Protein AF-0000000082669468 (afdb_homodimer)

Sequence (606 aa):
MLKRHVLLHLHQTTHFDEFDCPPELQQKQKLFPKWRLPIKIAAIVSSLTFLYTLVREIIHPFVTSHQQYFYKIPILVINKVLPMVSITLLALVYLPGVIAAVVQLHNGTKYKKFPHWLDRWMVTRKQFGLLSFFFAVLHAIYSLSYPMRRSYRYRLLNWAYQQVQQNNENAWIEHDVWRMEIYVSLGIVALAILALLAVTSIPSVSDSLTWREFHYIQSKLGIVSLLLGTIHALIFAWNKWVDIKQFIWHTPPTFMIAVFLPIVVLICKVILLLPCLRKKILKIRHGWEDVTKINKTEMSSQLMLKRHVLLHLHQTTHFDEFDCPPELQQKQKLFPKWRLPIKIAAIVSSLTFLYTLVREIIHPFVTSHQQYFYKIPILVINKVLPMVSITLLALVYLPGVIAAVVQLHNGTKYKKFPHWLDRWMVTRKQFGLLSFFFAVLHAIYSLSYPMRRSYRYRLLNWAYQQVQQNNENAWIEHDVWRMEIYVSLGIVALAILALLAVTSIPSVSDSLTWREFHYIQSKLGIVSLLLGTIHALIFAWNKWVDIKQFIWHTPPTFMIAVFLPIVVLICKVILLLPCLRKKILKIRHGWEDVTKINKTEMSSQL

Solvent-accessible surface area (backbone atoms only — not comparable to full-atom values): 32756 Å² total; per-residue (Å²): 135,83,81,76,79,74,78,72,75,73,79,69,69,74,60,83,54,79,74,73,52,53,65,71,58,55,69,62,50,72,80,59,70,68,43,49,64,47,50,51,51,51,49,50,48,38,49,52,43,42,52,53,48,43,44,63,66,32,47,44,41,30,73,75,69,65,42,85,47,69,84,39,46,83,52,60,51,46,46,56,26,27,49,41,42,14,48,47,31,43,35,56,38,51,39,51,57,53,51,49,51,53,50,33,64,66,47,25,32,64,81,65,76,71,57,68,70,57,51,52,51,59,74,27,26,64,48,21,39,48,49,14,42,52,29,43,53,50,26,51,52,53,56,59,43,46,71,75,35,65,69,49,50,54,49,52,53,50,50,38,52,51,33,52,74,66,68,52,78,70,70,75,52,68,68,59,29,43,38,44,30,44,23,52,38,36,44,51,53,22,51,51,48,41,48,51,50,48,53,48,65,35,64,63,48,37,68,72,40,53,67,67,53,48,48,45,47,56,55,54,48,43,51,50,26,52,50,34,47,43,49,22,52,53,40,64,46,55,75,52,80,79,38,70,81,53,41,58,94,80,35,77,46,66,67,63,61,45,42,47,60,41,47,53,47,52,52,51,50,54,57,49,60,34,64,76,48,34,52,52,50,50,39,21,68,71,68,42,64,40,64,76,39,46,54,51,53,55,50,53,69,72,96,135,82,81,74,79,72,76,72,74,73,75,68,73,68,70,75,52,89,69,68,63,59,67,70,65,59,68,66,52,74,76,59,70,65,44,50,63,45,51,50,50,50,49,51,48,37,50,52,43,42,53,52,46,42,45,62,65,32,46,43,42,30,73,76,68,66,41,85,49,69,65,38,47,55,44,59,50,45,46,56,26,27,48,40,39,14,48,47,29,42,33,56,37,50,40,52,58,53,52,50,51,53,52,32,63,65,45,24,32,64,84,64,76,69,57,67,70,57,50,53,51,58,73,26,24,64,48,22,38,46,51,16,44,51,29,41,50,50,25,51,53,51,58,61,43,47,72,70,30,44,60,50,50,32,49,52,40,33,51,53,43,49,31,60,74,66,68,53,91,70,90,83,54,69,68,63,53,53,38,52,58,48,24,53,51,35,43,51,53,22,50,52,47,41,48,52,50,48,51,48,65,35,62,68,46,37,69,72,41,51,71,67,56,48,47,46,47,57,55,53,50,42,50,50,27,52,49,33,47,44,49,22,51,52,39,64,45,55,74,51,80,79,38,70,81,53,40,55,95,80,35,77,45,66,67,63,61,44,42,47,60,41,47,52,47,52,52,51,50,54,56,48,61,34,66,75,49,34,52,49,51,53,40,20,73,71,67,42,64,40,65,77,40,46,55,50,52,55,50,53,69,74,93

Secondary structure (DSSP, 8-state):
-----------------GGGS-HHHHHHS-SSGGGHHHHHHHHHHHHHHHHHHHIIIIIHHHHHH----GGGIIIIIHHHHHHHHHHHHHHHHHHHHHHHHHHHHHHT-SSSPPPHHHHHHHHTHHHHHHHHHHHHHHHHHHHHTGGG-HHHHHHHHHHHHHHHHTT-S----HHHHHHHHHHHHHHHHHHHHHHHHHHHTSHHHHTTS-HHHHHIIIIIIHHHHHHHHHHHHHHHHGGGGG-GGG-GGG---HHHHHHHHHHHHHHHHHHHHSHHHHHHHHHHHTT---HHHHHHHHHHHH-/-----------------TT-S-HHHHHHS-SSGGGHHHHHHHHHHHHHHHHHHHIIIIIHHHHHH----GGGIIIIIHHHHHHHHHHHHHHHHHHHHHHHHHHHHHHT-SSSPPPHHHHHHHHTHHHHHHHHHHHHHHHHHHHHTGGG-HHHHHHHHHHHHHHHHTT-S----HHHHHHHHHHHHHHHHHHHHHHHHHHHTSHHHHTTS-HHHHHHIIIIIHHHHHHHHHHHHHHHHGGGGG-GGG-GGG---HHHHHHHHHHHHHHHHHHHTSHHHHHHHHHHHTT---HHHHHHHHHHHH-

pLDDT: mean 89.03, std 17.03, range [26.55, 98.88]

Structure (mmCIF, N/CA/C/O backbone):
data_AF-0000000082669468-model_v1
#
loop_
_entity.id
_entity.type
_entity.pdbx_description
1 polymer 'Metalloreductase STEAP1 isoform X2'
#
loop_
_atom_site.group_PDB
_atom_site.id
_atom_site.type_symbol
_atom_site.label_atom_id
_atom_site.label_alt_id
_atom_site.label_comp_id
_atom_site.label_asym_id
_atom_site.label_entity_id
_atom_site.label_seq_id
_atom_site.pdbx_PDB_ins_code
_atom_site.Cartn_x
_atom_site.Cartn_y
_atom_site.Cartn_z
_atom_site.occupancy
_atom_site.B_iso_or_equiv
_atom_site.auth_seq_id
_atom_site.auth_comp_id
_atom_site.auth_asym_id
_atom_site.auth_atom_id
_atom_site.pdbx_PDB_model_num
ATOM 1 N N . MET A 1 1 ? -14.633 67.125 -4.605 1 27.62 1 MET A N 1
ATOM 2 C CA . MET A 1 1 ? -14.953 65.75 -4.977 1 27.62 1 MET A CA 1
ATOM 3 C C . MET A 1 1 ? -13.688 64.938 -5.34 1 27.62 1 MET A C 1
ATOM 5 O O . MET A 1 1 ? -13.234 65 -6.484 1 27.62 1 MET A O 1
ATOM 9 N N . LEU A 1 2 ? -12.656 64.875 -4.574 1 35.44 2 LEU A N 1
ATOM 10 C CA . LEU A 1 2 ? -11.273 64.438 -4.742 1 35.44 2 LEU A CA 1
ATOM 11 C C . LEU A 1 2 ? -11.188 62.938 -4.977 1 35.44 2 LEU A C 1
ATOM 13 O O . LEU A 1 2 ? -11.641 62.156 -4.137 1 35.44 2 LEU A O 1
ATOM 17 N N . LYS A 1 3 ? -11.258 62.438 -6.301 1 36.75 3 LYS A N 1
ATOM 18 C CA . LYS A 1 3 ? -11.18 61.125 -6.934 1 36.75 3 LYS A CA 1
ATOM 19 C C . LYS A 1 3 ? -9.945 60.344 -6.461 1 36.75 3 LYS A C 1
ATOM 21 O O . LYS A 1 3 ? -8.82 60.781 -6.691 1 36.75 3 LYS A O 1
ATOM 26 N N . ARG A 1 4 ? -10.008 59.719 -5.297 1 37.03 4 ARG A N 1
ATOM 27 C CA . ARG A 1 4 ? -9 58.844 -4.711 1 37.03 4 ARG A CA 1
ATOM 28 C C . ARG A 1 4 ? -8.641 57.719 -5.672 1 37.03 4 ARG A C 1
ATOM 30 O O . ARG A 1 4 ? -9.508 56.938 -6.078 1 37.03 4 ARG A O 1
ATOM 37 N N . HIS A 1 5 ? -7.68 57.875 -6.625 1 34.19 5 HIS A N 1
ATOM 38 C CA . HIS A 1 5 ? -7.141 56.875 -7.52 1 34.19 5 HIS A CA 1
ATOM 39 C C . HIS A 1 5 ? -6.711 55.625 -6.75 1 34.19 5 HIS A C 1
ATOM 41 O O . HIS A 1 5 ? -5.828 55.688 -5.887 1 34.19 5 HIS A O 1
ATOM 47 N N . VAL A 1 6 ? -7.668 54.781 -6.363 1 36 6 VAL A N 1
ATOM 48 C CA . VAL A 1 6 ? -7.457 53.438 -5.773 1 36 6 VAL A CA 1
ATOM 49 C C . VAL A 1 6 ? -6.383 52.688 -6.559 1 36 6 VAL A C 1
ATOM 51 O O . VAL A 1 6 ? -6.516 52.5 -7.766 1 36 6 VAL A O 1
ATOM 54 N N . LEU A 1 7 ? -5.066 52.812 -6.234 1 33.41 7 LEU A N 1
ATOM 55 C CA . LEU A 1 7 ? -3.938 52.031 -6.738 1 33.41 7 LEU A CA 1
ATOM 56 C C . LEU A 1 7 ? -4.254 50.562 -6.727 1 33.41 7 LEU A C 1
ATOM 58 O O . LEU A 1 7 ? -4.422 49.969 -5.656 1 33.41 7 LEU A O 1
ATOM 62 N N . LEU A 1 8 ? -5.152 50.062 -7.641 1 34.94 8 LEU A N 1
ATOM 63 C CA . LEU A 1 8 ? -5.324 48.656 -7.965 1 34.94 8 LEU A CA 1
ATOM 64 C C . LEU A 1 8 ? -3.979 47.938 -8.023 1 34.94 8 LEU A C 1
ATOM 66 O O . LEU A 1 8 ? -3.135 48.281 -8.859 1 34.94 8 LEU A O 1
ATOM 70 N N . HIS A 1 9 ? -3.377 47.719 -6.891 1 34.62 9 HIS A N 1
ATOM 71 C CA . HIS A 1 9 ? -2.252 46.781 -6.91 1 34.62 9 HIS A CA 1
ATOM 72 C C . HIS A 1 9 ? -2.545 45.562 -7.797 1 34.62 9 HIS A C 1
ATOM 74 O O . HIS A 1 9 ? -3.484 44.812 -7.539 1 34.62 9 HIS A O 1
ATOM 80 N N . LEU A 1 10 ? -2.439 45.688 -9.109 1 34.28 10 LEU A N 1
ATOM 81 C CA . LEU A 1 10 ? -2.359 44.594 -10.07 1 34.28 10 LEU A CA 1
ATOM 82 C C . LEU A 1 10 ? -1.544 43.438 -9.508 1 34.28 10 LEU A C 1
ATOM 84 O O . LEU A 1 10 ? -0.381 43.594 -9.133 1 34.28 10 LEU A O 1
ATOM 88 N N . HIS A 1 11 ? -2.127 42.562 -8.711 1 37.5 11 HIS A N 1
ATOM 89 C CA . HIS A 1 11 ? -1.577 41.219 -8.516 1 37.5 11 HIS A CA 1
ATOM 90 C C . HIS A 1 11 ? -0.891 40.719 -9.781 1 37.5 11 HIS A C 1
ATOM 92 O O . HIS A 1 11 ? -1.559 40.312 -10.742 1 37.5 11 HIS A O 1
ATOM 98 N N . GLN A 1 12 ? 0.133 41.406 -10.312 1 35.66 12 GLN A N 1
ATOM 99 C CA . GLN A 1 12 ? 0.951 40.781 -11.359 1 35.66 12 GLN A CA 1
ATOM 100 C C . GLN A 1 12 ? 1.304 39.344 -11.008 1 35.66 12 GLN A C 1
ATOM 102 O O . GLN A 1 12 ? 2.039 39.094 -10.055 1 35.66 12 GLN A O 1
ATOM 107 N N . THR A 1 13 ? 0.385 38.406 -11.039 1 40.09 13 THR A N 1
ATOM 108 C CA . THR A 1 13 ? 0.802 37.031 -11.273 1 40.09 13 THR A CA 1
ATOM 109 C C . THR A 1 13 ? 2.068 36.969 -12.125 1 40.09 13 THR A C 1
ATOM 111 O O . THR A 1 13 ? 2.059 37.406 -13.281 1 40.09 13 THR A O 1
ATOM 114 N N . THR A 1 14 ? 3.23 37.375 -11.633 1 39.25 14 THR A N 1
ATOM 115 C CA . THR A 1 14 ? 4.469 37.094 -12.352 1 39.25 14 THR A CA 1
ATOM 116 C C . THR A 1 14 ? 4.383 35.781 -13.094 1 39.25 14 THR A C 1
ATOM 118 O O . THR A 1 14 ? 4.391 34.719 -12.469 1 39.25 14 THR A O 1
ATOM 121 N N . HIS A 1 15 ? 3.469 35.594 -14.008 1 39.81 15 HIS A N 1
ATOM 122 C CA . HIS A 1 15 ? 3.799 34.594 -15.031 1 39.81 15 HIS A CA 1
ATOM 123 C C . HIS A 1 15 ? 5.297 34.594 -15.312 1 39.81 15 HIS A C 1
ATOM 125 O O . HIS A 1 15 ? 5.926 35.625 -15.422 1 39.81 15 HIS A O 1
ATOM 131 N N . PHE A 1 16 ? 6.133 33.688 -14.727 1 44.06 16 PHE A N 1
ATOM 132 C CA . PHE A 1 16 ? 7.477 33.531 -15.266 1 44.06 16 PHE A CA 1
ATOM 133 C C . PHE A 1 16 ? 7.52 33.938 -16.734 1 44.06 16 PHE A C 1
ATOM 135 O O . PHE A 1 16 ? 6.996 33.219 -17.594 1 44.06 16 PHE A O 1
ATOM 142 N N . ASP A 1 17 ? 7.172 35.062 -17.016 1 43.78 17 ASP A N 1
ATOM 143 C CA . ASP A 1 17 ? 7.484 35.531 -18.359 1 43.78 17 ASP A CA 1
ATOM 144 C C . ASP A 1 17 ? 8.883 35.125 -18.781 1 43.78 17 ASP A C 1
ATOM 146 O O . ASP A 1 17 ? 9.867 35.438 -18.125 1 43.78 17 ASP A O 1
ATOM 150 N N . GLU A 1 18 ? 9.086 33.906 -19.375 1 49.5 18 GLU A N 1
ATOM 151 C CA . GLU A 1 18 ? 10.289 33.375 -20.031 1 49.5 18 GLU A CA 1
ATOM 152 C C . GLU A 1 18 ? 11.219 34.5 -20.453 1 49.5 18 GLU A C 1
ATOM 154 O O . GLU A 1 18 ? 12.438 34.375 -20.422 1 49.5 18 GLU A O 1
ATOM 159 N N . PHE A 1 19 ? 10.602 35.625 -20.828 1 49.28 19 PHE A N 1
ATOM 160 C CA . PHE A 1 19 ? 11.344 36.625 -21.562 1 49.28 19 PHE A CA 1
ATOM 161 C C . PHE A 1 19 ? 12.07 37.562 -20.609 1 49.28 19 PHE A C 1
ATOM 163 O O . PHE A 1 19 ? 12.914 38.375 -21.047 1 49.28 19 PHE A O 1
ATOM 170 N N . ASP A 1 20 ? 11.609 37.688 -19.469 1 52.84 20 ASP A N 1
ATOM 171 C CA . ASP A 1 20 ? 12.242 38.781 -18.734 1 52.84 20 ASP A CA 1
ATOM 172 C C . ASP A 1 20 ? 13.609 38.375 -18.203 1 52.84 20 ASP A C 1
ATOM 174 O O . ASP A 1 20 ? 14.281 39.156 -17.531 1 52.84 20 ASP A O 1
ATOM 178 N N . CYS A 1 21 ? 13.852 37.031 -18.094 1 56.66 21 CYS A N 1
ATOM 179 C CA . CYS A 1 21 ? 15.195 36.75 -17.594 1 56.66 21 CYS A CA 1
ATOM 180 C C . CYS A 1 21 ? 16.234 36.938 -18.688 1 56.66 21 CYS A C 1
ATOM 182 O O . CYS A 1 21 ? 16.109 36.406 -19.781 1 56.66 21 CYS A O 1
ATOM 184 N N . PRO A 1 22 ? 17.078 37.906 -18.578 1 61.72 22 PRO A N 1
ATOM 185 C CA . PRO A 1 22 ? 18.109 38.094 -19.609 1 61.72 22 PRO A CA 1
ATOM 186 C C . PRO A 1 22 ? 18.781 36.781 -19.984 1 61.72 22 PRO A C 1
ATOM 188 O O . PRO A 1 22 ? 18.938 35.875 -19.141 1 61.72 22 PRO A O 1
ATOM 191 N N . PRO A 1 23 ? 18.719 36.469 -21.234 1 59.97 23 PRO A N 1
ATOM 192 C CA . PRO A 1 23 ? 19.297 35.25 -21.766 1 59.97 23 PRO A CA 1
ATOM 193 C C . PRO A 1 23 ? 20.594 34.844 -21.062 1 59.97 23 PRO A C 1
ATOM 195 O O . PRO A 1 23 ? 20.875 33.656 -20.891 1 59.97 23 PRO A O 1
ATOM 198 N N . GLU A 1 24 ? 21.359 35.812 -20.703 1 61.25 24 GLU A N 1
ATOM 199 C CA . GLU A 1 24 ? 22.641 35.5 -20.062 1 61.25 24 GLU A CA 1
ATOM 200 C C . GLU A 1 24 ? 22.438 34.812 -18.719 1 61.25 24 GLU A C 1
ATOM 202 O O . GLU A 1 24 ? 23.203 33.906 -18.344 1 61.25 24 GLU A O 1
ATOM 207 N N . LEU A 1 25 ? 21.516 35.219 -17.984 1 61.59 25 LEU A N 1
ATOM 208 C CA . LEU A 1 25 ? 21.25 34.625 -16.672 1 61.59 25 LEU A CA 1
ATOM 209 C C . LEU A 1 25 ? 20.562 33.281 -16.828 1 61.59 25 LEU A C 1
ATOM 211 O O . LEU A 1 25 ? 20.766 32.375 -15.992 1 61.59 25 LEU A O 1
ATOM 215 N N . GLN A 1 26 ? 19.766 33.25 -17.812 1 58.72 26 GLN A N 1
ATOM 216 C CA . GLN A 1 26 ? 19.109 32 -18.094 1 58.72 26 GLN A CA 1
ATOM 217 C C . GLN A 1 26 ? 20.125 30.906 -18.422 1 58.72 26 GLN A C 1
ATOM 219 O O . GLN A 1 26 ? 19.938 29.75 -18.031 1 58.72 26 GLN A O 1
ATOM 224 N N . GLN A 1 27 ? 21.062 31.312 -19.219 1 55.28 27 GLN A N 1
ATOM 225 C CA . GLN A 1 27 ? 22.062 30.312 -19.594 1 55.28 27 GLN A CA 1
ATOM 226 C C . GLN A 1 27 ? 22.906 29.906 -18.406 1 55.28 27 GLN A C 1
ATOM 228 O O . GLN A 1 27 ? 23.438 28.797 -18.359 1 55.28 27 GLN A O 1
ATOM 233 N N . LYS A 1 28 ? 22.953 30.781 -17.469 1 57.97 28 LYS A N 1
ATOM 234 C CA . LYS A 1 28 ? 23.812 30.5 -16.328 1 57.97 28 LYS A CA 1
ATOM 235 C C . LYS A 1 28 ? 23.078 29.641 -15.289 1 57.97 28 LYS A C 1
ATOM 237 O O . LYS A 1 28 ? 23.703 29.078 -14.383 1 57.97 28 LYS A O 1
ATOM 242 N N . GLN A 1 29 ? 21.844 29.562 -15.5 1 71.5 29 GLN A N 1
ATOM 243 C CA . GLN A 1 29 ? 21.156 28.766 -14.484 1 71.5 29 GLN A CA 1
ATOM 244 C C . GLN A 1 29 ? 21.297 27.281 -14.773 1 71.5 29 GLN A C 1
ATOM 246 O O . GLN A 1 29 ? 21.031 26.828 -15.891 1 71.5 29 GLN A O 1
ATOM 251 N N . LYS A 1 30 ? 22.125 26.609 -14.008 1 74.56 30 LYS A N 1
ATOM 252 C CA . LYS A 1 30 ? 22.297 25.156 -14.102 1 74.56 30 LYS A CA 1
ATOM 253 C C . LYS A 1 30 ? 20.969 24.438 -13.969 1 74.56 30 LYS A C 1
ATOM 255 O O . LYS A 1 30 ? 20.094 24.844 -13.195 1 74.56 30 LYS A O 1
ATOM 260 N N . LEU A 1 31 ? 20.766 23.484 -14.945 1 79.88 31 LEU A N 1
ATOM 261 C CA . LEU A 1 31 ? 19.562 22.688 -14.93 1 79.88 31 LEU A CA 1
ATOM 262 C C . LEU A 1 31 ? 19.625 21.625 -13.828 1 79.88 31 LEU A C 1
ATOM 264 O O . LEU A 1 31 ? 20.531 20.797 -13.82 1 79.88 31 LEU A O 1
ATOM 268 N N . PHE A 1 32 ? 18.734 21.625 -12.945 1 85.12 32 PHE A N 1
ATOM 269 C CA . PHE A 1 32 ? 18.469 20.656 -11.891 1 85.12 32 PHE A CA 1
ATOM 270 C C . PHE A 1 32 ? 19.75 20.297 -11.148 1 85.12 32 PHE A C 1
ATOM 272 O O . PHE A 1 32 ? 20.125 19.125 -11.078 1 85.12 32 PHE A O 1
ATOM 279 N N . PRO A 1 33 ? 20.391 21.156 -10.578 1 85.12 33 PRO A N 1
ATOM 280 C CA . PRO A 1 33 ? 21.703 20.906 -9.977 1 85.12 33 PRO A CA 1
ATOM 281 C C . PRO A 1 33 ? 21.672 19.797 -8.922 1 85.12 33 PRO A C 1
ATOM 283 O O . PRO A 1 33 ? 22.578 18.984 -8.844 1 85.12 33 PRO A O 1
ATOM 286 N N . LYS A 1 34 ? 20.656 19.688 -8.156 1 90.94 34 LYS A N 1
ATOM 287 C CA . LYS A 1 34 ? 20.609 18.703 -7.074 1 90.94 34 LYS A CA 1
ATOM 288 C C . LYS A 1 34 ? 20.234 17.328 -7.609 1 90.94 34 LYS A C 1
ATOM 290 O O . LYS A 1 34 ? 20.391 16.328 -6.91 1 90.94 34 LYS A O 1
ATOM 295 N N . TRP A 1 35 ? 19.875 17.234 -8.875 1 94.69 35 TRP A N 1
ATOM 296 C CA . TRP A 1 35 ? 19.391 15.977 -9.461 1 94.69 35 TRP A CA 1
ATOM 297 C C . TRP A 1 35 ? 20.5 15.312 -10.281 1 94.69 35 TRP A C 1
ATOM 299 O O . TRP A 1 35 ? 20.391 14.141 -10.648 1 94.69 35 TRP A O 1
ATOM 309 N N . ARG A 1 36 ? 21.484 16 -10.562 1 93.75 36 ARG A N 1
ATOM 310 C CA . ARG A 1 36 ? 22.5 15.516 -11.492 1 93.75 36 ARG A CA 1
ATOM 311 C C . ARG A 1 36 ? 23.156 14.234 -10.984 1 93.75 36 ARG A C 1
ATOM 313 O O . ARG A 1 36 ? 23.188 13.227 -11.695 1 93.75 36 ARG A O 1
ATOM 320 N N . LEU A 1 37 ? 23.609 14.281 -9.789 1 94.81 37 LEU A N 1
ATOM 321 C CA . LEU A 1 37 ? 24.297 13.125 -9.219 1 94.81 37 LEU A CA 1
ATOM 322 C C . LEU A 1 37 ? 23.344 11.945 -9.086 1 94.81 37 LEU A C 1
ATOM 324 O O . LEU A 1 37 ? 23.641 10.852 -9.578 1 94.81 37 LEU A O 1
ATOM 328 N N . PRO A 1 38 ? 22.203 12.07 -8.492 1 97.44 38 PRO A N 1
ATOM 329 C CA . PRO A 1 38 ? 21.281 10.945 -8.367 1 97.44 38 PRO A CA 1
ATOM 330 C C . PRO A 1 38 ? 20.875 10.367 -9.719 1 97.44 38 PRO A C 1
ATOM 332 O O . PRO A 1 38 ? 20.812 9.148 -9.883 1 97.44 38 PRO A O 1
ATOM 335 N N . ILE A 1 39 ? 20.625 11.188 -10.695 1 97.75 39 ILE A N 1
ATOM 336 C CA . ILE A 1 39 ? 20.203 10.727 -12.016 1 97.75 39 ILE A CA 1
ATOM 337 C C . ILE A 1 39 ? 21.359 9.969 -12.68 1 97.75 39 ILE A C 1
ATOM 339 O O . ILE A 1 39 ? 21.141 8.938 -13.32 1 97.75 39 ILE A O 1
ATOM 343 N N . LYS A 1 40 ? 22.516 10.523 -12.562 1 97.44 40 LYS A N 1
ATOM 344 C CA . LYS A 1 40 ? 23.672 9.859 -13.133 1 97.44 40 LYS A CA 1
ATOM 345 C C . LYS A 1 40 ? 23.875 8.484 -12.516 1 97.44 40 LYS A C 1
ATOM 347 O O . LYS A 1 40 ? 24.125 7.504 -13.227 1 97.44 40 LYS A O 1
ATOM 352 N N . ILE A 1 41 ? 23.781 8.391 -11.242 1 98 41 ILE A N 1
ATOM 353 C CA . ILE A 1 41 ? 23.953 7.121 -10.555 1 98 41 ILE A CA 1
ATOM 354 C C . ILE A 1 41 ? 22.844 6.152 -10.953 1 98 41 ILE A C 1
ATOM 356 O O . ILE A 1 41 ? 23.094 4.98 -11.227 1 98 41 ILE A O 1
ATOM 360 N N . ALA A 1 42 ? 21.641 6.609 -10.984 1 98.62 42 ALA A N 1
ATOM 361 C CA . ALA A 1 42 ? 20.516 5.777 -11.414 1 98.62 42 ALA A CA 1
ATOM 362 C C . ALA A 1 42 ? 20.734 5.234 -12.828 1 98.62 42 ALA A C 1
ATOM 364 O O . ALA A 1 42 ? 20.469 4.062 -13.094 1 98.62 42 ALA A O 1
ATOM 365 N N . ALA A 1 43 ? 21.25 6.102 -13.695 1 98.5 43 ALA A N 1
ATOM 366 C CA . ALA A 1 43 ? 21.5 5.703 -15.078 1 98.5 43 ALA A CA 1
ATOM 367 C C . ALA A 1 43 ? 22.594 4.648 -15.156 1 98.5 43 ALA A C 1
ATOM 369 O O . ALA A 1 43 ? 22.469 3.67 -15.898 1 98.5 43 ALA A O 1
ATOM 370 N N . ILE A 1 44 ? 23.594 4.871 -14.438 1 98.56 44 ILE A N 1
ATOM 371 C CA . ILE A 1 44 ? 24.719 3.945 -14.445 1 98.56 44 ILE A CA 1
ATOM 372 C C . ILE A 1 44 ? 24.281 2.594 -13.891 1 98.56 44 ILE A C 1
ATOM 374 O O . ILE A 1 44 ? 24.531 1.551 -14.5 1 98.56 44 ILE A O 1
ATOM 378 N N . VAL A 1 45 ? 23.609 2.586 -12.727 1 98.44 45 VAL A N 1
ATOM 379 C CA . VAL A 1 45 ? 23.141 1.348 -12.109 1 98.44 45 VAL A CA 1
ATOM 380 C C . VAL A 1 45 ? 22.156 0.648 -13.039 1 98.44 45 VAL A C 1
ATOM 382 O O . VAL A 1 45 ? 22.203 -0.574 -13.195 1 98.44 45 VAL A O 1
ATOM 385 N N . SER A 1 46 ? 21.297 1.405 -13.688 1 98.69 46 SER A N 1
ATOM 386 C CA . SER A 1 46 ? 20.328 0.839 -14.617 1 98.69 46 SER A CA 1
ATOM 387 C C . SER A 1 46 ? 21.016 0.184 -15.805 1 98.69 46 SER A C 1
ATOM 389 O O . SER A 1 46 ? 20.672 -0.939 -16.188 1 98.69 46 SER A O 1
ATOM 391 N N . SER A 1 47 ? 22 0.897 -16.359 1 98.69 47 SER A N 1
ATOM 392 C CA . SER A 1 47 ? 22.703 0.39 -17.531 1 98.69 47 SER A CA 1
ATOM 393 C C . SER A 1 47 ? 23.5 -0.864 -17.203 1 98.69 47 SER A C 1
ATOM 395 O O . SER A 1 47 ? 23.453 -1.852 -17.938 1 98.69 47 SER A O 1
ATOM 397 N N . LEU A 1 48 ? 24.172 -0.84 -16.109 1 98.44 48 LEU A N 1
ATOM 398 C CA . LEU A 1 48 ? 24.969 -1.987 -15.703 1 98.44 48 LEU A CA 1
ATOM 399 C C . LEU A 1 48 ? 24.078 -3.188 -15.383 1 98.44 48 LEU A C 1
ATOM 401 O O . LEU A 1 48 ? 24.391 -4.312 -15.789 1 98.44 48 LEU A O 1
ATOM 405 N N . THR A 1 49 ? 23.031 -2.955 -14.664 1 98.38 49 THR A N 1
ATOM 406 C CA . THR A 1 49 ? 22.109 -4.039 -14.32 1 98.38 49 THR A CA 1
ATOM 407 C C . THR A 1 49 ? 21.438 -4.594 -15.57 1 98.38 49 THR A C 1
ATOM 409 O O . THR A 1 49 ? 21.25 -5.805 -15.703 1 98.38 49 THR A O 1
ATOM 412 N N . PHE A 1 50 ? 21.047 -3.678 -16.453 1 98.5 50 PHE A N 1
ATOM 413 C CA . PHE A 1 50 ? 20.422 -4.105 -17.703 1 98.5 50 PHE A CA 1
ATOM 414 C C . PHE A 1 50 ? 21.359 -5.02 -18.5 1 98.5 50 PHE A C 1
ATOM 416 O O . PHE A 1 50 ? 20.953 -6.102 -18.922 1 98.5 50 PHE A O 1
ATOM 423 N N . LEU A 1 51 ? 22.594 -4.57 -18.656 1 98.31 51 LEU A N 1
ATOM 424 C CA . LEU A 1 51 ? 23.562 -5.363 -19.406 1 98.31 51 LEU A CA 1
ATOM 425 C C . LEU A 1 51 ? 23.812 -6.703 -18.734 1 98.31 51 LEU A C 1
ATOM 427 O O . LEU A 1 51 ? 23.859 -7.742 -19.391 1 98.31 51 LEU A O 1
ATOM 431 N N . TYR A 1 52 ? 23.922 -6.652 -17.422 1 98.12 52 TYR A N 1
ATOM 432 C CA . TYR A 1 52 ? 24.141 -7.867 -16.656 1 98.12 52 TYR A CA 1
ATOM 433 C C . TYR A 1 52 ? 22.969 -8.844 -16.828 1 98.12 52 TYR A C 1
ATOM 435 O O . TYR A 1 52 ? 23.188 -10.031 -17.094 1 98.12 52 TYR A O 1
ATOM 443 N N . THR A 1 53 ? 21.766 -8.367 -16.766 1 97.31 53 THR A N 1
ATOM 444 C CA . THR A 1 53 ? 20.578 -9.203 -16.906 1 97.31 53 THR A CA 1
ATOM 445 C C . THR A 1 53 ? 20.422 -9.703 -18.344 1 97.31 53 THR A C 1
ATOM 447 O O . THR A 1 53 ? 20.031 -10.852 -18.562 1 97.31 53 THR A O 1
ATOM 450 N N . LEU A 1 54 ? 20.766 -8.875 -19.281 1 97.38 54 LEU A N 1
ATOM 451 C CA . LEU A 1 54 ? 20.703 -9.258 -20.688 1 97.38 54 LEU A CA 1
ATOM 452 C C . LEU A 1 54 ? 21.625 -10.438 -20.969 1 97.38 54 LEU A C 1
ATOM 454 O O . LEU A 1 54 ? 21.234 -11.398 -21.625 1 97.38 54 LEU A O 1
ATOM 458 N N . VAL A 1 55 ? 22.812 -10.344 -20.453 1 97.25 55 VAL A N 1
ATOM 459 C CA . VAL A 1 55 ? 23.797 -11.398 -20.672 1 97.25 55 VAL A CA 1
ATOM 460 C C . VAL A 1 55 ? 23.312 -12.695 -20.016 1 97.25 55 VAL A C 1
ATOM 462 O O . VAL A 1 55 ? 23.359 -13.766 -20.625 1 97.25 55 VAL A O 1
ATOM 465 N N . ARG A 1 56 ? 22.781 -12.602 -18.891 1 95.88 56 ARG A N 1
ATOM 466 C CA . ARG A 1 56 ? 22.438 -13.789 -18.125 1 95.88 56 ARG A CA 1
ATOM 467 C C . ARG A 1 56 ? 21.141 -14.406 -18.625 1 95.88 56 ARG A C 1
ATOM 469 O O . ARG A 1 56 ? 21.016 -15.625 -18.734 1 95.88 56 ARG A O 1
ATOM 476 N N . GLU A 1 57 ? 20.156 -13.562 -19.016 1 94.94 57 GLU A N 1
ATOM 477 C CA . GLU A 1 57 ? 18.812 -14.086 -19.266 1 94.94 57 GLU A CA 1
ATOM 478 C C . GLU A 1 57 ? 18.547 -14.25 -20.75 1 94.94 57 GLU A C 1
ATOM 480 O O . GLU A 1 57 ? 17.625 -14.969 -21.156 1 94.94 57 GLU A O 1
ATOM 485 N N . ILE A 1 58 ? 19.312 -13.594 -21.578 1 96.56 58 ILE A N 1
ATOM 486 C CA . ILE A 1 58 ? 19.031 -13.617 -23.016 1 96.56 58 ILE A CA 1
ATOM 487 C C . ILE A 1 58 ? 20.203 -14.242 -23.766 1 96.56 58 ILE A C 1
ATOM 489 O O . ILE A 1 58 ? 20.047 -15.234 -24.469 1 96.56 58 ILE A O 1
ATOM 493 N N . ILE A 1 59 ? 21.375 -13.742 -23.5 1 96.81 59 ILE A N 1
ATOM 494 C CA . ILE A 1 59 ? 22.531 -14.164 -24.266 1 96.81 59 ILE A CA 1
ATOM 495 C C . ILE A 1 59 ? 22.953 -15.57 -23.859 1 96.81 59 ILE A C 1
ATOM 497 O O . ILE A 1 59 ? 23.234 -16.422 -24.703 1 96.81 59 ILE A O 1
ATOM 501 N N . HIS A 1 60 ? 23.031 -15.859 -22.609 1 95.81 60 HIS A N 1
ATOM 502 C CA . HIS A 1 60 ? 23.484 -17.156 -22.109 1 95.81 60 HIS A CA 1
ATOM 503 C C . HIS A 1 60 ? 22.609 -18.281 -22.672 1 95.81 60 HIS A C 1
ATOM 505 O O . HIS A 1 60 ? 23.125 -19.234 -23.266 1 95.81 60 HIS A O 1
ATOM 511 N N . PRO A 1 61 ? 21.312 -18.188 -22.531 1 95.06 61 PRO A N 1
ATOM 512 C CA . PRO A 1 61 ? 20.484 -19.25 -23.109 1 95.06 61 PRO A CA 1
ATOM 513 C C . PRO A 1 61 ? 20.594 -19.344 -24.625 1 95.06 61 PRO A C 1
ATOM 515 O O . PRO A 1 61 ? 20.5 -20.422 -25.203 1 95.06 61 PRO A O 1
ATOM 518 N N . PHE A 1 62 ? 20.812 -18.234 -25.25 1 96.19 62 PHE A N 1
ATOM 519 C CA . PHE A 1 62 ? 20.969 -18.219 -26.703 1 96.19 62 PHE A CA 1
ATOM 520 C C . PHE A 1 62 ? 22.234 -18.953 -27.125 1 96.19 62 PHE A C 1
ATOM 522 O O . PHE A 1 62 ? 22.203 -19.766 -28.047 1 96.19 62 PHE A O 1
ATOM 529 N N . VAL A 1 63 ? 23.281 -18.781 -26.391 1 95.75 63 VAL A N 1
ATOM 530 C CA . VAL A 1 63 ? 24.578 -19.344 -26.734 1 95.75 63 VAL A CA 1
ATOM 531 C C . VAL A 1 63 ? 24.641 -20.812 -26.297 1 95.75 63 VAL A C 1
ATOM 533 O O . VAL A 1 63 ? 25.188 -21.656 -27.016 1 95.75 63 VAL A O 1
ATOM 536 N N . THR A 1 64 ? 24.078 -21.125 -25.219 1 94.38 64 THR A N 1
ATOM 537 C CA . THR A 1 64 ? 24.234 -22.469 -24.641 1 94.38 64 THR A CA 1
ATOM 538 C C . THR A 1 64 ? 23.188 -23.422 -25.203 1 94.38 64 THR A C 1
ATOM 540 O O . THR A 1 64 ? 23.484 -24.578 -25.484 1 94.38 64 THR A O 1
ATOM 543 N N . SER A 1 65 ? 22.016 -22.969 -25.391 1 94.69 65 SER A N 1
ATOM 544 C CA . SER A 1 65 ? 20.953 -23.875 -25.781 1 94.69 65 SER A CA 1
ATOM 545 C C . SER A 1 65 ? 20.203 -23.375 -27 1 94.69 65 SER A C 1
ATOM 547 O O . SER A 1 65 ? 19.141 -23.891 -27.359 1 94.69 65 SER A O 1
ATOM 549 N N . HIS A 1 66 ? 20.609 -22.281 -27.609 1 95.25 66 HIS A N 1
ATOM 550 C CA . HIS A 1 66 ? 20.047 -21.703 -28.828 1 95.25 66 HIS A CA 1
ATOM 551 C C . HIS A 1 66 ? 18.594 -21.297 -28.625 1 95.25 66 HIS A C 1
ATOM 553 O O . HIS A 1 66 ? 17.766 -21.453 -29.531 1 95.25 66 HIS A O 1
ATOM 559 N N . GLN A 1 67 ? 18.266 -20.938 -27.438 1 92.88 67 GLN A N 1
ATOM 560 C CA . GLN A 1 67 ? 16.938 -20.438 -27.125 1 92.88 67 GLN A CA 1
ATOM 561 C C . GLN A 1 67 ? 16.828 -18.938 -27.453 1 92.88 67 GLN A C 1
ATOM 563 O O . GLN A 1 67 ? 17.719 -18.156 -27.109 1 92.88 67 GLN A O 1
ATOM 568 N N . GLN A 1 68 ? 15.75 -18.594 -28.172 1 93 68 GLN A N 1
ATOM 569 C CA . GLN A 1 68 ? 15.523 -17.203 -28.531 1 93 68 GLN A CA 1
ATOM 570 C C . GLN A 1 68 ? 14.523 -16.531 -27.594 1 93 68 GLN A C 1
ATOM 572 O O . GLN A 1 68 ? 13.32 -16.516 -27.875 1 93 68 GLN A O 1
ATOM 577 N N . TYR A 1 69 ? 14.992 -15.906 -26.578 1 94.38 69 TYR A N 1
ATOM 578 C CA . TYR A 1 69 ? 14.156 -15.328 -25.531 1 94.38 69 TYR A CA 1
ATOM 579 C C . TYR A 1 69 ? 14.148 -13.805 -25.625 1 94.38 69 TYR A C 1
ATOM 581 O O . TYR A 1 69 ? 13.938 -13.125 -24.609 1 94.38 69 TYR A O 1
ATOM 589 N N . PHE A 1 70 ? 14.281 -13.258 -26.797 1 95.31 70 PHE A N 1
ATOM 590 C CA . PHE A 1 70 ? 14.398 -11.812 -26.969 1 95.31 70 PHE A CA 1
ATOM 591 C C . PHE A 1 70 ? 13.094 -11.117 -26.609 1 95.31 70 PHE A C 1
ATOM 593 O O . PHE A 1 70 ? 13.102 -9.945 -26.203 1 95.31 70 PHE A O 1
ATOM 600 N N . TYR A 1 71 ? 11.945 -11.789 -26.719 1 95.25 71 TYR A N 1
ATOM 601 C CA . TYR A 1 71 ? 10.648 -11.203 -26.406 1 95.25 71 TYR A CA 1
ATOM 602 C C . TYR A 1 71 ? 10.547 -10.852 -24.938 1 95.25 71 TYR A C 1
ATOM 604 O O . TYR A 1 71 ? 9.648 -10.109 -24.531 1 95.25 71 TYR A O 1
ATOM 612 N N . LYS A 1 72 ? 11.453 -11.312 -24.047 1 96.56 72 LYS A N 1
ATOM 613 C CA . LYS A 1 72 ? 11.43 -11.094 -22.594 1 96.56 72 LYS A CA 1
ATOM 614 C C . LYS A 1 72 ? 12.016 -9.734 -22.234 1 96.56 72 LYS A C 1
ATOM 616 O O . LYS A 1 72 ? 11.852 -9.266 -21.109 1 96.56 72 LYS A O 1
ATOM 621 N N . ILE A 1 73 ? 12.68 -9.094 -23.078 1 97 73 ILE A N 1
ATOM 622 C CA . ILE A 1 73 ? 13.469 -7.906 -22.797 1 97 73 ILE A CA 1
ATOM 623 C C . ILE A 1 73 ? 12.555 -6.766 -22.359 1 97 73 ILE A C 1
ATOM 625 O O . ILE A 1 73 ? 12.773 -6.141 -21.328 1 97 73 ILE A O 1
ATOM 629 N N . PRO A 1 74 ? 11.367 -6.539 -23.078 1 96.75 74 PRO A N 1
ATOM 630 C CA . PRO A 1 74 ? 10.602 -5.328 -22.781 1 96.75 74 PRO A CA 1
ATOM 631 C C . PRO A 1 74 ? 9.977 -5.355 -21.391 1 96.75 74 PRO A C 1
ATOM 633 O O . PRO A 1 74 ? 9.82 -4.309 -20.75 1 96.75 74 PRO A O 1
ATOM 636 N N . ILE A 1 75 ? 9.609 -6.543 -20.906 1 97.06 75 ILE A N 1
ATOM 637 C CA . ILE A 1 75 ? 8.906 -6.562 -19.625 1 97.06 75 ILE A CA 1
ATOM 638 C C . ILE A 1 75 ? 9.742 -7.312 -18.594 1 97.06 75 ILE A C 1
ATOM 640 O O . ILE A 1 75 ? 10.125 -6.742 -17.562 1 97.06 75 ILE A O 1
ATOM 644 N N . LEU A 1 76 ? 10.109 -8.547 -18.859 1 96.5 76 LEU A N 1
ATOM 645 C CA . LEU A 1 76 ? 10.734 -9.391 -17.844 1 96.5 76 LEU A CA 1
ATOM 646 C C . LEU A 1 76 ? 12.117 -8.859 -17.469 1 96.5 76 LEU A C 1
ATOM 648 O O . LEU A 1 76 ? 12.445 -8.758 -16.281 1 96.5 76 LEU A O 1
ATOM 652 N N . VAL A 1 77 ? 12.977 -8.523 -18.438 1 97.56 77 VAL A N 1
ATOM 653 C CA . VAL A 1 77 ? 14.32 -8.047 -18.172 1 97.56 77 VAL A CA 1
ATOM 654 C C . VAL A 1 77 ? 14.258 -6.684 -17.469 1 97.56 77 VAL A C 1
ATOM 656 O O . VAL A 1 77 ? 14.938 -6.457 -16.469 1 97.56 77 VAL A O 1
ATOM 659 N N . ILE A 1 78 ? 13.375 -5.832 -18 1 98.25 78 ILE A N 1
ATOM 660 C CA . ILE A 1 78 ? 13.234 -4.504 -17.406 1 98.25 78 ILE A CA 1
ATOM 661 C C . ILE A 1 78 ? 12.734 -4.625 -15.969 1 98.25 78 ILE A C 1
ATOM 663 O O . ILE A 1 78 ? 13.195 -3.896 -15.086 1 98.25 78 ILE A O 1
ATOM 667 N N . ASN A 1 79 ? 11.836 -5.516 -15.711 1 97.81 79 ASN A N 1
ATOM 668 C CA . ASN A 1 79 ? 11.258 -5.691 -14.383 1 97.81 79 ASN A CA 1
ATOM 669 C C . ASN A 1 79 ? 12.281 -6.262 -13.398 1 97.81 79 ASN A C 1
ATOM 671 O O . ASN A 1 79 ? 12.062 -6.23 -12.188 1 97.81 79 ASN A O 1
ATOM 675 N N . LYS A 1 80 ? 13.375 -6.781 -13.82 1 97.5 80 LYS A N 1
ATOM 676 C CA . LYS A 1 80 ? 14.469 -7.199 -12.953 1 97.5 80 LYS A CA 1
ATOM 677 C C . LYS A 1 80 ? 15.422 -6.035 -12.672 1 97.5 80 LYS A C 1
ATOM 679 O O . LYS A 1 80 ? 16.031 -5.969 -11.602 1 97.5 80 LYS A O 1
ATOM 684 N N . VAL A 1 81 ? 15.492 -5.133 -13.586 1 98.56 81 VAL A N 1
ATOM 685 C CA . VAL A 1 81 ? 16.375 -3.982 -13.469 1 98.56 81 VAL A CA 1
ATOM 686 C C . VAL A 1 81 ? 15.781 -2.965 -12.5 1 98.56 81 VAL A C 1
ATOM 688 O O . VAL A 1 81 ? 16.484 -2.42 -11.648 1 98.56 81 VAL A O 1
ATOM 691 N N . LEU A 1 82 ? 14.508 -2.803 -12.594 1 98.75 82 LEU A N 1
ATOM 692 C CA . LEU A 1 82 ? 13.82 -1.736 -11.875 1 98.75 82 LEU A CA 1
ATOM 693 C C . LEU A 1 82 ? 13.969 -1.912 -10.367 1 98.75 82 LEU A C 1
ATOM 695 O O . LEU A 1 82 ? 14.375 -0.981 -9.664 1 98.75 82 LEU A O 1
ATOM 699 N N . PRO A 1 83 ? 13.719 -3.07 -9.82 1 98.44 83 PRO A N 1
ATOM 700 C CA . PRO A 1 83 ? 13.867 -3.209 -8.375 1 98.44 83 PRO A CA 1
ATOM 701 C C . PRO A 1 83 ? 15.328 -3.141 -7.926 1 98.44 83 PRO A C 1
ATOM 703 O O . PRO A 1 83 ? 15.617 -2.678 -6.82 1 98.44 83 PRO A O 1
ATOM 706 N N . MET A 1 84 ? 16.25 -3.529 -8.734 1 98.44 84 MET A N 1
ATOM 707 C CA . MET A 1 84 ? 17.672 -3.402 -8.438 1 98.44 84 MET A CA 1
ATOM 708 C C . MET A 1 84 ? 18.062 -1.939 -8.25 1 98.44 84 MET A C 1
ATOM 710 O O . MET A 1 84 ? 18.734 -1.591 -7.27 1 98.44 84 MET A O 1
ATOM 714 N N . VAL A 1 85 ? 17.609 -1.195 -9.148 1 98.75 85 VAL A N 1
ATOM 715 C CA . VAL A 1 85 ? 17.922 0.228 -9.102 1 98.75 85 VAL A CA 1
ATOM 716 C C . VAL A 1 85 ? 17.219 0.872 -7.906 1 98.75 85 VAL A C 1
ATOM 718 O O . VAL A 1 85 ? 17.828 1.643 -7.16 1 98.75 85 VAL A O 1
ATOM 721 N N . SER A 1 86 ? 16 0.53 -7.723 1 98.81 86 SER A N 1
ATOM 722 C CA . SER A 1 86 ? 15.211 1.122 -6.648 1 98.81 86 SER A CA 1
ATOM 723 C C . SER A 1 86 ? 15.852 0.867 -5.285 1 98.81 86 SER A C 1
ATOM 725 O O . SER A 1 86 ? 16.109 1.805 -4.527 1 98.81 86 SER A O 1
ATOM 727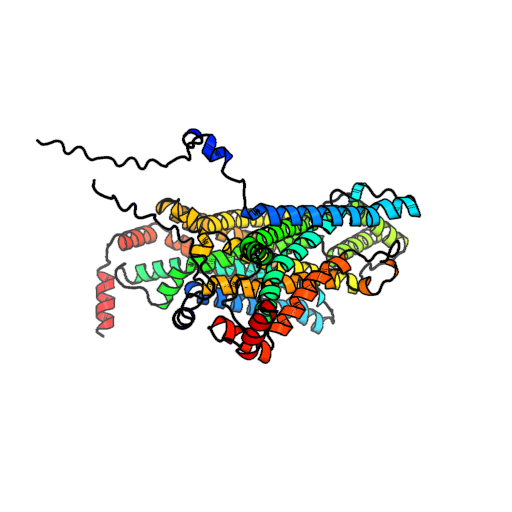 N N . ILE A 1 87 ? 16.156 -0.357 -4.977 1 98.75 87 ILE A N 1
ATOM 728 C CA . ILE A 1 87 ? 16.641 -0.707 -3.646 1 98.75 87 ILE A CA 1
ATOM 729 C C . ILE A 1 87 ? 18.047 -0.165 -3.455 1 98.75 87 ILE A C 1
ATOM 731 O O . ILE A 1 87 ? 18.438 0.229 -2.35 1 98.75 87 ILE A O 1
ATOM 735 N N . THR A 1 88 ? 18.828 -0.113 -4.512 1 98.75 88 THR A N 1
ATOM 736 C CA . THR A 1 88 ? 20.156 0.471 -4.441 1 98.75 88 THR A CA 1
ATOM 737 C C . THR A 1 88 ? 20.078 1.96 -4.113 1 98.75 88 THR A C 1
ATOM 739 O O . THR A 1 88 ? 20.781 2.441 -3.225 1 98.75 88 THR A O 1
ATOM 742 N N . LEU A 1 89 ? 19.234 2.598 -4.852 1 98.81 89 LEU A N 1
ATOM 743 C CA . LEU A 1 89 ? 19.078 4.027 -4.609 1 98.81 89 LEU A CA 1
ATOM 744 C C . LEU A 1 89 ? 18.578 4.281 -3.193 1 98.81 89 LEU A C 1
ATOM 746 O O . LEU A 1 89 ? 19 5.234 -2.537 1 98.81 89 LEU A O 1
ATOM 750 N N . LEU A 1 90 ? 17.672 3.484 -2.74 1 98.75 90 LEU A N 1
ATOM 751 C CA . LEU A 1 90 ? 17.172 3.646 -1.377 1 98.75 90 LEU A CA 1
ATOM 752 C C . LEU A 1 90 ? 18.297 3.447 -0.363 1 98.75 90 LEU A C 1
ATOM 754 O O . LEU A 1 90 ? 18.391 4.191 0.618 1 98.75 90 LEU A O 1
ATOM 758 N N . ALA A 1 91 ? 19.094 2.473 -0.566 1 98.75 91 ALA A N 1
ATOM 759 C CA . ALA A 1 91 ? 20.25 2.248 0.304 1 98.75 91 ALA A CA 1
ATOM 760 C C . ALA A 1 91 ? 21.188 3.451 0.294 1 98.75 91 ALA A C 1
ATOM 762 O O . ALA A 1 91 ? 21.75 3.814 1.328 1 98.75 91 ALA A O 1
ATOM 763 N N . LEU A 1 92 ? 21.266 4.066 -0.834 1 98.62 92 LEU A N 1
ATOM 764 C CA . LEU A 1 92 ? 22.172 5.211 -0.983 1 98.62 92 LEU A CA 1
ATOM 765 C C . LEU A 1 92 ? 21.594 6.445 -0.3 1 98.62 92 LEU A C 1
ATOM 767 O O . LEU A 1 92 ? 22.297 7.422 -0.064 1 98.62 92 LEU A O 1
ATOM 771 N N . VAL A 1 93 ? 20.344 6.438 -0.016 1 98.31 93 VAL A N 1
ATOM 772 C CA . VAL A 1 93 ? 19.75 7.508 0.773 1 98.31 93 VAL A CA 1
ATOM 773 C C . VAL A 1 93 ? 20.297 7.473 2.197 1 98.31 93 VAL A C 1
ATOM 775 O O . VAL A 1 93 ? 20.547 8.516 2.797 1 98.31 93 VAL A O 1
ATOM 778 N N . TYR A 1 94 ? 20.578 6.316 2.711 1 97.94 94 TYR A N 1
ATOM 779 C CA . TYR A 1 94 ? 20.859 6.188 4.137 1 97.94 94 TYR A CA 1
ATOM 780 C C . TYR A 1 94 ? 22.344 5.93 4.371 1 97.94 94 TYR A C 1
ATOM 782 O O . TYR A 1 94 ? 22.859 6.176 5.465 1 97.94 94 TYR A O 1
ATOM 790 N N . LEU A 1 95 ? 23.031 5.535 3.352 1 98.25 95 LEU A N 1
ATOM 791 C CA . LEU A 1 95 ? 24.453 5.211 3.477 1 98.25 95 LEU A CA 1
ATOM 792 C C . LEU A 1 95 ? 25.25 6.438 3.891 1 98.25 95 LEU A C 1
ATOM 794 O O . LEU A 1 95 ? 26.125 6.348 4.762 1 98.25 95 LEU A O 1
ATOM 798 N N . PRO A 1 96 ? 25 7.602 3.301 1 97.25 96 PRO A N 1
ATOM 799 C CA . PRO A 1 96 ? 25.812 8.75 3.725 1 97.25 96 PRO A CA 1
ATOM 800 C C . PRO A 1 96 ? 25.625 9.094 5.199 1 97.25 96 PRO A C 1
ATOM 802 O O . PRO A 1 96 ? 26.547 9.57 5.855 1 97.25 96 PRO A O 1
ATOM 805 N N . GLY A 1 97 ? 24.453 8.875 5.715 1 95.44 97 GLY A N 1
ATOM 806 C CA . GLY A 1 97 ? 24.25 9.062 7.145 1 95.44 97 GLY A CA 1
ATOM 807 C C . GLY A 1 97 ? 25.094 8.141 7.992 1 95.44 97 GLY A C 1
ATOM 808 O O . GLY A 1 97 ? 25.609 8.547 9.039 1 95.44 97 GLY A O 1
ATOM 809 N N . VAL A 1 98 ? 25.203 7 7.57 1 96.75 98 VAL A N 1
ATOM 810 C CA . VAL A 1 98 ? 26.047 6.02 8.25 1 96.75 98 VAL A CA 1
ATOM 811 C C . VAL A 1 98 ? 27.516 6.461 8.18 1 96.75 98 VAL A C 1
ATOM 813 O O . VAL A 1 98 ? 28.203 6.477 9.203 1 96.75 98 VAL A O 1
ATOM 816 N N . ILE A 1 99 ? 27.938 6.836 7.008 1 97.5 99 ILE A N 1
ATOM 817 C CA . ILE A 1 99 ? 29.312 7.289 6.82 1 97.5 99 ILE A CA 1
ATOM 818 C C . ILE A 1 99 ? 29.562 8.523 7.684 1 97.5 99 ILE A C 1
ATOM 820 O O . ILE A 1 99 ? 30.609 8.625 8.328 1 97.5 99 ILE A O 1
ATOM 824 N N . ALA A 1 100 ? 28.672 9.422 7.707 1 95.75 100 ALA A N 1
ATOM 825 C CA . ALA A 1 100 ? 28.797 10.641 8.508 1 95.75 100 ALA A CA 1
ATOM 826 C C . ALA A 1 100 ? 28.969 10.297 9.992 1 95.75 100 ALA A C 1
ATOM 828 O O . ALA A 1 100 ? 29.797 10.898 10.68 1 95.75 100 ALA A O 1
ATOM 829 N N . ALA A 1 101 ? 28.219 9.352 10.453 1 95.56 101 ALA A N 1
ATOM 830 C CA . ALA A 1 101 ? 28.312 8.945 11.852 1 95.56 101 ALA A CA 1
ATOM 831 C C . ALA A 1 101 ? 29.688 8.352 12.148 1 95.56 101 ALA A C 1
ATOM 833 O O . ALA A 1 101 ? 30.297 8.648 13.18 1 95.56 101 ALA A O 1
ATOM 834 N N . VAL A 1 102 ? 30.188 7.57 11.266 1 95.56 102 VAL A N 1
ATOM 835 C CA . VAL A 1 102 ? 31.484 6.941 11.43 1 95.56 102 VAL A CA 1
ATOM 836 C C . VAL A 1 102 ? 32.562 8.016 11.422 1 95.56 102 VAL A C 1
ATOM 838 O O . VAL A 1 102 ? 33.5 7.969 12.234 1 95.56 102 VAL A O 1
ATOM 841 N N . VAL A 1 103 ? 32.438 8.953 10.562 1 94.12 103 VAL A N 1
ATOM 842 C CA . VAL A 1 103 ? 33.375 10.039 10.461 1 94.12 103 VAL A CA 1
ATOM 843 C C . VAL A 1 103 ? 33.344 10.875 11.742 1 94.12 103 VAL A C 1
ATOM 845 O O . VAL A 1 103 ? 34.406 11.258 12.266 1 94.12 103 VAL A O 1
ATOM 848 N N . GLN A 1 104 ? 32.219 11.133 12.211 1 93.88 104 GLN A N 1
ATOM 849 C CA . GLN A 1 104 ? 32.062 11.891 13.445 1 93.88 104 GLN A CA 1
ATOM 850 C C . GLN A 1 104 ? 32.688 11.133 14.625 1 93.88 104 GLN A C 1
ATOM 852 O O . GLN A 1 104 ? 33.312 11.734 15.484 1 93.88 104 GLN A O 1
ATOM 857 N N . LEU A 1 105 ? 32.438 9.875 14.68 1 93.75 105 LEU A N 1
ATOM 858 C CA . LEU A 1 105 ? 33.031 9.047 15.734 1 93.75 105 LEU A CA 1
ATOM 859 C C . LEU A 1 105 ? 34.531 9.039 15.648 1 93.75 105 LEU A C 1
ATOM 861 O O . LEU A 1 105 ? 35.219 9.102 16.672 1 93.75 105 LEU A O 1
ATOM 865 N N . HIS A 1 106 ? 35 8.961 14.469 1 92.75 106 HIS A N 1
ATOM 866 C CA . HIS A 1 106 ? 36.438 8.953 14.25 1 92.75 106 HIS A CA 1
ATOM 867 C C . HIS A 1 106 ? 37.062 10.297 14.602 1 92.75 106 HIS A C 1
ATOM 869 O O . HIS A 1 106 ? 38.125 10.352 15.234 1 92.75 106 HIS A O 1
ATOM 875 N N . ASN A 1 107 ? 36.438 11.375 14.258 1 91.56 107 ASN A N 1
ATOM 876 C CA . ASN A 1 107 ? 36.938 12.719 14.516 1 91.56 107 ASN A CA 1
ATOM 877 C C . ASN A 1 107 ? 36.719 13.125 15.969 1 91.56 107 ASN A C 1
ATOM 879 O O . ASN A 1 107 ? 37.469 13.922 16.516 1 91.56 107 ASN A O 1
ATOM 883 N N . GLY A 1 108 ? 35.594 12.703 16.578 1 91.88 108 GLY A N 1
ATOM 884 C CA . GLY A 1 108 ? 35.281 13.023 17.969 1 91.88 108 GLY A CA 1
ATOM 885 C C . GLY A 1 108 ? 34.688 14.406 18.141 1 91.88 108 GLY A C 1
ATOM 886 O O . GLY A 1 108 ? 34.719 14.977 19.234 1 91.88 108 GLY A O 1
ATOM 887 N N . THR A 1 109 ? 34.312 15 17.031 1 89.81 109 THR A N 1
ATOM 888 C CA . THR A 1 109 ? 33.75 16.328 17.078 1 89.81 109 THR A CA 1
ATOM 889 C C . THR A 1 109 ? 32.75 16.531 15.938 1 89.81 109 THR A C 1
ATOM 891 O O . THR A 1 109 ? 32.906 15.922 14.875 1 89.81 109 THR A O 1
ATOM 894 N N . LYS A 1 110 ? 31.781 17.328 16.156 1 89.38 110 LYS A N 1
ATOM 895 C CA . LYS A 1 110 ? 30.828 17.672 15.102 1 89.38 110 LYS A CA 1
ATOM 896 C C . LYS A 1 110 ? 31.312 18.891 14.297 1 89.38 110 LYS A C 1
ATOM 898 O O . LYS A 1 110 ? 30.766 19.203 13.242 1 89.38 110 LYS A O 1
ATOM 903 N N . TYR A 1 111 ? 32.375 19.609 14.742 1 88.31 111 TYR A N 1
ATOM 904 C CA . TYR A 1 111 ? 32.781 20.906 14.195 1 88.31 111 TYR A CA 1
ATOM 905 C C . TYR A 1 111 ? 33.688 20.719 13 1 88.31 111 TYR A C 1
ATOM 907 O O . TYR A 1 111 ? 33.938 21.656 12.242 1 88.31 111 TYR A O 1
ATOM 915 N N . LYS A 1 112 ? 34.312 19.562 12.906 1 89.44 112 LYS A N 1
ATOM 916 C CA . LYS A 1 112 ? 35.062 19.281 11.68 1 89.44 112 LYS A CA 1
ATOM 917 C C . LYS A 1 112 ? 34.125 19.062 10.5 1 89.44 112 LYS A C 1
ATOM 919 O O . LYS A 1 112 ? 33.219 18.234 10.562 1 89.44 112 LYS A O 1
ATOM 924 N N . LYS A 1 113 ? 34.375 19.797 9.5 1 90.25 113 LYS A N 1
ATOM 925 C CA . LYS A 1 113 ? 33.5 19.734 8.336 1 90.25 113 LYS A CA 1
ATOM 926 C C . LYS A 1 113 ? 33.656 18.406 7.605 1 90.25 113 LYS A C 1
ATOM 928 O O . LYS A 1 113 ? 34.75 17.859 7.512 1 90.25 113 LYS A O 1
ATOM 933 N N . PHE A 1 114 ? 32.594 17.938 7.043 1 92.38 114 PHE A N 1
ATOM 934 C CA . PHE A 1 114 ? 32.594 16.75 6.211 1 92.38 114 PHE A CA 1
ATOM 935 C C . PHE A 1 114 ? 33.312 17.016 4.891 1 92.38 114 PHE A C 1
ATOM 937 O O . PHE A 1 114 ? 33.312 18.141 4.395 1 92.38 114 PHE A O 1
ATOM 944 N N . PRO A 1 115 ? 34 16.016 4.402 1 92.94 115 PRO A N 1
ATOM 945 C CA . PRO A 1 115 ? 34.5 16.188 3.043 1 92.94 115 PRO A CA 1
ATOM 946 C C . PRO A 1 115 ? 33.406 16.594 2.047 1 92.94 115 PRO A C 1
ATOM 948 O O . PRO A 1 115 ? 32.25 16.234 2.221 1 92.94 115 PRO A O 1
ATOM 951 N N . HIS A 1 116 ? 33.781 17.281 0.974 1 93.88 116 HIS A N 1
ATOM 952 C CA . HIS A 1 116 ? 32.844 17.875 0.006 1 93.88 116 HIS A CA 1
ATOM 953 C C . HIS A 1 116 ? 31.969 16.797 -0.625 1 93.88 116 HIS A C 1
ATOM 955 O O . HIS A 1 116 ? 30.766 17.031 -0.824 1 93.88 116 HIS A O 1
ATOM 961 N N . TRP A 1 117 ? 32.562 15.664 -0.949 1 93.19 117 TRP A N 1
ATOM 962 C CA . TRP A 1 117 ? 31.781 14.617 -1.6 1 93.19 117 TRP A CA 1
ATOM 963 C C . TRP A 1 117 ? 30.703 14.094 -0.672 1 93.19 117 TRP A C 1
ATOM 965 O O . TRP A 1 117 ? 29.594 13.781 -1.119 1 93.19 117 TRP A O 1
ATOM 975 N N . LEU A 1 118 ? 30.922 13.969 0.599 1 95.62 118 LEU A N 1
ATOM 976 C CA . LEU A 1 118 ? 29.938 13.5 1.565 1 95.62 118 LEU A CA 1
ATOM 977 C C . LEU A 1 118 ? 28.859 14.547 1.789 1 95.62 118 LEU A C 1
ATOM 979 O O . LEU A 1 118 ? 27.672 14.211 1.877 1 95.62 118 LEU A O 1
ATOM 983 N N . ASP A 1 119 ? 29.281 15.797 1.852 1 94.06 119 ASP A N 1
ATOM 984 C CA . ASP A 1 119 ? 28.312 16.891 2.008 1 94.06 119 ASP A CA 1
ATOM 985 C C . ASP A 1 119 ? 27.359 16.953 0.822 1 94.06 119 ASP A C 1
ATOM 987 O O . ASP A 1 119 ? 26.141 17.094 1.004 1 94.06 119 ASP A O 1
ATOM 991 N N . ARG A 1 120 ? 27.922 16.781 -0.306 1 93.94 120 ARG A N 1
ATOM 992 C CA . ARG A 1 120 ? 27.109 16.781 -1.515 1 93.94 120 ARG A CA 1
ATOM 993 C C . ARG A 1 120 ? 26.125 15.617 -1.518 1 93.94 120 ARG A C 1
ATOM 995 O O . ARG A 1 120 ? 24.969 15.773 -1.881 1 93.94 120 ARG A O 1
ATOM 1002 N N . TRP A 1 121 ? 26.594 14.469 -1.157 1 96.19 121 TRP A N 1
ATOM 1003 C CA . TRP A 1 121 ? 25.766 13.273 -1.057 1 96.19 121 TRP A CA 1
ATOM 1004 C C . TRP A 1 121 ? 24.641 13.461 -0.035 1 96.19 121 TRP A C 1
ATOM 1006 O O . TRP A 1 121 ? 23.484 13.141 -0.305 1 96.19 121 TRP A O 1
ATOM 1016 N N . MET A 1 122 ? 24.906 14.094 1.025 1 95.38 122 MET A N 1
ATOM 1017 C CA . MET A 1 122 ? 23.938 14.297 2.107 1 95.38 122 MET A CA 1
ATOM 1018 C C . MET A 1 122 ? 22.828 15.242 1.677 1 95.38 122 MET A C 1
ATOM 1020 O O . MET A 1 122 ? 21.672 15.055 2.041 1 95.38 122 MET A O 1
ATOM 1024 N N . VAL A 1 123 ? 23.156 16.172 0.849 1 94 123 VAL A N 1
ATOM 1025 C CA . VAL A 1 123 ? 22.172 17.203 0.487 1 94 123 VAL A CA 1
ATOM 1026 C C . VAL A 1 123 ? 21.312 16.703 -0.666 1 94 123 VAL A C 1
ATOM 1028 O O . VAL A 1 123 ? 20.25 17.266 -0.943 1 94 123 VAL A O 1
ATOM 1031 N N . THR A 1 124 ? 21.688 15.57 -1.274 1 95.88 124 THR A N 1
ATOM 1032 C CA . THR A 1 124 ? 20.938 15.062 -2.41 1 95.88 124 THR A CA 1
ATOM 1033 C C . THR A 1 124 ? 20.156 13.805 -2.025 1 95.88 124 THR A C 1
ATOM 1035 O O . THR A 1 124 ? 19.656 13.086 -2.895 1 95.88 124 THR A O 1
ATOM 1038 N N . ARG A 1 125 ? 20.031 13.484 -0.773 1 96.62 125 ARG A N 1
ATOM 1039 C CA . ARG A 1 125 ? 19.359 12.281 -0.295 1 96.62 125 ARG A CA 1
ATOM 1040 C C . ARG A 1 125 ? 17.891 12.266 -0.698 1 96.62 125 ARG A C 1
ATOM 1042 O O . ARG A 1 125 ? 17.344 11.219 -1.028 1 96.62 125 ARG A O 1
ATOM 1049 N N . LYS A 1 126 ? 17.328 13.414 -0.688 1 96.06 126 LYS A N 1
ATOM 1050 C CA . LYS A 1 126 ? 15.922 13.516 -1.084 1 96.06 126 LYS A CA 1
ATOM 1051 C C . LYS A 1 126 ? 15.727 13.062 -2.525 1 96.06 126 LYS A C 1
ATOM 1053 O O . LYS A 1 126 ? 14.789 12.312 -2.822 1 96.06 126 LYS A O 1
ATOM 1058 N N . GLN A 1 127 ? 16.594 13.539 -3.424 1 97.31 127 GLN A N 1
ATOM 1059 C CA . GLN A 1 127 ? 16.5 13.188 -4.836 1 97.31 127 GLN A CA 1
ATOM 1060 C C . GLN A 1 127 ? 16.734 11.695 -5.043 1 97.31 127 GLN A C 1
ATOM 1062 O O . GLN A 1 127 ? 16.047 11.055 -5.844 1 97.31 127 GLN A O 1
ATOM 1067 N N . PHE A 1 128 ? 17.609 11.117 -4.285 1 98.38 128 PHE A N 1
ATOM 1068 C CA . PHE A 1 128 ? 17.828 9.672 -4.324 1 98.38 128 PHE A CA 1
ATOM 1069 C C . PHE A 1 128 ? 16.562 8.922 -3.918 1 98.38 128 PHE A C 1
ATOM 1071 O O . PHE A 1 128 ? 16.172 7.953 -4.574 1 98.38 128 PHE A O 1
ATOM 1078 N N . GLY A 1 129 ? 16 9.422 -2.877 1 98.31 129 GLY A N 1
ATOM 1079 C CA . GLY A 1 129 ? 14.789 8.781 -2.383 1 98.31 129 GLY A CA 1
ATOM 1080 C C . GLY A 1 129 ? 13.625 8.867 -3.359 1 98.31 129 GLY A C 1
ATOM 1081 O O . GLY A 1 129 ? 12.906 7.887 -3.555 1 98.31 129 GLY A O 1
ATOM 1082 N N . LEU A 1 130 ? 13.453 9.984 -3.961 1 98.12 130 LEU A N 1
ATOM 1083 C CA . LEU A 1 130 ? 12.367 10.172 -4.922 1 98.12 130 LEU A CA 1
ATOM 1084 C C . LEU A 1 130 ? 12.578 9.312 -6.16 1 98.12 130 LEU A C 1
ATOM 1086 O O . LEU A 1 130 ? 11.625 8.766 -6.711 1 98.12 130 LEU A O 1
ATOM 1090 N N . LEU A 1 131 ? 13.797 9.211 -6.594 1 98.5 131 LEU A N 1
ATOM 1091 C CA . LEU A 1 131 ? 14.102 8.32 -7.715 1 98.5 131 LEU A CA 1
ATOM 1092 C C . LEU A 1 131 ? 13.852 6.867 -7.336 1 98.5 131 LEU A C 1
ATOM 1094 O O . LEU A 1 131 ? 13.359 6.086 -8.148 1 98.5 131 LEU A O 1
ATOM 1098 N N . SER A 1 132 ? 14.25 6.516 -6.137 1 98.81 132 SER A N 1
ATOM 1099 C CA . SER A 1 132 ? 13.961 5.172 -5.648 1 98.81 132 SER A CA 1
ATOM 1100 C C . SER A 1 132 ? 12.469 4.867 -5.711 1 98.81 132 SER A C 1
ATOM 1102 O O . SER A 1 132 ? 12.062 3.811 -6.199 1 98.81 132 SER A O 1
ATOM 1104 N N . PHE A 1 133 ? 11.719 5.805 -5.254 1 98.81 133 PHE A N 1
ATOM 1105 C CA . PHE A 1 133 ? 10.273 5.66 -5.301 1 98.81 133 PHE A CA 1
ATOM 1106 C C . PHE A 1 133 ? 9.789 5.508 -6.742 1 98.81 133 PHE A C 1
ATOM 1108 O O . PHE A 1 133 ? 8.938 4.66 -7.031 1 98.81 133 PHE A O 1
ATOM 1115 N N . PHE A 1 134 ? 10.281 6.324 -7.633 1 98.69 134 PHE A N 1
ATOM 1116 C CA . PHE A 1 134 ? 9.914 6.281 -9.039 1 98.69 134 PHE A CA 1
ATOM 1117 C C . PHE A 1 134 ? 10.156 4.895 -9.625 1 98.69 134 PHE A C 1
ATOM 1119 O O . PHE A 1 134 ? 9.273 4.316 -10.258 1 98.69 134 PHE A O 1
ATOM 1126 N N . PHE A 1 135 ? 11.242 4.328 -9.398 1 98.88 135 PHE A N 1
ATOM 1127 C CA . PHE A 1 135 ? 11.586 3.012 -9.93 1 98.88 135 PHE A CA 1
ATOM 1128 C C . PHE A 1 135 ? 10.766 1.923 -9.25 1 98.88 135 PHE A C 1
ATOM 1130 O O . PHE A 1 135 ? 10.414 0.919 -9.875 1 98.88 135 PHE A O 1
ATOM 1137 N N . ALA A 1 136 ? 10.484 2.115 -7.98 1 98.81 136 ALA A N 1
ATOM 1138 C CA . ALA A 1 136 ? 9.648 1.147 -7.273 1 98.81 136 ALA A CA 1
ATOM 1139 C C . ALA A 1 136 ? 8.242 1.1 -7.867 1 98.81 136 ALA A C 1
ATOM 1141 O O . ALA A 1 136 ? 7.668 0.021 -8.031 1 98.81 136 ALA A O 1
ATOM 1142 N N . VAL A 1 137 ? 7.699 2.248 -8.18 1 98.69 137 VAL A N 1
ATOM 1143 C CA . VAL A 1 137 ? 6.371 2.318 -8.781 1 98.69 137 VAL A CA 1
ATOM 1144 C C . VAL A 1 137 ? 6.391 1.626 -10.141 1 98.69 137 VAL A C 1
ATOM 1146 O O . VAL A 1 137 ? 5.492 0.842 -10.461 1 98.69 137 VAL A O 1
ATOM 1149 N N . LEU A 1 138 ? 7.391 1.883 -10.914 1 98.62 138 LEU A N 1
ATOM 1150 C CA . LEU A 1 138 ? 7.512 1.229 -12.211 1 98.62 138 LEU A CA 1
ATOM 1151 C C . LEU A 1 138 ? 7.609 -0.285 -12.055 1 98.62 138 LEU A C 1
ATOM 1153 O O . LEU A 1 138 ? 6.953 -1.034 -12.781 1 98.62 138 LEU A O 1
ATOM 1157 N N . HIS A 1 139 ? 8.398 -0.727 -11.125 1 98.69 139 HIS A N 1
ATOM 1158 C CA . HIS A 1 139 ? 8.516 -2.15 -10.828 1 98.69 139 HIS A CA 1
ATOM 1159 C C . HIS A 1 139 ? 7.156 -2.764 -10.508 1 98.69 139 HIS A C 1
ATOM 1161 O O . HIS A 1 139 ? 6.809 -3.824 -11.039 1 98.69 139 HIS A O 1
ATOM 1167 N N . ALA A 1 140 ? 6.457 -2.076 -9.672 1 98.38 140 ALA A N 1
ATOM 1168 C CA . ALA A 1 140 ? 5.137 -2.57 -9.281 1 98.38 140 ALA A CA 1
ATOM 1169 C C . ALA A 1 140 ? 4.211 -2.66 -10.484 1 98.38 140 ALA A C 1
ATOM 1171 O O . ALA A 1 140 ? 3.51 -3.66 -10.664 1 98.38 140 ALA A O 1
ATOM 1172 N N . ILE A 1 141 ? 4.18 -1.669 -11.352 1 97.94 141 ILE A N 1
ATOM 1173 C CA . ILE A 1 141 ? 3.311 -1.632 -12.523 1 97.94 141 ILE A CA 1
ATOM 1174 C C . ILE A 1 141 ? 3.721 -2.727 -13.5 1 97.94 141 ILE A C 1
ATOM 1176 O O . ILE A 1 141 ? 2.869 -3.449 -14.023 1 97.94 141 ILE A O 1
ATOM 1180 N N . TYR A 1 142 ? 4.992 -2.836 -13.734 1 97.88 142 TYR A N 1
ATOM 1181 C CA . TYR A 1 142 ? 5.484 -3.902 -14.602 1 97.88 142 TYR A CA 1
ATOM 1182 C C . TYR A 1 142 ? 5.094 -5.27 -14.055 1 97.88 142 TYR A C 1
ATOM 1184 O O . TYR A 1 142 ? 4.695 -6.16 -14.812 1 97.88 142 TYR A O 1
ATOM 1192 N N . SER A 1 143 ? 5.188 -5.438 -12.75 1 97.38 143 SER A N 1
ATOM 1193 C CA . SER A 1 143 ? 4.852 -6.711 -12.125 1 97.38 143 SER A CA 1
ATOM 1194 C C . SER A 1 143 ? 3.359 -7.004 -12.234 1 97.38 143 SER A C 1
ATOM 1196 O O . SER A 1 143 ? 2.965 -8.133 -12.539 1 97.38 143 SER A O 1
ATOM 1198 N N . LEU A 1 144 ? 2.57 -5.992 -12.016 1 96.69 144 LEU A N 1
ATOM 1199 C CA . LEU A 1 144 ? 1.121 -6.156 -12.062 1 96.69 144 LEU A CA 1
ATOM 1200 C C . LEU A 1 144 ? 0.649 -6.465 -13.477 1 96.69 144 LEU A C 1
ATOM 1202 O O . LEU A 1 144 ? -0.451 -6.988 -13.672 1 96.69 144 LEU A O 1
ATOM 1206 N N . SER A 1 145 ? 1.451 -6.223 -14.477 1 95.88 145 SER A N 1
ATOM 1207 C CA . SER A 1 145 ? 1.062 -6.457 -15.859 1 95.88 145 SER A CA 1
ATOM 1208 C C . SER A 1 145 ? 1.366 -7.887 -16.281 1 95.88 145 SER A C 1
ATOM 1210 O O . SER A 1 145 ? 1.008 -8.305 -17.391 1 95.88 145 SER A O 1
ATOM 1212 N N . TYR A 1 146 ? 1.935 -8.656 -15.438 1 93.94 146 TYR A N 1
ATOM 1213 C CA . TYR A 1 146 ? 2.42 -9.977 -15.805 1 93.94 146 TYR A CA 1
ATOM 1214 C C . TYR A 1 146 ? 1.284 -10.852 -16.328 1 93.94 146 TYR A C 1
ATOM 1216 O O . TYR A 1 146 ? 1.411 -11.492 -17.359 1 93.94 146 TYR A O 1
ATOM 1224 N N . PRO A 1 147 ? 0.169 -10.844 -15.617 1 93.62 147 PRO A N 1
ATOM 1225 C CA . PRO A 1 147 ? -0.9 -11.734 -16.062 1 93.62 147 PRO A CA 1
ATOM 1226 C C . PRO A 1 147 ? -1.525 -11.297 -17.391 1 93.62 147 PRO A C 1
ATOM 1228 O O . PRO A 1 147 ? -2.215 -12.086 -18.031 1 93.62 147 PRO A O 1
ATOM 1231 N N . MET A 1 148 ? -1.242 -10.141 -17.875 1 93.69 148 MET A N 1
ATOM 1232 C CA . MET A 1 148 ? -1.832 -9.617 -19.109 1 93.69 148 MET A CA 1
ATOM 1233 C C . MET A 1 148 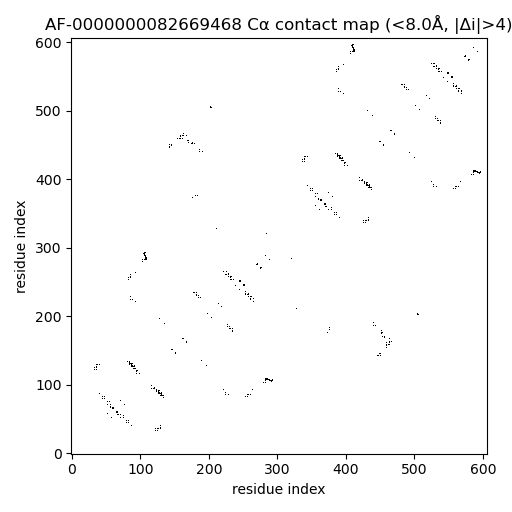? -1.039 -10.078 -20.328 1 93.69 148 MET A C 1
ATOM 1235 O O . MET A 1 148 ? -1.508 -9.953 -21.469 1 93.69 148 MET A O 1
ATOM 1239 N N . ARG A 1 149 ? 0.136 -10.562 -20.062 1 93.75 149 ARG A N 1
ATOM 1240 C CA . ARG A 1 149 ? 1.035 -10.93 -21.156 1 93.75 149 ARG A CA 1
ATOM 1241 C C . ARG A 1 149 ? 0.526 -12.172 -21.891 1 93.75 149 ARG A C 1
ATOM 1243 O O . ARG A 1 149 ? 0.033 -13.109 -21.266 1 93.75 149 ARG A O 1
ATOM 1250 N N . ARG A 1 150 ? 0.739 -12.141 -23.203 1 95.25 150 ARG A N 1
ATOM 1251 C CA . ARG A 1 150 ? 0.355 -13.297 -24 1 95.25 150 ARG A CA 1
ATOM 1252 C C . ARG A 1 150 ? 1.289 -14.477 -23.75 1 95.25 150 ARG A C 1
ATOM 1254 O O . ARG A 1 150 ? 0.859 -15.633 -23.766 1 95.25 150 ARG A O 1
ATOM 1261 N N . SER A 1 151 ? 2.529 -14.172 -23.516 1 93.81 151 SER A N 1
ATOM 1262 C CA . SER A 1 151 ? 3.469 -15.234 -23.188 1 93.81 151 SER A CA 1
ATOM 1263 C C . SER A 1 151 ? 3.027 -16 -21.953 1 93.81 151 SER A C 1
ATOM 1265 O O . SER A 1 151 ? 3.139 -17.234 -21.891 1 93.81 151 SER A O 1
ATOM 1267 N N . TYR A 1 152 ? 2.484 -15.305 -20.984 1 93.75 152 TYR A N 1
ATOM 1268 C CA . TYR A 1 152 ? 1.989 -15.938 -19.766 1 93.75 152 TYR A CA 1
ATOM 1269 C C . TYR A 1 152 ? 0.766 -16.797 -20.062 1 93.75 152 TYR A C 1
ATOM 1271 O O . TYR A 1 152 ? 0.673 -17.938 -19.594 1 93.75 152 TYR A O 1
ATOM 1279 N N . ARG A 1 153 ? -0.108 -16.312 -20.797 1 93.88 153 ARG A N 1
ATOM 1280 C CA . ARG A 1 153 ? -1.331 -17.031 -21.141 1 93.88 153 ARG A CA 1
ATOM 1281 C C . ARG A 1 153 ? -1.016 -18.328 -21.875 1 93.88 153 ARG A C 1
ATOM 1283 O O . ARG A 1 153 ? -1.571 -19.375 -21.547 1 93.88 153 ARG A O 1
ATOM 1290 N N . TYR A 1 154 ? -0.112 -18.25 -22.844 1 95.88 154 TYR A N 1
ATOM 1291 C CA . TYR A 1 154 ? 0.228 -19.438 -23.609 1 95.88 154 TYR A CA 1
ATOM 1292 C C . TYR A 1 154 ? 0.94 -20.469 -22.75 1 95.88 154 TYR A C 1
ATOM 1294 O O . TYR A 1 154 ? 0.725 -21.672 -22.891 1 95.88 154 TYR A O 1
ATOM 1302 N N . ARG A 1 155 ? 1.688 -20 -21.875 1 94.75 155 ARG A N 1
ATOM 1303 C CA . ARG A 1 155 ? 2.348 -20.922 -20.953 1 94.75 155 ARG A CA 1
ATOM 1304 C C . ARG A 1 155 ? 1.332 -21.641 -20.062 1 94.75 155 ARG A C 1
ATOM 1306 O O . ARG A 1 155 ? 1.445 -22.844 -19.828 1 94.75 155 ARG A O 1
ATOM 1313 N N . LEU A 1 156 ? 0.356 -20.891 -19.562 1 95.31 156 LEU A N 1
ATOM 1314 C CA . LEU A 1 156 ? -0.692 -21.453 -18.719 1 95.31 156 LEU A CA 1
ATOM 1315 C C . LEU A 1 156 ? -1.468 -22.531 -19.453 1 95.31 156 LEU A C 1
ATOM 1317 O O . LEU A 1 156 ? -1.754 -23.594 -18.891 1 95.31 156 LEU A O 1
ATOM 1321 N N . LEU A 1 157 ? -1.732 -22.25 -20.688 1 95.56 157 LEU A N 1
ATOM 1322 C CA . LEU A 1 157 ? -2.441 -23.219 -21.516 1 95.56 157 LEU A CA 1
ATOM 1323 C C . LEU A 1 157 ? -1.609 -24.484 -21.688 1 95.56 157 LEU A C 1
ATOM 1325 O O . LEU A 1 157 ? -2.135 -25.594 -21.609 1 95.56 157 LEU A O 1
ATOM 1329 N N . ASN A 1 158 ? -0.349 -24.266 -21.891 1 96.38 158 ASN A N 1
ATOM 1330 C CA . ASN A 1 158 ? 0.54 -25.406 -22.047 1 96.38 158 ASN A CA 1
ATOM 1331 C C . ASN A 1 158 ? 0.645 -26.219 -20.766 1 96.38 158 ASN A C 1
ATOM 1333 O O . ASN A 1 158 ? 0.67 -27.453 -20.812 1 96.38 158 ASN A O 1
ATOM 1337 N N . TRP A 1 159 ? 0.697 -25.609 -19.703 1 95.81 159 TRP A N 1
ATOM 1338 C CA . TRP A 1 159 ? 0.746 -26.297 -18.406 1 95.81 159 TRP A CA 1
ATOM 1339 C C . TRP A 1 159 ? -0.537 -27.078 -18.172 1 95.81 159 TRP A C 1
ATOM 1341 O O . TRP A 1 159 ? -0.495 -28.203 -17.656 1 95.81 159 TRP A O 1
ATOM 1351 N N . ALA A 1 160 ? -1.678 -26.516 -18.469 1 95.94 160 ALA A N 1
ATOM 1352 C CA . ALA A 1 160 ? -2.951 -27.219 -18.328 1 95.94 160 ALA A CA 1
ATOM 1353 C C . ALA A 1 160 ? -2.984 -28.469 -19.172 1 95.94 160 ALA A C 1
ATOM 1355 O O . ALA A 1 160 ? -3.434 -29.531 -18.719 1 95.94 160 ALA A O 1
ATOM 1356 N N . TYR A 1 161 ? -2.5 -28.281 -20.406 1 95.75 161 TYR A N 1
ATOM 1357 C CA . TYR A 1 161 ? -2.447 -29.422 -21.312 1 95.75 161 TYR A CA 1
ATOM 1358 C C . TYR A 1 161 ? -1.585 -30.531 -20.734 1 95.75 161 TYR A C 1
ATOM 1360 O O . TYR A 1 161 ? -1.991 -31.703 -20.719 1 95.75 161 TYR A O 1
ATOM 1368 N N . GLN A 1 162 ? -0.432 -30.172 -20.25 1 96.38 162 GLN A N 1
ATOM 1369 C CA . GLN A 1 162 ? 0.484 -31.141 -19.672 1 96.38 162 GLN A CA 1
ATOM 1370 C C . GLN A 1 162 ? -0.13 -31.812 -18.438 1 96.38 162 GLN A C 1
ATOM 1372 O O . GLN A 1 162 ? 0.041 -33 -18.219 1 96.38 162 GLN A O 1
ATOM 1377 N N . GLN A 1 163 ? -0.844 -31.062 -17.641 1 95.88 163 GLN A N 1
ATOM 1378 C CA . GLN A 1 163 ? -1.479 -31.578 -16.438 1 95.88 163 GLN A CA 1
ATOM 1379 C C . GLN A 1 163 ? -2.523 -32.625 -16.781 1 95.88 163 GLN A C 1
ATOM 1381 O O . GLN A 1 163 ? -2.625 -33.656 -16.109 1 95.88 163 GLN A O 1
ATOM 1386 N N . VAL A 1 164 ? -3.252 -32.438 -17.812 1 95.38 164 VAL A N 1
ATOM 1387 C CA . VAL A 1 164 ? -4.273 -33.375 -18.25 1 95.38 164 VAL A CA 1
ATOM 1388 C C . VAL A 1 164 ? -3.609 -34.625 -18.828 1 95.38 164 VAL A C 1
ATOM 1390 O O . VAL A 1 164 ? -4.012 -35.75 -18.516 1 95.38 164 VAL A O 1
ATOM 1393 N N . GLN A 1 165 ? -2.623 -34.406 -19.609 1 95.81 165 GLN A N 1
ATOM 1394 C CA . GLN A 1 165 ? -1.919 -35.531 -20.234 1 95.81 165 GLN A CA 1
ATOM 1395 C C . GLN A 1 165 ? -1.282 -36.438 -19.188 1 95.81 165 GLN A C 1
ATOM 1397 O O . GLN A 1 165 ? -1.259 -37.656 -19.344 1 95.81 165 GLN A O 1
ATOM 1402 N N . GLN A 1 166 ? -0.808 -35.844 -18.156 1 96.31 166 GLN A N 1
ATOM 1403 C CA . GLN A 1 166 ? -0.137 -36.594 -17.109 1 96.31 166 GLN A CA 1
ATOM 1404 C C . GLN A 1 166 ? -1.141 -37.125 -16.078 1 96.31 166 GLN A C 1
ATOM 1406 O O . GLN A 1 166 ? -0.771 -37.844 -15.164 1 96.31 166 GLN A O 1
ATOM 1411 N N . ASN A 1 167 ? -2.371 -36.75 -16.141 1 95 167 ASN A N 1
ATOM 1412 C CA . ASN A 1 167 ? -3.443 -37.156 -15.234 1 95 167 ASN A CA 1
ATOM 1413 C C . ASN A 1 167 ? -3.125 -36.75 -13.797 1 95 167 ASN A C 1
ATOM 1415 O O . ASN A 1 167 ? -3.285 -37.562 -12.875 1 95 167 ASN A O 1
ATOM 1419 N N . ASN A 1 168 ? -2.52 -35.688 -13.703 1 94.94 168 ASN A N 1
ATOM 1420 C CA . ASN A 1 168 ? -2.266 -35.094 -12.398 1 94.94 168 ASN A CA 1
ATOM 1421 C C . ASN A 1 168 ? -3.422 -34.188 -11.953 1 94.94 168 ASN A C 1
ATOM 1423 O O . ASN A 1 168 ? -3.611 -33.094 -12.5 1 94.94 168 ASN A O 1
ATOM 1427 N N . GLU A 1 169 ? -4.152 -34.469 -10.945 1 92.12 169 GLU A N 1
ATOM 1428 C CA . GLU A 1 169 ? -5.379 -33.781 -10.555 1 92.12 169 GLU A CA 1
ATOM 1429 C C . GLU A 1 169 ? -5.07 -32.5 -9.805 1 92.12 169 GLU A C 1
ATOM 1431 O O . GLU A 1 169 ? -5.926 -31.609 -9.703 1 92.12 169 GLU A O 1
ATOM 1436 N N . ASN A 1 170 ? -3.902 -32.438 -9.219 1 93.81 170 ASN A N 1
ATOM 1437 C CA . ASN A 1 170 ? -3.602 -31.312 -8.336 1 93.81 170 ASN A CA 1
ATOM 1438 C C . ASN A 1 170 ? -2.25 -30.688 -8.672 1 93.81 170 ASN A C 1
ATOM 1440 O O . ASN A 1 170 ? -1.205 -31.297 -8.43 1 93.81 170 ASN A O 1
ATOM 1444 N N . ALA A 1 171 ? -2.264 -29.5 -9.133 1 93.44 171 ALA A N 1
ATOM 1445 C CA . ALA A 1 171 ? -1.054 -28.781 -9.531 1 93.44 171 ALA A CA 1
ATOM 1446 C C . ALA A 1 171 ? -0.462 -28 -8.359 1 93.44 171 ALA A C 1
ATOM 1448 O O . ALA A 1 171 ? 0.573 -27.344 -8.508 1 93.44 171 ALA A O 1
ATOM 1449 N N . TRP A 1 172 ? -0.97 -28.109 -7.176 1 94.31 172 TRP A N 1
ATOM 1450 C CA . TRP A 1 172 ? -0.665 -27.25 -6.035 1 94.31 172 TRP A CA 1
ATOM 1451 C C . TRP A 1 172 ? 0.748 -27.5 -5.52 1 94.31 172 TRP A C 1
ATOM 1453 O O . TRP A 1 172 ? 1.101 -28.641 -5.207 1 94.31 172 TRP A O 1
ATOM 1463 N N . ILE A 1 173 ? 1.532 -26.484 -5.453 1 93.94 173 ILE A N 1
ATOM 1464 C CA . ILE A 1 173 ? 2.854 -26.531 -4.836 1 93.94 173 ILE A CA 1
ATOM 1465 C C . ILE A 1 173 ? 2.898 -25.562 -3.656 1 93.94 173 ILE A C 1
ATOM 1467 O O . ILE A 1 173 ? 2.959 -24.344 -3.848 1 93.94 173 ILE A O 1
ATOM 1471 N N . GLU A 1 174 ? 3.025 -26.047 -2.492 1 92.94 174 GLU A N 1
ATOM 1472 C CA . GLU A 1 174 ? 2.803 -25.297 -1.255 1 92.94 174 GLU A CA 1
ATOM 1473 C C . GLU A 1 174 ? 3.844 -24.203 -1.077 1 92.94 174 GLU A C 1
ATOM 1475 O O . GLU A 1 174 ? 3.498 -23.047 -0.803 1 92.94 174 GLU A O 1
ATOM 1480 N N . HIS A 1 175 ? 5.074 -24.516 -1.201 1 91.81 175 HIS A N 1
ATOM 1481 C CA . HIS A 1 175 ? 6.117 -23.531 -0.933 1 91.81 175 HIS A CA 1
ATOM 1482 C C . HIS A 1 175 ? 6.082 -22.406 -1.956 1 91.81 175 HIS A C 1
ATOM 1484 O O . HIS A 1 175 ? 6.398 -21.266 -1.631 1 91.81 175 HIS A O 1
ATOM 1490 N N . ASP A 1 176 ? 5.68 -22.703 -3.209 1 93.69 176 ASP A N 1
ATOM 1491 C CA . ASP A 1 176 ? 5.539 -21.672 -4.242 1 93.69 176 ASP A CA 1
ATOM 1492 C C . ASP A 1 176 ? 4.422 -20.703 -3.9 1 93.69 176 ASP A C 1
ATOM 1494 O O . ASP A 1 176 ? 4.555 -19.5 -4.129 1 93.69 176 ASP A O 1
ATOM 1498 N N . VAL A 1 177 ? 3.354 -21.203 -3.396 1 95.88 177 VAL A N 1
ATOM 1499 C CA . VAL A 1 177 ? 2.217 -20.391 -3 1 95.88 177 VAL A CA 1
ATOM 1500 C C . VAL A 1 177 ? 2.621 -19.469 -1.848 1 95.88 177 VAL A C 1
ATOM 1502 O O . VAL A 1 177 ? 2.42 -18.25 -1.913 1 95.88 177 VAL A O 1
ATOM 1505 N N . TRP A 1 178 ? 3.258 -20.016 -0.808 1 94.88 178 TRP A N 1
ATOM 1506 C CA . TRP A 1 178 ? 3.691 -19.234 0.352 1 94.88 178 TRP A CA 1
ATOM 1507 C C . TRP A 1 178 ? 4.656 -18.125 -0.061 1 94.88 178 TRP A C 1
ATOM 1509 O O . TRP A 1 178 ? 4.516 -16.984 0.372 1 94.88 178 TRP A O 1
ATOM 1519 N N . ARG A 1 179 ? 5.535 -18.484 -0.824 1 95.31 179 ARG A N 1
ATOM 1520 C CA . ARG A 1 179 ? 6.527 -17.516 -1.286 1 95.31 179 ARG A CA 1
ATOM 1521 C C . ARG A 1 179 ? 5.859 -16.328 -1.946 1 95.31 179 ARG A C 1
ATOM 1523 O O . ARG A 1 179 ? 6.121 -15.172 -1.573 1 95.31 179 ARG A O 1
ATOM 1530 N N . MET A 1 180 ? 4.977 -16.594 -2.914 1 95.81 180 MET A N 1
ATOM 1531 C CA . MET A 1 180 ? 4.348 -15.516 -3.68 1 95.81 180 MET A CA 1
ATOM 1532 C C . MET A 1 180 ? 3.459 -14.656 -2.787 1 95.81 180 MET A C 1
ATOM 1534 O O . MET A 1 180 ? 3.488 -13.43 -2.871 1 95.81 180 MET A O 1
ATOM 1538 N N . GLU A 1 181 ? 2.713 -15.266 -1.906 1 97.31 181 GLU A N 1
ATOM 1539 C CA . GLU A 1 181 ? 1.819 -14.516 -1.026 1 97.31 181 GLU A CA 1
ATOM 1540 C C . GLU A 1 181 ? 2.602 -13.57 -0.124 1 97.31 181 GLU A C 1
ATOM 1542 O O . GLU A 1 181 ? 2.213 -12.414 0.056 1 97.31 181 GLU A O 1
ATOM 1547 N N . ILE A 1 182 ? 3.67 -14.039 0.344 1 97.25 182 ILE A N 1
ATOM 1548 C CA . ILE A 1 182 ? 4.422 -13.273 1.33 1 97.25 182 ILE A CA 1
ATOM 1549 C C . ILE A 1 182 ? 5.191 -12.148 0.634 1 97.25 182 ILE A C 1
ATOM 1551 O O . ILE A 1 182 ? 5.086 -10.984 1.022 1 97.25 182 ILE A O 1
ATOM 1555 N N . TYR A 1 183 ? 5.91 -12.484 -0.368 1 96.12 183 TYR A N 1
ATOM 1556 C CA . TYR A 1 183 ? 6.777 -11.445 -0.9 1 96.12 183 TYR A CA 1
ATOM 1557 C C . TYR A 1 183 ? 5.961 -10.375 -1.628 1 96.12 183 TYR A C 1
ATOM 1559 O O . TYR A 1 183 ? 6.348 -9.203 -1.656 1 96.12 183 TYR A O 1
ATOM 1567 N N . VAL A 1 184 ? 4.793 -10.75 -2.26 1 97.5 184 VAL A N 1
ATOM 1568 C CA . VAL A 1 184 ? 3.943 -9.75 -2.895 1 97.5 184 VAL A CA 1
ATOM 1569 C C . VAL A 1 184 ? 3.381 -8.805 -1.833 1 97.5 184 VAL A C 1
ATOM 1571 O O . VAL A 1 184 ? 3.408 -7.586 -2.002 1 97.5 184 VAL A O 1
ATOM 1574 N N . SER A 1 185 ? 2.928 -9.344 -0.744 1 97.94 185 SER A N 1
ATOM 1575 C CA . SER A 1 185 ? 2.391 -8.531 0.342 1 97.94 185 SER A CA 1
ATOM 1576 C C . SER A 1 185 ? 3.455 -7.594 0.911 1 97.94 185 SER A C 1
ATOM 1578 O O . SER A 1 185 ? 3.197 -6.41 1.128 1 97.94 185 SER A O 1
ATOM 1580 N N . LEU A 1 186 ? 4.621 -8.125 1.114 1 98.12 186 LEU A N 1
ATOM 1581 C CA . LEU A 1 186 ? 5.727 -7.32 1.626 1 98.12 186 LEU A CA 1
ATOM 1582 C C . LEU A 1 186 ? 6.066 -6.191 0.66 1 98.12 186 LEU A C 1
ATOM 1584 O O . LEU A 1 186 ? 6.344 -5.07 1.085 1 98.12 186 LEU A O 1
ATOM 1588 N N . GLY A 1 187 ? 6.062 -6.512 -0.605 1 98.31 187 GLY A N 1
ATOM 1589 C CA . GLY A 1 187 ? 6.32 -5.492 -1.608 1 98.31 187 GLY A CA 1
ATOM 1590 C C . GLY A 1 187 ? 5.297 -4.371 -1.598 1 98.31 187 GLY A C 1
ATOM 1591 O O . GLY A 1 187 ? 5.652 -3.199 -1.725 1 98.31 187 GLY A O 1
ATOM 1592 N N . ILE A 1 188 ? 4.07 -4.707 -1.44 1 98.44 188 ILE A N 1
ATOM 1593 C CA . ILE A 1 188 ? 2.996 -3.721 -1.416 1 98.44 188 ILE A CA 1
ATOM 1594 C C . ILE A 1 188 ? 3.168 -2.803 -0.208 1 98.44 188 ILE A C 1
ATOM 1596 O O . ILE A 1 188 ? 3.092 -1.578 -0.336 1 98.44 188 ILE A O 1
ATOM 1600 N N . VAL A 1 189 ? 3.422 -3.389 0.921 1 98.31 189 VAL A N 1
ATOM 1601 C CA . VAL A 1 189 ? 3.566 -2.604 2.143 1 98.31 189 VAL A CA 1
ATOM 1602 C C . VAL A 1 189 ? 4.797 -1.704 2.037 1 98.31 189 VAL A C 1
ATOM 1604 O O . VAL A 1 189 ? 4.75 -0.531 2.416 1 98.31 189 VAL A O 1
ATOM 1607 N N . ALA A 1 190 ? 5.859 -2.26 1.503 1 98.44 190 ALA A N 1
ATOM 1608 C CA . ALA A 1 190 ? 7.066 -1.462 1.312 1 98.44 190 ALA A CA 1
ATOM 1609 C C . ALA A 1 190 ? 6.805 -0.282 0.381 1 98.44 190 ALA A C 1
ATOM 1611 O O . ALA A 1 190 ? 7.246 0.838 0.649 1 98.44 190 ALA A O 1
ATOM 1612 N N . LEU A 1 191 ? 6.105 -0.523 -0.713 1 98.44 191 LEU A N 1
ATOM 1613 C CA . LEU A 1 191 ? 5.773 0.533 -1.664 1 98.44 191 LEU A CA 1
ATOM 1614 C C . LEU A 1 191 ? 4.887 1.589 -1.018 1 98.44 191 LEU A C 1
ATOM 1616 O O . LEU A 1 191 ? 5.047 2.785 -1.272 1 98.44 191 LEU A O 1
ATOM 1620 N N . ALA A 1 192 ? 4.016 1.14 -0.159 1 98.31 192 ALA A N 1
ATOM 1621 C CA . ALA A 1 192 ? 3.123 2.064 0.534 1 98.31 192 ALA A CA 1
ATOM 1622 C C . ALA A 1 192 ? 3.908 3.014 1.436 1 98.31 192 ALA A C 1
ATOM 1624 O O . ALA A 1 192 ? 3.643 4.219 1.461 1 98.31 192 ALA A O 1
ATOM 1625 N N . ILE A 1 193 ? 4.812 2.486 2.135 1 98 193 ILE A N 1
ATOM 1626 C CA . ILE A 1 193 ? 5.633 3.311 3.018 1 98 193 ILE A CA 1
ATOM 1627 C C . ILE A 1 193 ? 6.496 4.258 2.188 1 98 193 ILE A C 1
ATOM 1629 O O . ILE A 1 193 ? 6.629 5.438 2.518 1 98 193 ILE A O 1
ATOM 1633 N N . LEU A 1 194 ? 7.027 3.748 1.134 1 98.12 194 LEU A N 1
ATOM 1634 C CA . LEU A 1 194 ? 7.832 4.586 0.251 1 98.12 194 LEU A CA 1
ATOM 1635 C C . LEU A 1 194 ? 7 5.727 -0.325 1 98.12 194 LEU A C 1
ATOM 1637 O O . LEU A 1 194 ? 7.496 6.844 -0.488 1 98.12 194 LEU A O 1
ATOM 1641 N N . ALA A 1 195 ? 5.785 5.461 -0.621 1 97.75 195 ALA A N 1
ATOM 1642 C CA . ALA A 1 195 ? 4.883 6.496 -1.124 1 97.75 195 ALA A CA 1
ATOM 1643 C C . ALA A 1 195 ? 4.656 7.582 -0.076 1 97.75 195 ALA A C 1
ATOM 1645 O O . ALA A 1 195 ? 4.598 8.766 -0.405 1 97.75 195 ALA A O 1
ATOM 1646 N N . LEU A 1 196 ? 4.531 7.133 1.147 1 96.75 196 LEU A N 1
ATOM 1647 C CA . LEU A 1 196 ? 4.383 8.102 2.232 1 96.75 196 LEU A CA 1
ATOM 1648 C C . LEU A 1 196 ? 5.621 8.984 2.348 1 96.75 196 LEU A C 1
ATOM 1650 O O . LEU A 1 196 ? 5.504 10.195 2.535 1 96.75 196 LEU A O 1
ATOM 1654 N N . LEU A 1 197 ? 6.758 8.359 2.174 1 97.56 197 LEU A N 1
ATOM 1655 C CA . LEU A 1 197 ? 8 9.125 2.203 1 97.56 197 LEU A CA 1
ATOM 1656 C C . LEU A 1 197 ? 8.055 10.125 1.052 1 97.56 197 LEU A C 1
ATOM 1658 O O . LEU A 1 197 ? 8.461 11.273 1.239 1 97.56 197 LEU A O 1
ATOM 1662 N N . ALA A 1 198 ? 7.59 9.758 -0.055 1 97.06 198 ALA A N 1
ATOM 1663 C CA . ALA A 1 198 ? 7.598 10.625 -1.229 1 97.06 198 ALA A CA 1
ATOM 1664 C C . ALA A 1 198 ? 6.633 11.797 -1.053 1 97.06 198 ALA A C 1
ATOM 1666 O O . ALA A 1 198 ? 6.984 12.945 -1.331 1 97.06 198 ALA A O 1
ATOM 1667 N N . VAL A 1 199 ? 5.477 11.523 -0.53 1 94.62 199 VAL A N 1
ATOM 1668 C CA . VAL A 1 199 ? 4.461 12.555 -0.359 1 94.62 199 VAL A CA 1
ATOM 1669 C C . VAL A 1 199 ? 4.926 13.57 0.681 1 94.62 199 VAL A C 1
ATOM 1671 O O . VAL A 1 199 ? 4.73 14.773 0.507 1 94.62 199 VAL A O 1
ATOM 1674 N N . THR A 1 200 ? 5.531 13.078 1.719 1 94.75 200 THR A N 1
ATOM 1675 C CA . THR A 1 200 ? 5.973 13.977 2.779 1 94.75 200 THR A CA 1
ATOM 1676 C C . THR A 1 200 ? 7.207 14.758 2.346 1 94.75 200 THR A C 1
ATOM 1678 O O . THR A 1 200 ? 7.617 15.703 3.023 1 94.75 200 THR A O 1
ATOM 1681 N N . SER A 1 201 ? 7.805 14.414 1.221 1 93.81 201 SER A N 1
ATOM 1682 C CA . SER A 1 201 ? 8.938 15.156 0.686 1 93.81 201 SER A CA 1
ATOM 1683 C C . SER A 1 201 ? 8.484 16.312 -0.191 1 93.81 201 SER A C 1
ATOM 1685 O O . SER A 1 201 ? 9.289 17.156 -0.599 1 93.81 201 SER A O 1
ATOM 1687 N N . ILE A 1 202 ? 7.184 16.391 -0.471 1 89.62 202 ILE A N 1
ATOM 1688 C CA . ILE A 1 202 ? 6.621 17.531 -1.206 1 89.62 202 ILE A CA 1
ATOM 1689 C C . ILE A 1 202 ? 6.629 18.766 -0.322 1 89.62 202 ILE A C 1
ATOM 1691 O O . ILE A 1 202 ? 6.172 18.734 0.823 1 89.62 202 ILE A O 1
ATOM 1695 N N . PRO A 1 203 ? 7.098 19.844 -0.842 1 90.62 203 PRO A N 1
ATOM 1696 C CA . PRO A 1 203 ? 7.277 21.047 -0.014 1 90.62 203 PRO A CA 1
ATOM 1697 C C . PRO A 1 203 ? 6 21.453 0.712 1 90.62 203 PRO A C 1
ATOM 1699 O O . PRO A 1 203 ? 6.035 21.766 1.908 1 90.62 203 PRO A O 1
ATOM 1702 N N . SER A 1 204 ? 4.898 21.391 0.048 1 89.75 204 SER A N 1
ATOM 1703 C CA . SER A 1 204 ? 3.66 21.812 0.689 1 89.75 204 SER A CA 1
ATOM 1704 C C . SER A 1 204 ? 3.291 20.891 1.848 1 89.75 204 SER A C 1
ATOM 1706 O O . SER A 1 204 ? 2.717 21.344 2.842 1 89.75 204 SER A O 1
ATOM 1708 N N . VAL A 1 205 ? 3.633 19.703 1.725 1 90.94 205 VAL A N 1
ATOM 1709 C CA . VAL A 1 205 ? 3.338 18.75 2.785 1 90.94 205 VAL A CA 1
ATOM 1710 C C . VAL A 1 205 ? 4.41 18.828 3.867 1 90.94 205 VAL A C 1
ATOM 1712 O O . VAL A 1 205 ? 4.098 18.891 5.059 1 90.94 205 VAL A O 1
ATOM 1715 N N . SER A 1 206 ? 5.617 18.828 3.406 1 90.5 206 SER A N 1
ATOM 1716 C CA . SER A 1 206 ? 6.727 18.906 4.355 1 90.5 206 SER A CA 1
ATOM 1717 C C . SER A 1 206 ? 6.641 20.172 5.211 1 90.5 206 SER A C 1
ATOM 1719 O O . SER A 1 206 ? 6.953 20.141 6.402 1 90.5 206 SER A O 1
ATOM 1721 N N . ASP A 1 207 ? 6.129 21.172 4.641 1 89.88 207 ASP A N 1
ATOM 1722 C CA . ASP A 1 207 ? 6.023 22.453 5.336 1 89.88 207 ASP A CA 1
ATOM 1723 C C . ASP A 1 207 ? 4.91 22.406 6.383 1 89.88 207 ASP A C 1
ATOM 1725 O O . ASP A 1 207 ? 4.895 23.234 7.309 1 89.88 207 ASP A O 1
ATOM 1729 N N . SER A 1 208 ? 4.039 21.531 6.18 1 86.44 208 SER A N 1
ATOM 1730 C CA . SER A 1 208 ? 2.938 21.406 7.133 1 86.44 208 SER A CA 1
ATOM 1731 C C . SER A 1 208 ? 3.33 20.531 8.32 1 86.44 208 SER A C 1
ATOM 1733 O O . SER A 1 208 ? 2.586 20.438 9.305 1 86.44 208 SER A O 1
ATOM 1735 N N . LEU A 1 209 ? 4.512 19.938 8.266 1 90 209 LEU A N 1
ATOM 1736 C CA . LEU A 1 209 ? 5.02 19.078 9.336 1 90 209 LEU A CA 1
ATOM 1737 C C . LEU A 1 209 ? 6.074 19.812 10.164 1 90 209 LEU A C 1
ATOM 1739 O O . LEU A 1 209 ? 6.797 20.656 9.641 1 90 209 LEU A O 1
ATOM 1743 N N . THR A 1 210 ? 6.074 19.484 11.43 1 89.62 210 THR A N 1
ATOM 1744 C CA . THR A 1 210 ? 7.203 19.953 12.227 1 89.62 210 THR A CA 1
ATOM 1745 C C . THR A 1 210 ? 8.477 19.203 11.852 1 89.62 210 THR A C 1
ATOM 1747 O O . THR A 1 210 ? 8.414 18.125 11.234 1 89.62 210 THR A O 1
ATOM 1750 N N . TRP A 1 211 ? 9.508 19.719 12.133 1 87.56 211 TRP A N 1
ATOM 1751 C CA . TRP A 1 211 ? 10.789 19.094 11.836 1 87.56 211 TRP A CA 1
ATOM 1752 C C . TRP A 1 211 ? 10.883 17.719 12.492 1 87.56 211 TRP A C 1
ATOM 1754 O O . TRP A 1 211 ? 11.383 16.766 11.883 1 87.56 211 TRP A O 1
ATOM 1764 N N . ARG A 1 212 ? 10.422 17.625 13.672 1 89.56 212 ARG A N 1
ATOM 1765 C CA . ARG A 1 212 ? 10.461 16.359 14.398 1 89.56 212 ARG A CA 1
ATOM 1766 C C . ARG A 1 212 ? 9.617 15.312 13.688 1 89.56 212 ARG A C 1
ATOM 1768 O O . ARG A 1 212 ? 10.031 14.156 13.562 1 89.56 212 ARG A O 1
ATOM 1775 N N . GLU A 1 213 ? 8.461 15.781 13.234 1 90.75 213 GLU A N 1
ATOM 1776 C CA . GLU A 1 213 ? 7.574 14.875 12.508 1 90.75 213 GLU A CA 1
ATOM 1777 C C . GLU A 1 213 ? 8.203 14.43 11.188 1 90.75 213 GLU A C 1
ATOM 1779 O O . GLU A 1 213 ? 8.195 13.242 10.859 1 90.75 213 GLU A O 1
ATOM 1784 N N . PHE A 1 214 ? 8.742 15.391 10.547 1 91.75 214 PHE A N 1
ATOM 1785 C CA . PHE A 1 214 ? 9.383 15.102 9.273 1 91.75 214 PHE A CA 1
ATOM 1786 C C . PHE A 1 214 ? 10.555 14.148 9.453 1 91.75 214 PHE A C 1
ATOM 1788 O O . PHE A 1 214 ? 10.672 13.156 8.727 1 91.75 214 PHE A O 1
ATOM 1795 N N . HIS A 1 215 ? 11.352 14.398 10.406 1 89.56 215 HIS A N 1
ATOM 1796 C CA . HIS A 1 215 ? 12.516 13.555 10.672 1 89.56 215 HIS A CA 1
ATOM 1797 C C . HIS A 1 215 ? 12.102 12.148 11.086 1 89.56 215 HIS A C 1
ATOM 1799 O O . HIS A 1 215 ? 12.727 11.172 10.672 1 89.56 215 HIS A O 1
ATOM 1805 N N . TYR A 1 216 ? 11.117 12.109 11.859 1 90.81 216 TYR A N 1
ATOM 1806 C CA . TYR A 1 216 ? 10.602 10.805 12.273 1 90.81 216 TYR A CA 1
ATOM 1807 C C . TYR A 1 216 ? 10.18 9.984 11.062 1 90.81 216 TYR A C 1
ATOM 1809 O O . TYR A 1 216 ? 10.555 8.812 10.938 1 90.81 216 TYR A O 1
ATOM 1817 N N . ILE A 1 217 ? 9.445 10.547 10.211 1 93.56 217 ILE A N 1
ATOM 1818 C CA . ILE A 1 217 ? 8.93 9.859 9.031 1 93.56 217 ILE A CA 1
ATOM 1819 C C . ILE A 1 217 ? 10.086 9.445 8.125 1 93.56 217 ILE A C 1
ATOM 1821 O O . ILE A 1 217 ? 10.203 8.281 7.746 1 93.56 217 ILE A O 1
ATOM 1825 N N . GLN A 1 218 ? 10.961 10.328 7.848 1 93.44 218 GLN A N 1
ATOM 1826 C CA . GLN A 1 218 ? 12.016 10.086 6.867 1 93.44 218 GLN A CA 1
ATOM 1827 C C . GLN A 1 218 ? 13.086 9.148 7.426 1 93.44 218 GLN A C 1
ATOM 1829 O O . GLN A 1 218 ? 13.672 8.359 6.688 1 93.44 218 GLN A O 1
ATOM 1834 N N . SER A 1 219 ? 13.352 9.203 8.688 1 92 219 SER A N 1
ATOM 1835 C CA . SER A 1 219 ? 14.414 8.391 9.258 1 92 219 SER A CA 1
ATOM 1836 C C . SER A 1 219 ? 13.891 7.035 9.719 1 92 219 SER A C 1
ATOM 1838 O O . SER A 1 219 ? 14.422 5.992 9.328 1 92 219 SER A O 1
ATOM 1840 N N . LYS A 1 220 ? 12.789 7.043 10.406 1 92.81 220 LYS A N 1
ATOM 1841 C CA . LYS A 1 220 ? 12.297 5.789 10.969 1 92.81 220 LYS A CA 1
ATOM 1842 C C . LYS A 1 220 ? 11.547 4.977 9.914 1 92.81 220 LYS A C 1
ATOM 1844 O O . LYS A 1 220 ? 11.867 3.812 9.672 1 92.81 220 LYS A O 1
ATOM 1849 N N . LEU A 1 221 ? 10.625 5.613 9.266 1 95.06 221 LEU A N 1
ATOM 1850 C CA . LEU A 1 221 ? 9.852 4.887 8.258 1 95.06 221 LEU A CA 1
ATOM 1851 C C . LEU A 1 221 ? 10.719 4.543 7.051 1 95.06 221 LEU A C 1
ATOM 1853 O O . LEU A 1 221 ? 10.508 3.518 6.402 1 95.06 221 LEU A O 1
ATOM 1857 N N . GLY A 1 222 ? 11.664 5.391 6.812 1 96.38 222 GLY A N 1
ATOM 1858 C CA . GLY A 1 222 ? 12.578 5.105 5.719 1 96.38 222 GLY A CA 1
ATOM 1859 C C . GLY A 1 222 ? 13.375 3.834 5.926 1 96.38 222 GLY A C 1
ATOM 1860 O O . GLY A 1 222 ? 13.492 3.01 5.016 1 96.38 222 GLY A O 1
ATOM 1861 N N . ILE A 1 223 ? 13.875 3.633 7.059 1 96.62 223 ILE A N 1
ATOM 1862 C CA . ILE A 1 223 ? 14.664 2.441 7.371 1 96.62 223 ILE A CA 1
ATOM 1863 C C . ILE A 1 223 ? 13.758 1.211 7.355 1 96.62 223 ILE A C 1
ATOM 1865 O O . ILE A 1 223 ? 14.172 0.132 6.926 1 96.62 223 ILE A O 1
ATOM 1869 N N . VAL A 1 224 ? 12.562 1.405 7.82 1 97.75 224 VAL A N 1
ATOM 1870 C CA . VAL A 1 224 ? 11.594 0.315 7.777 1 97.75 224 VAL A CA 1
ATOM 1871 C C . VAL A 1 224 ? 11.336 -0.085 6.324 1 97.75 224 VAL A C 1
ATOM 1873 O O . VAL A 1 224 ? 11.258 -1.274 6.008 1 97.75 224 VAL A O 1
ATOM 1876 N N . SER A 1 225 ? 11.18 0.924 5.508 1 98.06 225 SER A N 1
ATOM 1877 C CA . SER A 1 225 ? 10.977 0.638 4.094 1 98.06 225 SER A CA 1
ATOM 1878 C C . SER A 1 225 ? 12.164 -0.111 3.498 1 98.06 225 SER A C 1
ATOM 1880 O O . SER A 1 225 ? 11.984 -1.059 2.73 1 98.06 225 SER A O 1
ATOM 1882 N N . LEU A 1 226 ? 13.375 0.248 3.822 1 98.5 226 LEU A N 1
ATOM 1883 C CA . LEU A 1 226 ? 14.57 -0.444 3.354 1 98.5 226 LEU A CA 1
ATOM 1884 C C . LEU A 1 226 ? 14.602 -1.885 3.854 1 98.5 226 LEU A C 1
ATOM 1886 O O . LEU A 1 226 ? 14.914 -2.805 3.094 1 98.5 226 LEU A O 1
ATOM 1890 N N . LEU A 1 227 ? 14.234 -2.043 5.098 1 98.62 227 LEU A N 1
ATOM 1891 C CA . LEU A 1 227 ? 14.188 -3.377 5.684 1 98.62 227 LEU A CA 1
ATOM 1892 C C . LEU A 1 227 ? 13.156 -4.25 4.969 1 98.62 227 LEU A C 1
ATOM 1894 O O . LEU A 1 227 ? 13.461 -5.379 4.582 1 98.62 227 LEU A O 1
ATOM 1898 N N . LEU A 1 228 ? 12 -3.703 4.785 1 98.56 228 LEU A N 1
ATOM 1899 C CA . LEU A 1 228 ? 10.938 -4.461 4.133 1 98.56 228 LEU A CA 1
ATOM 1900 C C . LEU A 1 228 ? 11.305 -4.797 2.693 1 98.56 228 LEU A C 1
ATOM 1902 O O . LEU A 1 228 ? 11.039 -5.902 2.221 1 98.56 228 LEU A O 1
ATOM 1906 N N . GLY A 1 229 ? 11.883 -3.803 2.004 1 98.19 229 GLY A N 1
ATOM 1907 C CA . GLY A 1 229 ? 12.359 -4.074 0.657 1 98.19 229 GLY A CA 1
ATOM 1908 C C . GLY A 1 229 ? 13.398 -5.176 0.603 1 98.19 229 GLY A C 1
ATOM 1909 O O . GLY A 1 229 ? 13.391 -6.008 -0.307 1 98.19 229 GLY A O 1
ATOM 1910 N N . THR A 1 230 ? 14.273 -5.219 1.517 1 98.38 230 THR A N 1
ATOM 1911 C CA . THR A 1 230 ? 15.312 -6.242 1.586 1 98.38 230 THR A CA 1
ATOM 1912 C C . THR A 1 230 ? 14.703 -7.613 1.864 1 98.38 230 THR A C 1
ATOM 1914 O O . THR A 1 230 ? 15.039 -8.594 1.197 1 98.38 230 THR A O 1
ATOM 1917 N N . ILE A 1 231 ? 13.789 -7.656 2.816 1 98.38 231 ILE A N 1
ATOM 1918 C CA . ILE A 1 231 ? 13.117 -8.914 3.143 1 98.38 231 ILE A CA 1
ATOM 1919 C C . ILE A 1 231 ? 12.297 -9.383 1.943 1 98.38 231 ILE A C 1
ATOM 1921 O O . ILE A 1 231 ? 12.273 -10.578 1.637 1 98.38 231 ILE A O 1
ATOM 1925 N N . HIS A 1 232 ? 11.617 -8.477 1.294 1 98.38 232 HIS A N 1
ATOM 1926 C CA . HIS A 1 232 ? 10.883 -8.766 0.067 1 98.38 232 HIS A CA 1
ATOM 1927 C C . HIS A 1 232 ? 11.781 -9.461 -0.956 1 98.38 232 HIS A C 1
ATOM 1929 O O . HIS A 1 232 ? 11.391 -10.484 -1.531 1 98.38 232 HIS A O 1
ATOM 1935 N N . ALA A 1 233 ? 12.984 -8.969 -1.15 1 97 233 ALA A N 1
ATOM 1936 C CA . ALA A 1 233 ? 13.922 -9.555 -2.104 1 97 233 ALA A CA 1
ATOM 1937 C C . ALA A 1 233 ? 14.43 -10.906 -1.615 1 97 233 ALA A C 1
ATOM 1939 O O . ALA A 1 233 ? 14.594 -11.844 -2.408 1 97 233 ALA A O 1
ATOM 1940 N N . LEU A 1 234 ? 14.633 -11.023 -0.336 1 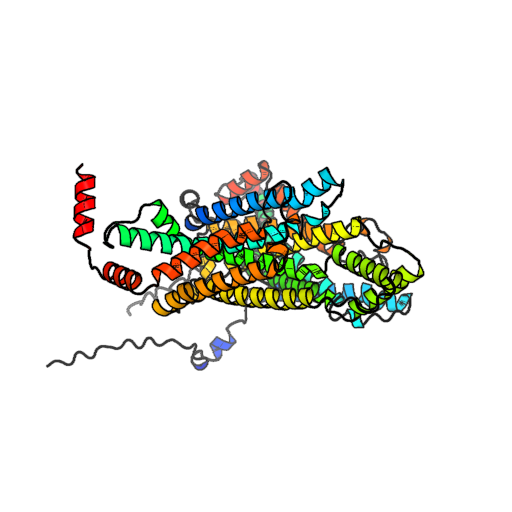97.12 234 LEU A N 1
ATOM 1941 C CA . LEU A 1 234 ? 15.102 -12.281 0.234 1 97.12 234 LEU A CA 1
ATOM 1942 C C . LEU A 1 234 ? 14.062 -13.383 0.054 1 97.12 234 LEU A C 1
ATOM 1944 O O . LEU A 1 234 ? 14.398 -14.5 -0.339 1 97.12 234 LEU A O 1
ATOM 1948 N N . ILE A 1 235 ? 12.836 -13.023 0.289 1 96.94 235 ILE A N 1
ATOM 1949 C CA . ILE A 1 235 ? 11.766 -14.008 0.185 1 96.94 235 ILE A CA 1
ATOM 1950 C C . ILE A 1 235 ? 11.5 -14.328 -1.284 1 96.94 235 ILE A C 1
ATOM 1952 O O . ILE A 1 235 ? 11.18 -15.469 -1.632 1 96.94 235 ILE A O 1
ATOM 1956 N N . PHE A 1 236 ? 11.656 -13.406 -2.139 1 95.38 236 PHE A N 1
ATOM 1957 C CA . PHE A 1 236 ? 11.5 -13.625 -3.572 1 95.38 236 PHE A CA 1
ATOM 1958 C C . PHE A 1 236 ? 12.375 -14.773 -4.043 1 95.38 236 PHE A C 1
ATOM 1960 O O . PHE A 1 236 ? 11.938 -15.625 -4.82 1 95.38 236 PHE A O 1
ATOM 1967 N N . ALA A 1 237 ? 13.609 -14.828 -3.564 1 93.19 237 ALA A N 1
ATOM 1968 C CA . ALA A 1 237 ? 14.555 -15.852 -4.02 1 93.19 237 ALA A CA 1
ATOM 1969 C C . ALA A 1 237 ? 14.266 -17.188 -3.354 1 93.19 237 ALA A C 1
ATOM 1971 O O . ALA A 1 237 ? 14.516 -18.25 -3.939 1 93.19 237 ALA A O 1
ATOM 1972 N N . TRP A 1 238 ? 13.734 -17.125 -2.137 1 91.81 238 TRP A N 1
ATOM 1973 C CA . TRP A 1 238 ? 13.297 -18.328 -1.425 1 91.81 238 TRP A CA 1
ATOM 1974 C C . TRP A 1 238 ? 14.375 -19.406 -1.447 1 91.81 238 TRP A C 1
ATOM 1976 O O . TRP A 1 238 ? 15.453 -19.219 -0.877 1 91.81 238 TRP A O 1
ATOM 1986 N N . ASN A 1 239 ? 14.164 -20.516 -2.211 1 90.62 239 ASN A N 1
ATOM 1987 C CA . ASN A 1 239 ? 15.086 -21.641 -2.232 1 90.62 239 ASN A CA 1
ATOM 1988 C C . ASN A 1 239 ? 16.203 -21.422 -3.248 1 90.62 239 ASN A C 1
ATOM 1990 O O . ASN A 1 239 ? 17.172 -22.188 -3.281 1 90.62 239 ASN A O 1
ATOM 1994 N N . LYS A 1 240 ? 16.172 -20.359 -3.898 1 91.56 240 LYS A N 1
ATOM 1995 C CA . LYS A 1 240 ? 17.188 -20.109 -4.926 1 91.56 240 LYS A CA 1
ATOM 1996 C C . LYS A 1 240 ? 18.5 -19.672 -4.305 1 91.56 240 LYS A C 1
ATOM 1998 O O . LYS A 1 240 ? 19.547 -19.672 -4.973 1 91.56 240 LYS A O 1
ATOM 2003 N N . TRP A 1 241 ? 18.516 -19.375 -3.07 1 90.75 241 TRP A N 1
ATOM 2004 C CA . TRP A 1 241 ? 19.719 -18.922 -2.385 1 90.75 241 TRP A CA 1
ATOM 2005 C C . TRP A 1 241 ? 20.766 -20.031 -2.33 1 90.75 241 TRP A C 1
ATOM 2007 O O . TRP A 1 241 ? 21.969 -19.766 -2.363 1 90.75 241 TRP A O 1
ATOM 2017 N N . VAL A 1 242 ? 20.297 -21.297 -2.297 1 90.19 242 VAL A N 1
ATOM 2018 C CA . VAL A 1 242 ? 21.219 -22.406 -2.115 1 90.19 242 VAL A CA 1
ATOM 2019 C C . VAL A 1 242 ? 21.297 -23.234 -3.402 1 90.19 242 VAL A C 1
ATOM 2021 O O . VAL A 1 242 ? 21.922 -24.297 -3.432 1 90.19 242 VAL A O 1
ATOM 2024 N N . ASP A 1 243 ? 20.672 -22.734 -4.441 1 92.06 243 ASP A N 1
ATOM 2025 C CA . ASP A 1 243 ? 20.672 -23.422 -5.727 1 92.06 243 ASP A CA 1
ATOM 2026 C C . ASP A 1 243 ? 21.906 -23.047 -6.555 1 92.06 243 ASP A C 1
ATOM 2028 O O . ASP A 1 243 ? 21.953 -21.953 -7.129 1 92.06 243 ASP A O 1
ATOM 2032 N N . ILE A 1 244 ? 22.75 -23.922 -6.699 1 91.19 244 ILE A N 1
ATOM 2033 C CA . ILE A 1 244 ? 24.016 -23.672 -7.391 1 91.19 244 ILE A CA 1
ATOM 2034 C C . ILE A 1 244 ? 23.75 -23.406 -8.867 1 91.19 244 ILE A C 1
ATOM 2036 O O . ILE A 1 244 ? 24.516 -22.703 -9.531 1 91.19 244 ILE A O 1
ATOM 2040 N N . LYS A 1 245 ? 22.641 -23.859 -9.414 1 91.25 245 LYS A N 1
ATOM 2041 C CA . LYS A 1 245 ? 22.297 -23.688 -10.82 1 91.25 245 LYS A CA 1
ATOM 2042 C C . LYS A 1 245 ? 22.016 -22.234 -11.148 1 91.25 245 LYS A C 1
ATOM 2044 O O . LYS A 1 245 ? 22 -21.844 -12.32 1 91.25 245 LYS A O 1
ATOM 2049 N N . GLN A 1 246 ? 21.828 -21.484 -10.117 1 91.56 246 GLN A N 1
ATOM 2050 C CA . GLN A 1 246 ? 21.547 -20.078 -10.328 1 91.56 246 GLN A CA 1
ATOM 2051 C C . GLN A 1 246 ? 22.812 -19.328 -10.734 1 91.56 246 GLN A C 1
ATOM 2053 O O . GLN A 1 246 ? 22.75 -18.188 -11.219 1 91.56 246 GLN A O 1
ATOM 2058 N N . PHE A 1 247 ? 23.938 -19.969 -10.531 1 93.94 247 PHE A N 1
ATOM 2059 C CA . PHE A 1 247 ? 25.219 -19.344 -10.883 1 93.94 247 PHE A CA 1
ATOM 2060 C C . PHE A 1 247 ? 25.609 -19.688 -12.312 1 93.94 247 PHE A C 1
ATOM 2062 O O . PHE A 1 247 ? 26.5 -20.531 -12.531 1 93.94 247 PHE A O 1
ATOM 2069 N N . ILE A 1 248 ? 25.125 -18.953 -13.242 1 92.94 248 ILE A N 1
ATOM 2070 C CA . ILE A 1 248 ? 25.391 -19.156 -14.664 1 92.94 248 ILE A CA 1
ATOM 2071 C C . ILE A 1 248 ? 26.672 -18.438 -15.062 1 92.94 248 ILE A C 1
ATOM 2073 O O . ILE A 1 248 ? 26.844 -17.25 -14.75 1 92.94 248 ILE A O 1
ATOM 2077 N N . TRP A 1 249 ? 27.594 -19.078 -15.766 1 94 249 TRP A N 1
ATOM 2078 C CA . TRP A 1 249 ? 28.891 -18.547 -16.141 1 94 249 TRP A CA 1
ATOM 2079 C C . TRP A 1 249 ? 29.625 -18 -14.914 1 94 249 TRP A C 1
ATOM 2081 O O . TRP A 1 249 ? 30.188 -16.906 -14.969 1 94 249 TRP A O 1
ATOM 2091 N N . HIS A 1 250 ? 29.406 -18.578 -13.805 1 91.44 250 HIS A N 1
ATOM 2092 C CA . HIS A 1 250 ? 30.062 -18.266 -12.539 1 91.44 250 HIS A CA 1
ATOM 2093 C C . HIS A 1 250 ? 29.672 -16.891 -12.039 1 91.44 250 HIS A C 1
ATOM 2095 O O . HIS A 1 250 ? 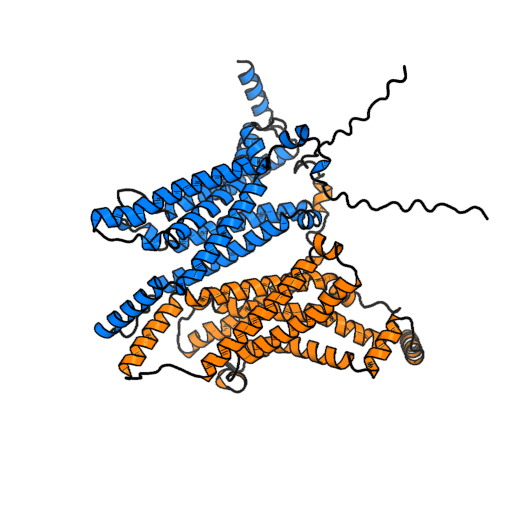30.422 -16.281 -11.258 1 91.44 250 HIS A O 1
ATOM 2101 N N . THR A 1 251 ? 28.594 -16.406 -12.477 1 94.56 251 THR A N 1
ATOM 2102 C CA . THR A 1 251 ? 28.094 -15.117 -11.992 1 94.56 251 THR A CA 1
ATOM 2103 C C . THR A 1 251 ? 26.906 -15.312 -11.055 1 94.56 251 THR A C 1
ATOM 2105 O O . THR A 1 251 ? 26.062 -16.188 -11.281 1 94.56 251 THR A O 1
ATOM 2108 N N . PRO A 1 252 ? 26.906 -14.508 -10.008 1 95.06 252 PRO A N 1
ATOM 2109 C CA . PRO A 1 252 ? 25.781 -14.641 -9.07 1 95.06 252 PRO A CA 1
ATOM 2110 C C . PRO A 1 252 ? 24.469 -14.109 -9.648 1 95.06 252 PRO A C 1
ATOM 2112 O O . PRO A 1 252 ? 24.484 -13.227 -10.508 1 95.06 252 PRO A O 1
ATOM 2115 N N . PRO A 1 253 ? 23.344 -14.688 -9.18 1 94.62 253 PRO A N 1
ATOM 2116 C CA . PRO A 1 253 ? 22.047 -14.148 -9.617 1 94.62 253 PRO A CA 1
ATOM 2117 C C . PRO A 1 253 ? 21.828 -12.719 -9.141 1 94.62 253 PRO A C 1
ATOM 2119 O O . PRO A 1 253 ? 22.438 -12.281 -8.164 1 94.62 253 PRO A O 1
ATOM 2122 N N . THR A 1 254 ? 20.938 -12.008 -9.836 1 94.12 254 THR A N 1
ATOM 2123 C CA . THR A 1 254 ? 20.734 -10.578 -9.625 1 94.12 254 THR A CA 1
ATOM 2124 C C . THR A 1 254 ? 20.234 -10.305 -8.219 1 94.12 254 THR A C 1
ATOM 2126 O O . THR A 1 254 ? 20.578 -9.281 -7.613 1 94.12 254 THR A O 1
ATOM 2129 N N . PHE A 1 255 ? 19.422 -11.188 -7.645 1 93.88 255 PHE A N 1
ATOM 2130 C CA . PHE A 1 255 ? 18.859 -10.945 -6.324 1 93.88 255 PHE A CA 1
ATOM 2131 C C . PHE A 1 255 ? 19.953 -10.922 -5.262 1 93.88 255 PHE A C 1
ATOM 2133 O O . PHE A 1 255 ? 19.828 -10.211 -4.258 1 93.88 255 PHE A O 1
ATOM 2140 N N . MET A 1 256 ? 21.016 -11.656 -5.449 1 95.38 256 MET A N 1
ATOM 2141 C CA . MET A 1 256 ? 22.125 -11.656 -4.496 1 95.38 256 MET A CA 1
ATOM 2142 C C . MET A 1 256 ? 22.859 -10.32 -4.512 1 95.38 256 MET A C 1
ATOM 2144 O O . MET A 1 256 ? 23.266 -9.82 -3.463 1 95.38 256 MET A O 1
ATOM 2148 N N . ILE A 1 257 ? 22.953 -9.797 -5.668 1 96.69 257 ILE A N 1
ATOM 2149 C CA . ILE A 1 257 ? 23.609 -8.508 -5.812 1 96.69 257 ILE A CA 1
ATOM 2150 C C . ILE A 1 257 ? 22.734 -7.41 -5.23 1 96.69 257 ILE A C 1
ATOM 2152 O O . ILE A 1 257 ? 23.219 -6.5 -4.555 1 96.69 257 ILE A O 1
ATOM 2156 N N . ALA A 1 258 ? 21.5 -7.539 -5.418 1 96.81 258 ALA A N 1
ATOM 2157 C CA . ALA A 1 258 ? 20.531 -6.512 -5.051 1 96.81 258 ALA A CA 1
ATOM 2158 C C . ALA A 1 258 ? 20.484 -6.309 -3.539 1 96.81 258 ALA A C 1
ATOM 2160 O O . ALA A 1 258 ? 20.312 -5.188 -3.061 1 96.81 258 ALA A O 1
ATOM 2161 N N . VAL A 1 259 ? 20.688 -7.352 -2.76 1 97.44 259 VAL A N 1
ATOM 2162 C CA . VAL A 1 259 ? 20.422 -7.234 -1.329 1 97.44 259 VAL A CA 1
ATOM 2163 C C . VAL A 1 259 ? 21.719 -6.902 -0.595 1 97.44 259 VAL A C 1
ATOM 2165 O O . VAL A 1 259 ? 21.703 -6.574 0.594 1 97.44 259 VAL A O 1
ATOM 2168 N N . PHE A 1 260 ? 22.844 -6.902 -1.275 1 97.75 260 PHE A N 1
ATOM 2169 C CA . PHE A 1 260 ? 24.125 -6.738 -0.622 1 97.75 260 PHE A CA 1
ATOM 2170 C C . PHE A 1 260 ? 24.234 -5.371 0.043 1 97.75 260 PHE A C 1
ATOM 2172 O O . PHE A 1 260 ? 24.438 -5.277 1.256 1 97.75 260 PHE A O 1
ATOM 2179 N N . LEU A 1 261 ? 24.047 -4.367 -0.729 1 98.38 261 LEU A N 1
ATOM 2180 C CA . LEU A 1 261 ? 24.234 -3.014 -0.215 1 98.38 261 LEU A CA 1
ATOM 2181 C C . LEU A 1 261 ? 23.188 -2.697 0.861 1 98.38 261 LEU A C 1
ATOM 2183 O O . LEU A 1 261 ? 23.547 -2.201 1.936 1 98.38 261 LEU A O 1
ATOM 2187 N N . PRO A 1 262 ? 21.953 -2.967 0.655 1 98.5 262 PRO A N 1
ATOM 2188 C CA . PRO A 1 262 ? 20.969 -2.711 1.704 1 98.5 262 PRO A CA 1
ATOM 2189 C C . PRO A 1 262 ? 21.281 -3.441 3.006 1 98.5 262 PRO A C 1
ATOM 2191 O O . PRO A 1 262 ? 21.109 -2.879 4.09 1 98.5 262 PRO A O 1
ATOM 2194 N N . ILE A 1 263 ? 21.719 -4.605 2.912 1 98.62 263 ILE A N 1
ATOM 2195 C CA . ILE A 1 263 ? 22.047 -5.371 4.109 1 98.62 263 ILE A CA 1
ATOM 2196 C C . ILE A 1 263 ? 23.203 -4.707 4.848 1 98.62 263 ILE A C 1
ATOM 2198 O O . ILE A 1 263 ? 23.188 -4.59 6.074 1 98.62 263 ILE A O 1
ATOM 2202 N N . VAL A 1 264 ? 24.188 -4.297 4.121 1 98.44 264 VAL A N 1
ATOM 2203 C CA . VAL A 1 264 ? 25.328 -3.615 4.719 1 98.44 264 VAL A CA 1
ATOM 2204 C C . VAL A 1 264 ? 24.859 -2.361 5.449 1 98.44 264 VAL A C 1
ATOM 2206 O O . VAL A 1 264 ? 25.25 -2.121 6.598 1 98.44 264 VAL A O 1
ATOM 2209 N N . VAL A 1 265 ? 24.016 -1.605 4.797 1 98.5 265 VAL A N 1
ATOM 2210 C CA . VAL A 1 265 ? 23.516 -0.367 5.387 1 98.5 265 VAL A CA 1
ATOM 2211 C C . VAL A 1 265 ? 22.719 -0.68 6.648 1 98.5 265 VAL A C 1
ATOM 2213 O O . VAL A 1 265 ? 22.891 -0.029 7.68 1 98.5 265 VAL A O 1
ATOM 2216 N N . LEU A 1 266 ? 21.906 -1.666 6.605 1 98.44 266 LEU A N 1
ATOM 2217 C CA . LEU A 1 266 ? 21.078 -2.039 7.738 1 98.44 266 LEU A CA 1
ATOM 2218 C C . LEU A 1 266 ? 21.922 -2.537 8.898 1 98.44 266 LEU A C 1
ATOM 2220 O O . LEU A 1 266 ? 21.688 -2.176 10.055 1 98.44 266 LEU A O 1
ATOM 2224 N N . ILE A 1 267 ? 22.906 -3.328 8.617 1 98.44 267 ILE A N 1
ATOM 2225 C CA . ILE A 1 267 ? 23.797 -3.844 9.656 1 98.44 267 ILE A CA 1
ATOM 2226 C C . ILE A 1 267 ? 24.547 -2.688 10.32 1 98.44 267 ILE A C 1
ATOM 2228 O O . ILE A 1 267 ? 24.641 -2.627 11.547 1 98.44 267 ILE A O 1
ATOM 2232 N N . CYS A 1 268 ? 25.047 -1.778 9.523 1 97.75 268 CYS A N 1
ATOM 2233 C CA . CYS A 1 268 ? 25.75 -0.621 10.047 1 97.75 268 CYS A CA 1
ATOM 2234 C C . CYS A 1 268 ? 24.844 0.231 10.922 1 97.75 268 CYS A C 1
ATOM 2236 O O . CYS A 1 268 ? 25.266 0.717 11.977 1 97.75 268 CYS A O 1
ATOM 2238 N N . LYS A 1 269 ? 23.672 0.377 10.5 1 96.62 269 LYS A N 1
ATOM 2239 C CA . LYS A 1 269 ? 22.719 1.15 11.289 1 96.62 269 LYS A CA 1
ATOM 2240 C C . LYS A 1 269 ? 22.469 0.49 12.641 1 96.62 269 LYS A C 1
ATOM 2242 O O . LYS A 1 269 ? 22.391 1.17 13.672 1 96.62 269 LYS A O 1
ATOM 2247 N N . VAL A 1 270 ? 22.344 -0.784 12.656 1 96.88 270 VAL A N 1
ATOM 2248 C CA . VAL A 1 270 ? 22.109 -1.519 13.898 1 96.88 270 VAL A CA 1
ATOM 2249 C C . VAL A 1 270 ? 23.312 -1.355 14.82 1 96.88 270 VAL A C 1
ATOM 2251 O O . VAL A 1 270 ? 23.156 -1.143 16.031 1 96.88 270 VAL A O 1
ATOM 2254 N N . ILE A 1 271 ? 24.438 -1.398 14.273 1 97.19 271 ILE A N 1
ATOM 2255 C CA . ILE A 1 271 ? 25.672 -1.239 15.039 1 97.19 271 ILE A CA 1
ATOM 2256 C C . ILE A 1 271 ? 25.719 0.156 15.656 1 97.19 271 ILE A C 1
ATOM 2258 O O . ILE A 1 271 ? 26.062 0.311 16.828 1 97.19 271 ILE A O 1
ATOM 2262 N N . LEU A 1 272 ? 25.344 1.139 14.922 1 96.06 272 LEU A N 1
ATOM 2263 C CA . LEU A 1 272 ? 25.391 2.521 15.383 1 96.06 272 LEU A CA 1
ATOM 2264 C C . LEU A 1 272 ? 24.312 2.785 16.422 1 96.06 272 LEU A C 1
ATOM 2266 O O . LEU A 1 272 ? 24.391 3.773 17.156 1 96.06 272 LEU A O 1
ATOM 2270 N N . LEU A 1 273 ? 23.312 1.905 16.438 1 94.31 273 LEU A N 1
ATOM 2271 C CA . LEU A 1 273 ? 22.234 2.064 17.406 1 94.31 273 LEU A CA 1
ATOM 2272 C C . LEU A 1 273 ? 22.594 1.426 18.75 1 94.31 273 LEU A C 1
ATOM 2274 O O . LEU A 1 273 ? 21.891 1.602 19.734 1 94.31 273 LEU A O 1
ATOM 2278 N N . LEU A 1 274 ? 23.656 0.743 18.766 1 95.94 274 LEU A N 1
ATOM 2279 C CA . LEU A 1 274 ? 24.109 0.205 20.031 1 95.94 274 LEU A CA 1
ATOM 2280 C C . LEU A 1 274 ? 24.328 1.323 21.047 1 95.94 274 LEU A C 1
ATOM 2282 O O . LEU A 1 274 ? 24.828 2.393 20.703 1 95.94 274 LEU A O 1
ATOM 2286 N N . PRO A 1 275 ? 23.984 1.149 22.328 1 94.31 275 PRO A N 1
ATOM 2287 C CA . PRO A 1 275 ? 24 2.219 23.328 1 94.31 275 PRO A CA 1
ATOM 2288 C C . PRO A 1 275 ? 25.359 2.889 23.453 1 94.31 275 PRO A C 1
ATOM 2290 O O . PRO A 1 275 ? 25.438 4.113 23.562 1 94.31 275 PRO A O 1
ATOM 2293 N N . CYS A 1 276 ? 26.422 2.15 23.453 1 93.62 276 CYS A N 1
ATOM 2294 C CA . CYS A 1 276 ? 27.75 2.719 23.594 1 93.62 276 CYS A CA 1
ATOM 2295 C C . CYS A 1 276 ? 28.062 3.68 22.453 1 93.62 276 CYS A C 1
ATOM 2297 O O . CYS A 1 276 ? 28.547 4.785 22.688 1 93.62 276 CYS A O 1
ATOM 2299 N N . LEU A 1 277 ? 27.75 3.354 21.281 1 94.94 277 LEU A N 1
ATOM 2300 C CA . LEU A 1 277 ? 28.031 4.199 20.125 1 94.94 277 LEU A CA 1
ATOM 2301 C C . LEU A 1 277 ? 27 5.312 20 1 94.94 277 LEU A C 1
ATOM 2303 O O . LEU A 1 277 ? 27.344 6.457 19.703 1 94.94 277 LEU A O 1
ATOM 2307 N N . ARG A 1 278 ? 25.781 4.988 20.219 1 94.56 278 ARG A N 1
ATOM 2308 C CA . ARG A 1 278 ? 24.688 5.957 20.094 1 94.56 278 ARG A CA 1
ATOM 2309 C C . ARG A 1 278 ? 24.875 7.113 21.078 1 94.56 278 ARG A C 1
ATOM 2311 O O . ARG A 1 278 ? 24.719 8.281 20.703 1 94.56 278 ARG A O 1
ATOM 2318 N N . LYS A 1 279 ? 25.188 6.762 22.297 1 94.75 279 LYS A N 1
ATOM 2319 C CA . LYS A 1 279 ? 25.406 7.797 23.312 1 94.75 279 LYS A CA 1
ATOM 2320 C C . LYS A 1 279 ? 26.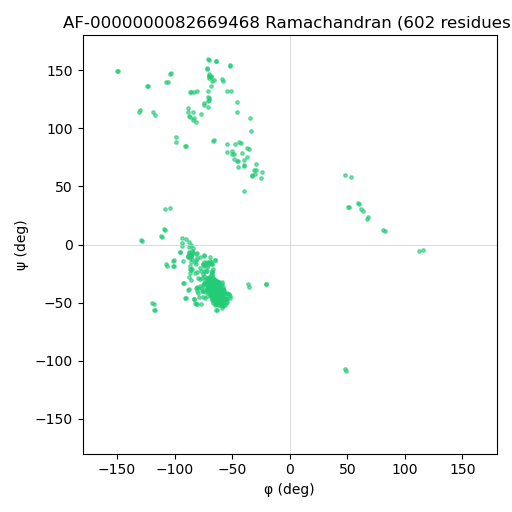562 8.711 22.906 1 94.75 279 LYS A C 1
ATOM 2322 O O . LYS A 1 279 ? 26.469 9.938 23.047 1 94.75 279 LYS A O 1
ATOM 2327 N N . LYS A 1 280 ? 27.594 8.102 22.453 1 94.69 280 LYS A N 1
ATOM 2328 C CA . LYS A 1 280 ? 28.766 8.883 22.047 1 94.69 280 LYS A CA 1
ATOM 2329 C C . LYS A 1 280 ? 28.406 9.805 20.875 1 94.69 280 LYS A C 1
ATOM 2331 O O . LYS A 1 280 ? 28.812 10.969 20.859 1 94.69 280 LYS A O 1
ATOM 2336 N N . ILE A 1 281 ? 27.672 9.312 19.938 1 94.44 281 ILE A N 1
ATOM 2337 C CA . ILE A 1 281 ? 27.281 10.086 18.766 1 94.44 281 ILE A CA 1
ATOM 2338 C C . ILE A 1 281 ? 26.406 11.25 19.188 1 94.44 281 ILE A C 1
ATOM 2340 O O . ILE A 1 281 ? 26.578 12.375 18.719 1 94.44 281 ILE A O 1
ATOM 2344 N N . LEU A 1 282 ? 25.5 10.984 20.047 1 92.88 282 LEU A N 1
ATOM 2345 C CA . LEU A 1 282 ? 24.594 12.031 20.531 1 92.88 282 LEU A CA 1
ATOM 2346 C C . LEU A 1 282 ? 25.359 13.109 21.281 1 92.88 282 LEU A C 1
ATOM 2348 O O . LEU A 1 282 ? 25.078 14.297 21.125 1 92.88 282 LEU A O 1
ATOM 2352 N N . LYS A 1 283 ? 26.312 12.656 22.047 1 93.38 283 LYS A N 1
ATOM 2353 C CA . LYS A 1 283 ? 27.172 13.609 22.766 1 93.38 283 LYS A CA 1
ATOM 2354 C C . LYS A 1 283 ? 27.922 14.516 21.781 1 93.38 283 LYS A C 1
ATOM 2356 O O . LYS A 1 283 ? 27.969 15.734 21.969 1 93.38 283 LYS A O 1
ATOM 2361 N N . ILE A 1 284 ? 28.438 13.922 20.812 1 92.94 284 ILE A N 1
ATOM 2362 C CA . ILE A 1 284 ? 29.188 14.664 19.812 1 92.94 284 ILE A CA 1
ATOM 2363 C C . ILE A 1 284 ? 28.266 15.656 19.109 1 92.94 284 ILE A C 1
ATOM 2365 O O . ILE A 1 284 ? 28.625 16.828 18.922 1 92.94 284 ILE A O 1
ATOM 2369 N N . ARG A 1 285 ? 27.078 15.258 18.828 1 90.12 285 ARG A N 1
ATOM 2370 C CA . ARG A 1 285 ? 26.141 16.094 18.078 1 90.12 285 ARG A CA 1
ATOM 2371 C C . ARG A 1 285 ? 25.578 17.203 18.969 1 90.12 285 ARG A C 1
ATOM 2373 O O . ARG A 1 285 ? 25.062 18.203 18.469 1 90.12 285 ARG A O 1
ATOM 2380 N N . HIS A 1 286 ? 25.766 16.969 20.297 1 90.62 286 HIS A N 1
ATOM 2381 C CA . HIS A 1 286 ? 25.344 18 21.234 1 90.62 286 HIS A CA 1
ATOM 2382 C C . HIS A 1 286 ? 26.484 18.938 21.578 1 90.62 286 HIS A C 1
ATOM 2384 O O . HIS A 1 286 ? 26.344 19.828 22.422 1 90.62 286 HIS A O 1
ATOM 2390 N N . GLY A 1 287 ? 27.609 18.703 20.984 1 90.12 287 GLY A N 1
ATOM 2391 C CA . GLY A 1 287 ? 28.688 19.672 21.141 1 90.12 287 GLY A CA 1
ATOM 2392 C C . GLY A 1 287 ? 29.859 19.141 21.938 1 90.12 287 GLY A C 1
ATOM 2393 O O . GLY A 1 287 ? 30.875 19.828 22.109 1 90.12 287 GLY A O 1
ATOM 2394 N N . TRP A 1 288 ? 29.703 17.938 22.469 1 90.38 288 TRP A N 1
ATOM 2395 C CA . TRP A 1 288 ? 30.812 17.312 23.188 1 90.38 288 TRP A CA 1
ATOM 2396 C C . TRP A 1 288 ? 31.969 17 22.25 1 90.38 288 TRP A C 1
ATOM 2398 O O . TRP A 1 288 ? 31.75 16.594 21.109 1 90.38 288 TRP A O 1
ATOM 2408 N N . GLU A 1 289 ? 33.156 17.172 22.672 1 91.69 289 GLU A N 1
ATOM 2409 C CA . GLU A 1 289 ? 34.344 16.875 21.891 1 91.69 289 GLU A CA 1
ATOM 2410 C C . GLU A 1 289 ? 35.25 15.891 22.625 1 91.69 289 GLU A C 1
ATOM 2412 O O . GLU A 1 289 ? 35.469 16.016 23.828 1 91.69 289 GLU A O 1
ATOM 2417 N N . ASP A 1 290 ? 35.719 14.961 21.891 1 90.19 290 ASP A N 1
ATOM 2418 C CA . ASP A 1 290 ? 36.688 14.008 22.422 1 90.19 290 ASP A CA 1
ATOM 2419 C C . ASP A 1 290 ? 38.125 14.562 22.344 1 90.19 290 ASP A C 1
ATOM 2421 O O . ASP A 1 290 ? 38.75 14.539 21.281 1 90.19 290 ASP A O 1
ATOM 2425 N N . VAL A 1 291 ? 38.656 14.914 23.406 1 86.38 291 VAL A N 1
ATOM 2426 C CA . VAL A 1 291 ? 39.938 15.609 23.484 1 86.38 291 VAL A CA 1
ATOM 2427 C C . VAL A 1 291 ? 41.062 14.688 23.016 1 86.38 291 VAL A C 1
ATOM 2429 O O . VAL A 1 291 ? 42.031 15.133 22.391 1 86.38 291 VAL A O 1
ATOM 2432 N N . THR A 1 292 ? 40.969 13.445 23.234 1 84.62 292 THR A N 1
ATOM 2433 C CA . THR A 1 292 ? 42 12.492 22.875 1 84.62 292 THR A CA 1
ATOM 2434 C C . THR A 1 292 ? 42.094 12.375 21.359 1 84.62 292 THR A C 1
ATOM 2436 O O . THR A 1 292 ? 43.188 12.164 20.812 1 84.62 292 THR A O 1
ATOM 2439 N N . LYS A 1 293 ? 41.094 12.633 20.656 1 81.88 293 LYS A N 1
ATOM 2440 C CA . LYS A 1 293 ? 41.062 12.469 19.203 1 81.88 293 LYS A CA 1
ATOM 2441 C C . LYS A 1 293 ? 41.438 13.773 18.5 1 81.88 293 LYS A C 1
ATOM 2443 O O . LYS A 1 293 ? 42.031 13.758 17.438 1 81.88 293 LYS A O 1
ATOM 2448 N N . ILE A 1 294 ? 41.094 14.852 19.062 1 76 294 ILE A N 1
ATOM 2449 C CA . ILE A 1 294 ? 41.375 16.156 18.453 1 76 294 ILE A CA 1
ATOM 2450 C C . ILE A 1 294 ? 42.906 16.391 18.484 1 76 294 ILE A C 1
ATOM 2452 O O . ILE A 1 294 ? 43.469 16.891 17.516 1 76 294 ILE A O 1
ATOM 2456 N N . ASN A 1 295 ? 43.438 16.047 19.594 1 71.88 295 ASN A N 1
ATOM 2457 C CA . ASN A 1 295 ? 44.875 16.234 19.734 1 71.88 295 ASN A CA 1
ATOM 2458 C C . ASN A 1 295 ? 45.656 15.344 18.766 1 71.88 295 ASN A C 1
ATOM 2460 O O . ASN A 1 295 ? 46.688 15.75 18.25 1 71.88 295 ASN A O 1
ATOM 2464 N N . LYS A 1 296 ? 45.188 14.289 18.438 1 68.19 296 LYS A N 1
ATOM 2465 C CA . LYS A 1 296 ? 45.844 13.375 17.516 1 68.19 296 LYS A CA 1
ATOM 2466 C C . LYS A 1 296 ? 45.781 13.891 16.078 1 68.19 296 LYS A C 1
ATOM 2468 O O . LYS A 1 296 ? 46.719 13.781 15.32 1 68.19 296 LYS A O 1
ATOM 2473 N N . THR A 1 297 ? 44.625 14.445 15.688 1 63.28 297 THR A N 1
ATOM 2474 C CA . THR A 1 297 ? 44.438 14.984 14.352 1 63.28 297 THR A CA 1
ATOM 2475 C C . THR A 1 297 ? 45.312 16.234 14.148 1 63.28 297 THR A C 1
ATOM 2477 O O . THR A 1 297 ? 45.875 16.422 13.078 1 63.28 297 THR A O 1
ATOM 2480 N N . GLU A 1 298 ? 45.406 17.109 15.148 1 64 298 GLU A N 1
ATOM 2481 C CA . GLU A 1 298 ? 46.25 18.281 15.086 1 64 298 GLU A CA 1
ATOM 2482 C C . GLU A 1 298 ? 47.719 17.891 14.984 1 64 298 GLU A C 1
ATOM 2484 O O . GLU A 1 298 ? 48.5 18.531 14.25 1 64 298 GLU A O 1
ATOM 2489 N N . MET A 1 299 ? 48.031 16.859 15.68 1 61.75 299 MET A N 1
ATOM 2490 C CA . MET A 1 299 ? 49.406 16.406 15.633 1 61.75 299 MET A CA 1
ATOM 2491 C C . MET A 1 299 ? 49.719 15.797 14.273 1 61.75 299 MET A C 1
ATOM 2493 O O . MET A 1 299 ? 50.812 16 13.742 1 61.75 299 MET A O 1
ATOM 2497 N N . SER A 1 300 ? 48.719 15.141 13.766 1 59.53 300 SER A N 1
ATOM 2498 C CA . SER A 1 300 ? 48.938 14.516 12.461 1 59.53 300 SER A CA 1
ATOM 2499 C C . SER A 1 300 ? 49 15.555 11.352 1 59.53 300 SER A C 1
ATOM 2501 O O . SER A 1 300 ? 49.625 15.344 10.32 1 59.53 300 SER A O 1
ATOM 2503 N N . SER A 1 301 ? 48.344 16.609 11.531 1 57.31 301 SER A N 1
ATOM 2504 C CA . SER A 1 301 ? 48.406 17.688 10.539 1 57.31 301 SER A CA 1
ATOM 2505 C C . SER A 1 301 ? 49.688 18.469 10.648 1 57.31 301 SER A C 1
ATOM 2507 O O . SER A 1 301 ? 50.156 19.047 9.664 1 57.31 301 SER A O 1
ATOM 2509 N N . GLN A 1 302 ? 50.281 18.422 11.75 1 53.62 302 GLN A N 1
ATOM 2510 C CA . GLN A 1 302 ? 51.562 19.094 11.938 1 53.62 302 GLN A CA 1
ATOM 2511 C C . GLN A 1 302 ? 52.719 18.203 11.516 1 53.62 302 GLN A C 1
ATOM 2513 O O . GLN A 1 302 ? 53.812 18.688 11.203 1 53.62 302 GLN A O 1
ATOM 2518 N N . LEU A 1 303 ? 52.469 16.953 11.43 1 44.09 303 LEU A N 1
ATOM 2519 C CA . LEU A 1 303 ? 53.562 16.125 10.906 1 44.09 303 LEU A CA 1
ATOM 2520 C C . LEU A 1 303 ? 53.5 16.047 9.383 1 44.09 303 LEU A C 1
ATOM 2522 O O . LEU A 1 303 ? 52.438 15.938 8.805 1 44.09 303 LEU A O 1
ATOM 2526 N N . MET B 1 1 ? 28.625 61.781 -0.168 1 26.55 1 MET B N 1
ATOM 2527 C CA . MET B 1 1 ? 29.188 60.5 -0.543 1 26.55 1 MET B CA 1
ATOM 2528 C C . MET B 1 1 ? 28.578 59.375 0.293 1 26.55 1 MET B C 1
ATOM 2530 O O . MET B 1 1 ? 29.094 59.031 1.356 1 26.55 1 MET B O 1
ATOM 2534 N N . LEU B 1 2 ? 27.281 59.312 0.53 1 32.28 2 LEU B N 1
ATOM 2535 C CA . LEU B 1 2 ? 26.422 58.594 1.458 1 32.28 2 LEU B CA 1
ATOM 2536 C C . LEU B 1 2 ? 26.469 57.094 1.161 1 32.28 2 LEU B C 1
ATOM 2538 O O . LEU B 1 2 ? 26.156 56.688 0.045 1 32.28 2 LEU B O 1
ATOM 2542 N N . LYS B 1 3 ? 27.453 56.312 1.817 1 34.31 3 LYS B N 1
ATOM 2543 C CA . LYS B 1 3 ? 27.766 54.875 1.83 1 34.31 3 LYS B CA 1
ATOM 2544 C C . LYS B 1 3 ? 26.5 54.031 2.076 1 34.31 3 LYS B C 1
ATOM 2546 O O . LYS B 1 3 ? 25.922 54.094 3.158 1 34.31 3 LYS B O 1
ATOM 2551 N N . ARG B 1 4 ? 25.656 53.938 1.058 1 34.66 4 ARG B N 1
ATOM 2552 C CA . ARG B 1 4 ? 24.453 53.125 1.072 1 34.66 4 ARG B CA 1
ATOM 2553 C C . ARG B 1 4 ? 24.797 51.688 1.435 1 34.66 4 ARG B C 1
ATOM 2555 O O . ARG B 1 4 ? 25.562 51 0.726 1 34.66 4 ARG B O 1
ATOM 2562 N N . HIS B 1 5 ? 25 51.344 2.762 1 29.86 5 HIS B N 1
ATOM 2563 C CA . HIS B 1 5 ? 25.203 50 3.254 1 29.86 5 HIS B CA 1
ATOM 2564 C C . HIS B 1 5 ? 24.156 49.062 2.689 1 29.86 5 HIS B C 1
ATOM 2566 O O . HIS B 1 5 ? 22.953 49.219 2.939 1 29.86 5 HIS B O 1
ATOM 2572 N N . VAL B 1 6 ? 24.312 48.656 1.452 1 31.86 6 VAL B N 1
ATOM 2573 C CA . VAL B 1 6 ? 23.531 47.625 0.791 1 31.86 6 VAL B CA 1
ATOM 2574 C C . VAL B 1 6 ? 23.422 46.406 1.699 1 31.86 6 VAL B C 1
ATOM 2576 O O . VAL B 1 6 ? 24.438 45.812 2.084 1 31.86 6 VAL B O 1
ATOM 2579 N N . LEU B 1 7 ? 22.438 46.344 2.609 1 29.59 7 LEU B N 1
ATOM 2580 C CA . LEU B 1 7 ? 22.047 45.188 3.393 1 29.59 7 LEU B CA 1
ATOM 2581 C C . LEU B 1 7 ? 21.969 43.938 2.514 1 29.59 7 LEU B C 1
ATOM 2583 O O . LEU B 1 7 ? 21.109 43.875 1.632 1 29.59 7 LEU B O 1
ATOM 2587 N N . LEU B 1 8 ? 23.141 43.469 1.994 1 29.28 8 LEU B N 1
ATOM 2588 C CA . LEU B 1 8 ? 23.234 42.125 1.425 1 29.28 8 LEU B CA 1
ATOM 2589 C C . LEU B 1 8 ? 22.359 41.156 2.203 1 29.28 8 LEU B C 1
ATOM 2591 O O . LEU B 1 8 ? 22.562 40.969 3.408 1 29.28 8 LEU B O 1
ATOM 2595 N N . HIS B 1 9 ? 21.109 41.156 1.878 1 29.3 9 HIS B N 1
ATOM 2596 C CA . HIS B 1 9 ? 20.234 40.062 2.303 1 29.3 9 HIS B CA 1
ATOM 2597 C C . HIS B 1 9 ? 20.953 38.719 2.205 1 29.3 9 HIS B C 1
ATOM 2599 O O . HIS B 1 9 ? 21.203 38.219 1.104 1 29.3 9 HIS B O 1
ATOM 2605 N N . LEU B 1 10 ? 21.953 38.469 3.037 1 30.66 10 LEU B N 1
ATOM 2606 C CA . LEU B 1 10 ? 22.484 37.125 3.268 1 30.66 10 LEU B CA 1
ATOM 2607 C C . LEU B 1 10 ? 21.375 36.094 3.271 1 30.66 10 LEU B C 1
ATOM 2609 O O . LEU B 1 10 ? 20.484 36.125 4.133 1 30.66 10 LEU B O 1
ATOM 2613 N N . HIS B 1 11 ? 20.859 35.75 2.09 1 31.47 11 HIS B N 1
ATOM 2614 C CA . HIS B 1 11 ? 20.156 34.5 1.926 1 31.47 11 HIS B CA 1
ATOM 2615 C C . HIS B 1 11 ? 20.844 33.375 2.695 1 31.47 11 HIS B C 1
ATOM 2617 O O . HIS B 1 11 ? 21.812 32.781 2.201 1 31.47 11 HIS B O 1
ATOM 2623 N N . GLN B 1 12 ? 21.234 33.562 3.945 1 29.61 12 GLN B N 1
ATOM 2624 C CA . GLN B 1 12 ? 21.594 32.375 4.723 1 29.61 12 GLN B CA 1
ATOM 2625 C C . GLN B 1 12 ? 20.641 31.234 4.43 1 29.61 12 GLN B C 1
ATOM 2627 O O . GLN B 1 12 ? 19.453 31.281 4.777 1 29.61 12 GLN B O 1
ATOM 2632 N N . THR B 1 13 ? 20.641 30.688 3.254 1 32.38 13 THR B N 1
ATOM 2633 C CA . THR B 1 13 ? 20.141 29.328 3.141 1 32.38 13 THR B CA 1
ATOM 2634 C C . THR B 1 13 ? 20.391 28.547 4.43 1 32.38 13 THR B C 1
ATOM 2636 O O . THR B 1 13 ? 21.531 28.219 4.75 1 32.38 13 THR B O 1
ATOM 2639 N N . THR B 1 14 ? 19.859 28.969 5.555 1 31.03 14 THR B N 1
ATOM 2640 C CA . THR B 1 14 ? 19.797 28.156 6.754 1 31.03 14 THR B CA 1
ATOM 2641 C C . THR B 1 14 ? 19.672 26.672 6.391 1 31.03 14 THR B C 1
ATOM 2643 O O . THR B 1 14 ? 18.641 26.234 5.867 1 31.03 14 THR B O 1
ATOM 2646 N N . HIS B 1 15 ? 20.672 26.109 5.738 1 33.12 15 HIS B N 1
ATOM 2647 C CA . HIS B 1 15 ? 20.812 24.672 5.941 1 33.12 15 HIS B CA 1
ATOM 2648 C C . HIS B 1 15 ? 20.297 24.266 7.32 1 33.12 15 HIS B C 1
ATOM 2650 O O . HIS B 1 15 ? 20.875 24.656 8.336 1 33.12 15 HIS B O 1
ATOM 2656 N N . PHE B 1 16 ? 19.016 24.422 7.602 1 34.03 16 PHE B N 1
ATOM 2657 C CA . PHE B 1 16 ? 18.438 23.844 8.82 1 34.03 16 PHE B CA 1
ATOM 2658 C C . PHE B 1 16 ? 19.266 22.656 9.305 1 34.03 16 PHE B C 1
ATOM 2660 O O . PHE B 1 16 ? 19.219 21.594 8.695 1 34.03 16 PHE B O 1
ATOM 2667 N N . ASP B 1 17 ? 20.484 22.859 9.648 1 36.41 17 ASP B N 1
ATOM 2668 C CA . ASP B 1 17 ? 21.234 21.891 10.445 1 36.41 17 ASP B CA 1
ATOM 2669 C C . ASP B 1 17 ? 20.328 21.188 11.453 1 36.41 17 ASP B C 1
ATOM 2671 O O . ASP B 1 17 ? 19.516 21.828 12.109 1 36.41 17 ASP B O 1
ATOM 2675 N N . GLU B 1 18 ? 20.031 19.922 11.258 1 41.62 18 GLU B N 1
ATOM 2676 C CA . GLU B 1 18 ? 19.391 19 12.188 1 41.62 18 GLU B CA 1
ATOM 2677 C C . GLU B 1 18 ? 19.531 19.484 13.633 1 41.62 18 GLU B C 1
ATOM 2679 O O . GLU B 1 18 ? 18.641 19.281 14.445 1 41.62 18 GLU B O 1
ATOM 2684 N N . PHE B 1 19 ? 20.719 20.172 13.961 1 39.12 19 PHE B N 1
ATOM 2685 C CA . PHE B 1 19 ? 21.172 20.406 15.328 1 39.12 19 PHE B CA 1
ATOM 2686 C C . PHE B 1 19 ? 20.672 21.766 15.836 1 39.12 19 PHE B C 1
ATOM 2688 O O . PHE B 1 19 ? 20.906 22.125 16.984 1 39.12 19 PHE B O 1
ATOM 2695 N N . ASP B 1 20 ? 20.234 22.562 15.07 1 42.72 20 ASP B N 1
ATOM 2696 C CA . ASP B 1 20 ? 20.078 23.891 15.648 1 42.72 20 ASP B CA 1
ATOM 2697 C C . ASP B 1 20 ? 18.812 23.984 16.5 1 42.72 20 ASP B C 1
ATOM 2699 O O . ASP B 1 20 ? 18.484 25.047 17.031 1 42.72 20 ASP B O 1
ATOM 2703 N N . CYS B 1 21 ? 17.781 23.219 16.188 1 48.22 21 CYS B N 1
ATOM 2704 C CA . CYS B 1 21 ? 16.656 23.5 17.062 1 48.22 21 CYS B CA 1
ATOM 2705 C C . CYS B 1 21 ? 16.922 22.984 18.469 1 48.22 21 CYS B C 1
ATOM 2707 O O . CYS B 1 21 ? 17.297 21.828 18.656 1 48.22 21 CYS B O 1
ATOM 2709 N N . PRO B 1 22 ? 16.984 23.797 19.547 1 51.34 22 PRO B N 1
ATOM 2710 C CA . PRO B 1 22 ? 17.219 23.312 20.906 1 51.34 22 PRO B CA 1
ATOM 2711 C C . PRO B 1 22 ? 16.375 22.094 21.266 1 51.34 22 PRO B C 1
ATOM 2713 O O . PRO B 1 22 ? 15.188 22.047 20.906 1 51.34 22 PRO B O 1
ATOM 2716 N N . PRO B 1 23 ? 17.016 20.938 21.484 1 51.59 23 PRO B N 1
ATOM 2717 C CA . PRO B 1 23 ? 16.359 19.672 21.812 1 51.59 23 PRO B CA 1
ATOM 2718 C C . PRO B 1 23 ? 15.133 19.844 22.703 1 51.59 23 PRO B C 1
ATOM 2720 O O . PRO B 1 23 ? 14.164 19.094 22.578 1 51.59 23 PRO B O 1
ATOM 2723 N N . GLU B 1 24 ? 15.211 20.812 23.562 1 52.41 24 GLU B N 1
ATOM 2724 C CA . GLU B 1 24 ? 14.125 21 24.531 1 52.41 24 GLU B CA 1
ATOM 2725 C C . GLU B 1 24 ? 12.828 21.391 23.828 1 52.41 24 GLU B C 1
ATOM 2727 O O . GLU B 1 24 ? 11.742 20.953 24.219 1 52.41 24 GLU B O 1
ATOM 2732 N N . LEU B 1 25 ? 12.898 22.297 22.953 1 54.31 25 LEU B N 1
ATOM 2733 C CA . LEU B 1 25 ? 11.68 22.75 22.297 1 54.31 25 LEU B CA 1
ATOM 2734 C C . LEU B 1 25 ? 11.141 21.703 21.328 1 54.31 25 LEU B C 1
ATOM 2736 O O . LEU B 1 25 ? 9.938 21.625 21.094 1 54.31 25 LEU B O 1
ATOM 2740 N N . GLN B 1 26 ? 11.984 20.922 20.797 1 52.5 26 GLN B N 1
ATOM 2741 C CA . GLN B 1 26 ? 11.609 19.859 19.875 1 52.5 26 GLN B CA 1
ATOM 2742 C C . GLN B 1 26 ? 10.844 18.75 20.578 1 52.5 26 GLN B C 1
ATOM 2744 O O . GLN B 1 26 ? 9.914 18.172 20.016 1 52.5 26 GLN B O 1
ATOM 2749 N N . GLN B 1 27 ? 11.266 18.5 21.812 1 52.16 27 GLN B N 1
ATOM 2750 C CA . GLN B 1 27 ? 10.664 17.406 22.562 1 52.16 27 GLN B CA 1
ATOM 2751 C C . GLN B 1 27 ? 9.234 17.75 22.984 1 52.16 27 GLN B C 1
ATOM 2753 O O . GLN B 1 27 ? 8.414 16.859 23.188 1 52.16 27 GLN B O 1
ATOM 2758 N N . LYS B 1 28 ? 8.93 19.094 23.047 1 57.31 28 LYS B N 1
ATOM 2759 C CA . LYS B 1 28 ? 7.625 19.422 23.625 1 57.31 28 LYS B CA 1
ATOM 2760 C C . LYS B 1 28 ? 6.539 19.422 22.547 1 57.31 28 LYS B C 1
ATOM 2762 O O . LYS B 1 28 ? 5.348 19.453 22.859 1 57.31 28 LYS B O 1
ATOM 2767 N N . GLN B 1 29 ? 7.031 19.344 21.391 1 69.44 29 GLN B N 1
ATOM 2768 C CA . GLN B 1 29 ? 5.953 19.406 20.422 1 69.44 29 GLN B CA 1
ATOM 2769 C C . GLN B 1 29 ? 5.316 18.047 20.203 1 69.44 29 GLN B C 1
ATOM 2771 O O . GLN B 1 29 ? 6.016 17.047 20.047 1 69.44 29 GLN B O 1
ATOM 2776 N N . LYS B 1 30 ? 4.074 17.938 20.594 1 75.38 30 LYS B N 1
ATOM 2777 C CA . LYS B 1 30 ? 3.32 16.703 20.359 1 75.38 30 LYS B CA 1
ATOM 2778 C C . LYS B 1 30 ? 3.4 16.266 18.906 1 75.38 30 LYS B C 1
ATOM 2780 O O . LYS B 1 30 ? 3.322 17.094 18 1 75.38 30 LYS B O 1
ATOM 2785 N N . LEU B 1 31 ? 3.703 14.977 18.75 1 77.56 31 LEU B N 1
ATOM 2786 C CA . LEU B 1 31 ? 3.795 14.391 17.422 1 77.56 31 LEU B CA 1
ATOM 2787 C C . LEU B 1 31 ? 2.408 14.18 16.812 1 77.56 31 LEU B C 1
ATOM 2789 O O . LEU B 1 31 ? 1.569 13.5 17.422 1 77.56 31 LEU B O 1
ATOM 2793 N N . PHE B 1 32 ? 2.1 14.773 15.711 1 84.62 32 PHE B N 1
ATOM 2794 C CA . PHE B 1 32 ? 0.93 14.578 14.859 1 84.62 32 PHE B CA 1
ATOM 2795 C C . PHE B 1 32 ? -0.355 14.719 15.672 1 84.62 32 PHE B C 1
ATOM 2797 O O . PHE B 1 32 ? -1.188 13.805 15.68 1 84.62 32 PHE B O 1
ATOM 2804 N N . PRO B 1 33 ? -0.644 15.734 16.312 1 85.75 33 PRO B N 1
ATOM 2805 C CA . PRO B 1 33 ? -1.796 15.852 17.203 1 85.75 33 PRO B CA 1
ATOM 2806 C C . PRO B 1 33 ? -3.123 15.586 16.5 1 85.75 33 PRO B C 1
ATOM 2808 O O . PRO B 1 33 ? -4.008 14.93 17.062 1 85.75 33 PRO B O 1
ATOM 2811 N N . LYS B 1 34 ? -3.33 15.984 15.312 1 90.12 34 LYS B N 1
ATOM 2812 C CA . LYS B 1 34 ? -4.598 15.82 14.609 1 90.12 34 LYS B CA 1
ATOM 2813 C C . LYS B 1 34 ? -4.727 14.414 14.023 1 90.12 34 LYS B C 1
ATOM 2815 O O . LYS B 1 34 ? -5.812 14.008 13.602 1 90.12 34 LYS B O 1
ATOM 2820 N N . TRP B 1 35 ? -3.703 13.656 14.07 1 93.44 35 TRP B N 1
ATOM 2821 C CA . TRP B 1 35 ? -3.697 12.328 13.461 1 93.44 35 TRP B CA 1
ATOM 2822 C C . TRP B 1 35 ? -3.912 11.25 14.516 1 93.44 35 TRP B C 1
ATOM 2824 O O . TRP B 1 35 ? -4.184 10.094 14.188 1 93.44 35 TRP B O 1
ATOM 2834 N N . ARG B 1 36 ? -3.812 11.57 15.742 1 93.5 36 ARG B N 1
ATOM 2835 C CA . ARG B 1 36 ? -3.816 10.578 16.812 1 93.5 36 ARG B CA 1
ATOM 2836 C C . ARG B 1 36 ? -5.133 9.805 16.844 1 93.5 36 ARG B C 1
ATOM 2838 O O . ARG B 1 36 ? -5.133 8.578 16.828 1 93.5 36 ARG B O 1
ATOM 2845 N N . LEU B 1 37 ? -6.227 10.547 16.875 1 94.94 37 LEU B N 1
ATOM 2846 C CA . LEU B 1 37 ? -7.535 9.914 16.953 1 94.94 37 LEU B CA 1
ATOM 2847 C C . LEU B 1 37 ? -7.816 9.086 15.695 1 94.94 37 LEU B C 1
ATOM 2849 O O . LEU B 1 37 ? -8.141 7.902 15.789 1 94.94 37 LEU B O 1
ATOM 2853 N N . PRO B 1 38 ? -7.672 9.633 14.523 1 97.31 38 PRO B N 1
ATOM 2854 C CA . PRO B 1 38 ? -7.93 8.852 13.312 1 97.31 38 PRO B CA 1
ATOM 2855 C C . PRO B 1 38 ? -7.047 7.609 13.211 1 97.31 38 PRO B C 1
ATOM 2857 O O . PRO B 1 38 ? -7.523 6.535 12.828 1 97.31 38 PRO B O 1
ATOM 2860 N N . ILE B 1 39 ? -5.801 7.691 13.539 1 97.19 39 ILE B N 1
ATOM 2861 C CA . ILE B 1 39 ? -4.879 6.562 13.461 1 97.19 39 ILE B CA 1
ATOM 2862 C C . ILE B 1 39 ? -5.281 5.5 14.477 1 97.19 39 ILE B C 1
ATOM 2864 O O . ILE B 1 39 ? -5.25 4.301 14.18 1 97.19 39 ILE B O 1
ATOM 2868 N N . LYS B 1 40 ? -5.633 5.938 15.648 1 97.62 40 LYS B N 1
ATOM 2869 C CA . LYS B 1 40 ? -6.066 5.004 16.688 1 97.62 40 LYS B CA 1
ATOM 2870 C C . LYS B 1 40 ? -7.316 4.242 16.25 1 97.62 40 LYS B C 1
ATOM 2872 O O . LYS B 1 40 ? -7.391 3.021 16.406 1 97.62 40 LYS B O 1
ATOM 2877 N N . ILE B 1 41 ? -8.234 4.918 15.703 1 98 41 ILE B N 1
ATOM 2878 C CA . ILE B 1 41 ? -9.477 4.293 15.258 1 98 41 ILE B CA 1
ATOM 2879 C C . ILE B 1 41 ? -9.188 3.346 14.094 1 98 41 ILE B C 1
ATOM 2881 O O . ILE B 1 41 ? -9.703 2.227 14.062 1 98 41 ILE B O 1
ATOM 2885 N N . ALA B 1 42 ? -8.398 3.795 13.172 1 98.56 42 ALA B N 1
ATOM 2886 C CA . ALA B 1 42 ? -8.008 2.934 12.055 1 98.56 42 ALA B CA 1
ATOM 2887 C C . ALA B 1 42 ? -7.344 1.655 12.555 1 98.56 42 ALA B C 1
ATOM 2889 O O . ALA B 1 42 ? -7.625 0.563 12.055 1 98.56 42 ALA B O 1
ATOM 2890 N N . ALA B 1 43 ? -6.477 1.783 13.57 1 98.38 43 ALA B N 1
ATOM 2891 C CA . ALA B 1 43 ? -5.766 0.636 14.133 1 98.38 43 ALA B CA 1
ATOM 2892 C C . ALA B 1 43 ? -6.73 -0.317 14.828 1 98.38 43 ALA B C 1
ATOM 2894 O O . ALA B 1 43 ? -6.629 -1.537 14.68 1 98.38 43 ALA B O 1
ATOM 2895 N N . ILE B 1 44 ? -7.621 0.213 15.539 1 98.5 44 ILE B N 1
ATOM 2896 C CA . ILE B 1 44 ? -8.586 -0.595 16.281 1 98.5 44 ILE B CA 1
ATOM 2897 C C . ILE B 1 44 ? -9.5 -1.327 15.289 1 98.5 44 ILE B C 1
ATOM 2899 O O . ILE B 1 44 ? -9.695 -2.541 15.398 1 98.5 44 ILE B O 1
ATOM 2903 N N . VAL B 1 45 ? -10.023 -0.606 14.305 1 98.44 45 VAL B N 1
ATOM 2904 C CA . VAL B 1 45 ? -10.914 -1.213 13.32 1 98.44 45 VAL B CA 1
ATOM 2905 C C . VAL B 1 45 ? -10.148 -2.27 12.523 1 98.44 45 VAL B C 1
ATOM 2907 O O . VAL B 1 45 ? -10.68 -3.35 12.25 1 98.44 45 VAL B O 1
ATOM 2910 N N . SER B 1 46 ? -8.922 -1.98 12.188 1 98.62 46 SER B N 1
ATOM 2911 C CA . SER B 1 46 ? -8.094 -2.936 11.453 1 98.62 46 SER B CA 1
ATOM 2912 C C . SER B 1 46 ? -7.852 -4.199 12.273 1 98.62 46 SER B C 1
ATOM 2914 O O . SER B 1 46 ? -7.992 -5.312 11.766 1 98.62 46 SER B O 1
ATOM 2916 N N . SER B 1 47 ? -7.52 -4.012 13.57 1 98.69 47 SER B N 1
ATOM 2917 C CA . SER B 1 47 ? -7.219 -5.148 14.438 1 98.69 47 SER B CA 1
ATOM 2918 C C . SER B 1 47 ? -8.453 -6.008 14.672 1 98.69 47 SER B C 1
ATOM 2920 O O . SER B 1 47 ? -8.391 -7.238 14.578 1 98.69 47 SER B O 1
ATOM 2922 N N . LEU B 1 48 ? -9.555 -5.41 14.891 1 98.44 48 LEU B N 1
ATOM 2923 C CA . LEU B 1 48 ? -10.789 -6.141 15.133 1 98.44 48 LEU B CA 1
ATOM 2924 C C . LEU B 1 48 ? -11.242 -6.875 13.867 1 98.44 48 LEU B C 1
ATOM 2926 O O . LEU B 1 48 ? -11.633 -8.039 13.938 1 98.44 48 LEU B O 1
ATOM 2930 N N . THR B 1 49 ? -11.172 -6.172 12.758 1 98.44 49 THR B N 1
ATOM 2931 C CA . THR B 1 49 ? -11.562 -6.797 11.5 1 98.44 49 THR B CA 1
ATOM 2932 C C . THR B 1 49 ? -10.617 -7.938 11.141 1 98.44 49 THR B C 1
ATOM 2934 O O . THR B 1 49 ? -11.055 -8.984 10.648 1 98.44 49 THR B O 1
ATOM 2937 N N . PHE B 1 50 ? -9.352 -7.727 11.367 1 98.62 50 PHE B N 1
ATOM 2938 C CA . PHE B 1 50 ? -8.367 -8.773 11.094 1 98.62 50 PHE B CA 1
ATOM 2939 C C . PHE B 1 50 ? -8.664 -10.016 11.914 1 98.62 50 PHE B C 1
ATOM 2941 O O . PHE B 1 50 ? -8.711 -11.125 11.375 1 98.62 50 PHE B O 1
ATOM 2948 N N . LEU B 1 51 ? -8.844 -9.805 13.219 1 98.38 51 LEU B N 1
ATOM 2949 C CA . LEU B 1 51 ? -9.125 -10.93 14.102 1 98.38 51 LEU B CA 1
ATOM 2950 C C . LEU B 1 51 ? -10.414 -11.625 13.703 1 98.38 51 LEU B C 1
ATOM 2952 O O . LEU B 1 51 ? -10.477 -12.859 13.656 1 98.38 51 LEU B O 1
ATOM 2956 N N . TYR B 1 52 ? -11.398 -10.836 13.352 1 98.19 52 TYR B N 1
ATOM 2957 C CA . TYR B 1 52 ? -12.68 -11.375 12.914 1 98.19 52 TYR B CA 1
ATOM 2958 C C . TYR B 1 52 ? -12.516 -12.211 11.648 1 98.19 52 TYR B C 1
ATOM 2960 O O . TYR B 1 52 ? -13.023 -13.328 11.57 1 98.19 52 TYR B O 1
ATOM 2968 N N . THR B 1 53 ? -11.805 -11.703 10.703 1 97.5 53 THR B N 1
ATOM 2969 C CA . THR B 1 53 ? -11.594 -12.391 9.43 1 97.5 53 THR B CA 1
ATOM 2970 C C . THR B 1 53 ? -10.719 -13.617 9.617 1 97.5 53 THR B C 1
ATOM 2972 O O . THR B 1 53 ? -10.953 -14.656 9 1 97.5 53 THR B O 1
ATOM 2975 N N . LEU B 1 54 ? -9.758 -13.523 10.492 1 97.75 54 LEU B N 1
ATOM 2976 C CA . LEU B 1 54 ? -8.883 -14.648 10.797 1 97.75 54 LEU B CA 1
ATOM 2977 C C . LEU B 1 54 ? -9.672 -15.82 11.375 1 97.75 54 LEU B C 1
ATOM 2979 O O . LEU B 1 54 ? -9.492 -16.969 10.953 1 97.75 54 LEU B O 1
ATOM 2983 N N . VAL B 1 55 ? -10.539 -15.508 12.297 1 97.38 55 VAL B N 1
ATOM 2984 C CA . VAL B 1 55 ? -11.344 -16.531 12.938 1 97.38 55 VAL B CA 1
ATOM 2985 C C . VAL B 1 55 ? -12.273 -17.188 11.914 1 97.38 55 VAL B C 1
ATOM 2987 O O . VAL B 1 55 ? -12.375 -18.422 11.844 1 97.38 55 VAL B O 1
ATOM 2990 N N . ARG B 1 56 ? -12.797 -16.422 11.07 1 96.19 56 ARG B N 1
ATOM 2991 C CA . ARG B 1 56 ? -13.812 -16.906 10.148 1 96.19 56 ARG B CA 1
ATOM 2992 C C . ARG B 1 56 ? -13.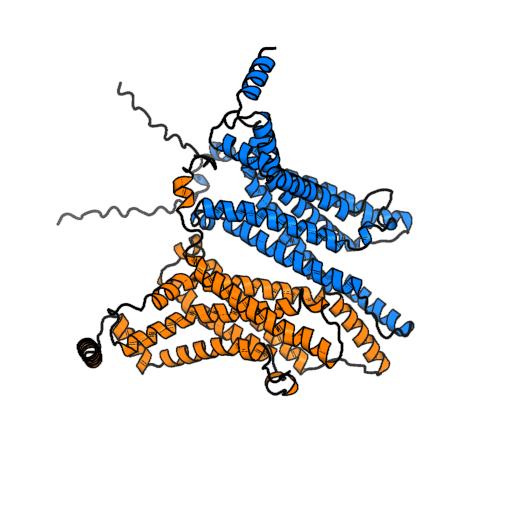172 -17.641 8.977 1 96.19 56 ARG B C 1
ATOM 2994 O O . ARG B 1 56 ? -13.672 -18.688 8.539 1 96.19 56 ARG B O 1
ATOM 3001 N N . GLU B 1 57 ? -12.055 -17.109 8.484 1 95.44 57 GLU B N 1
ATOM 3002 C CA . GLU B 1 57 ? -11.539 -17.609 7.207 1 95.44 57 GLU B CA 1
ATOM 3003 C C . GLU B 1 57 ? -10.398 -18.594 7.418 1 95.44 57 GLU B C 1
ATOM 3005 O O . GLU B 1 57 ? -10.062 -19.359 6.512 1 95.44 57 GLU B O 1
ATOM 3010 N N . ILE B 1 58 ? -9.789 -18.609 8.562 1 97.12 58 ILE B N 1
ATOM 3011 C CA . ILE B 1 58 ? -8.609 -19.453 8.773 1 97.12 58 ILE B CA 1
ATOM 3012 C C . ILE B 1 58 ? -8.883 -20.453 9.891 1 97.12 58 ILE B C 1
ATOM 3014 O O . ILE B 1 58 ? -8.781 -21.656 9.688 1 97.12 58 ILE B O 1
ATOM 3018 N N . ILE B 1 59 ? -9.359 -19.984 10.984 1 97.12 59 ILE B N 1
ATOM 3019 C CA . ILE B 1 59 ? -9.508 -20.828 12.164 1 97.12 59 ILE B CA 1
ATOM 3020 C C . ILE B 1 59 ? -10.711 -21.75 11.992 1 97.12 59 ILE B C 1
ATOM 3022 O O . ILE B 1 59 ? -10.633 -22.953 12.273 1 97.12 59 ILE B O 1
ATOM 3026 N N . HIS B 1 60 ? -11.812 -21.266 11.547 1 96.12 60 HIS B N 1
ATOM 3027 C CA . HIS B 1 60 ? -13.023 -22.047 11.406 1 96.12 60 HIS B CA 1
ATOM 3028 C C . HIS B 1 60 ? -12.797 -23.25 10.477 1 96.12 60 HIS B C 1
ATOM 3030 O O . HIS B 1 60 ? -13.07 -24.391 10.852 1 96.12 60 HIS B O 1
ATOM 3036 N N . PRO B 1 61 ? -12.312 -22.984 9.281 1 95.31 61 PRO B N 1
ATOM 3037 C CA . PRO B 1 61 ? -12.062 -24.141 8.414 1 95.31 61 PRO B CA 1
ATOM 3038 C C . PRO B 1 61 ? -11.023 -25.094 8.992 1 95.31 61 PRO B C 1
ATOM 3040 O O . PRO B 1 61 ? -11.102 -26.312 8.773 1 95.31 61 PRO B O 1
ATOM 3043 N N . PHE B 1 62 ? -10.07 -24.609 9.711 1 96.62 62 PHE B N 1
ATOM 3044 C CA . PHE B 1 62 ? -9.047 -25.438 10.336 1 96.62 62 PHE B CA 1
ATOM 3045 C C . PHE B 1 62 ? -9.656 -26.344 11.391 1 96.62 62 PHE B C 1
ATOM 3047 O O . PHE B 1 62 ? -9.359 -27.547 11.438 1 96.62 62 PHE B O 1
ATOM 3054 N N . VAL B 1 63 ? -10.586 -25.859 12.18 1 96 63 VAL B N 1
ATOM 3055 C CA . VAL B 1 63 ? -11.188 -26.594 13.289 1 96 63 VAL B CA 1
ATOM 3056 C C . VAL B 1 63 ? -12.266 -27.531 12.766 1 96 63 VAL B C 1
ATOM 3058 O O . VAL B 1 63 ? -12.398 -28.656 13.242 1 96 63 VAL B O 1
ATOM 3061 N N . THR B 1 64 ? -12.984 -27.141 11.789 1 94.62 64 THR B N 1
ATOM 3062 C CA . THR B 1 64 ? -14.148 -27.891 11.344 1 94.62 64 THR B CA 1
ATOM 3063 C C . THR B 1 64 ? -13.75 -28.938 10.305 1 94.62 64 THR B C 1
ATOM 3065 O O . THR B 1 64 ? -14.273 -30.062 10.305 1 94.62 64 THR B O 1
ATOM 3068 N N . SER B 1 65 ? -12.867 -28.562 9.461 1 94.81 65 SER B N 1
ATOM 3069 C CA . SER B 1 65 ? -12.578 -29.469 8.352 1 94.81 65 SER B CA 1
ATOM 3070 C C . SER B 1 65 ? -11.078 -29.734 8.234 1 94.81 65 SER B C 1
ATOM 3072 O O . SER B 1 65 ? -10.617 -30.281 7.234 1 94.81 65 SER B O 1
ATOM 3074 N N . HIS B 1 66 ? -10.211 -29.219 9.117 1 94.56 66 HIS B N 1
ATOM 3075 C CA . HIS B 1 66 ? -8.773 -29.438 9.188 1 94.56 66 HIS B CA 1
ATOM 3076 C C . HIS B 1 66 ? -8.078 -28.906 7.938 1 94.56 66 HIS B C 1
ATOM 3078 O O . HIS B 1 66 ? -7.102 -29.5 7.465 1 94.56 66 HIS B O 1
ATOM 3084 N N . GLN B 1 67 ? -8.711 -27.891 7.371 1 92.25 67 GLN B N 1
ATOM 3085 C CA . GLN B 1 67 ? -8.094 -27.219 6.223 1 92.25 67 GLN B CA 1
ATOM 3086 C C . GLN B 1 67 ? -7.043 -26.219 6.672 1 92.25 67 GLN B C 1
ATOM 3088 O O . GLN B 1 67 ? -7.285 -25.422 7.586 1 92.25 67 GLN B O 1
ATOM 3093 N N . GLN B 1 68 ? -5.852 -26.297 6.027 1 91.94 68 GLN B N 1
ATOM 3094 C CA . GLN B 1 68 ? -4.762 -25.391 6.355 1 91.94 68 GLN B CA 1
ATOM 3095 C C . GLN B 1 68 ? -4.691 -24.234 5.355 1 91.94 68 GLN B C 1
ATOM 3097 O O . GLN B 1 68 ? -3.941 -24.297 4.379 1 91.94 68 GLN B O 1
ATOM 3102 N N . TYR B 1 69 ? -5.418 -23.172 5.633 1 94.62 69 TYR B N 1
ATOM 3103 C CA . TYR B 1 69 ? -5.527 -22.047 4.715 1 94.62 69 TYR B CA 1
ATOM 3104 C C . TYR B 1 69 ? -4.688 -20.875 5.199 1 94.62 69 TYR B C 1
ATOM 3106 O O . TYR B 1 69 ? -4.98 -19.719 4.883 1 94.62 69 TYR B O 1
ATOM 3114 N N . PHE B 1 70 ? -3.566 -21.125 5.891 1 95.69 70 PHE B N 1
ATOM 3115 C CA . PHE B 1 70 ? -2.758 -20.078 6.488 1 95.69 70 PHE B CA 1
ATOM 3116 C C . PHE B 1 70 ? -2.098 -19.219 5.41 1 95.69 70 PHE B C 1
ATOM 3118 O O . PHE B 1 70 ? -1.804 -18.047 5.633 1 95.69 70 PHE B O 1
ATOM 3125 N N . TYR B 1 71 ? -1.889 -19.781 4.238 1 95.31 71 TYR B N 1
ATOM 3126 C CA . TYR B 1 71 ? -1.239 -19.047 3.15 1 95.31 71 TYR B CA 1
ATOM 3127 C C . TYR B 1 71 ? -2.094 -17.875 2.689 1 95.31 71 TYR B C 1
ATOM 3129 O O . TYR B 1 71 ? -1.606 -16.984 1.994 1 95.31 71 TYR B O 1
ATOM 3137 N N . LYS B 1 72 ? -3.354 -17.781 3.072 1 96.94 72 LYS B N 1
ATOM 3138 C CA . LYS B 1 72 ? -4.293 -16.75 2.637 1 96.94 72 LYS B CA 1
ATOM 3139 C C . LYS B 1 72 ? -4.102 -15.469 3.428 1 96.94 72 LYS B C 1
ATOM 3141 O O . LYS B 1 72 ? -4.625 -14.414 3.047 1 96.94 72 LYS B O 1
ATOM 3146 N N . ILE B 1 73 ? -3.406 -15.508 4.453 1 97.38 73 ILE B N 1
ATOM 3147 C CA . ILE B 1 73 ? -3.35 -14.406 5.41 1 97.38 73 ILE B CA 1
ATOM 3148 C C . ILE B 1 73 ? -2.668 -13.195 4.77 1 97.38 73 ILE B C 1
ATOM 3150 O O . ILE B 1 73 ? -3.199 -12.086 4.809 1 97.38 73 ILE B O 1
ATOM 3154 N N . PRO B 1 74 ? -1.582 -13.391 4.074 1 97 74 PRO B N 1
ATOM 3155 C CA . PRO B 1 74 ? -0.846 -12.203 3.629 1 97 74 PRO B CA 1
ATOM 3156 C C . PRO B 1 74 ? -1.619 -11.383 2.604 1 97 74 PRO B C 1
ATOM 3158 O O . PRO B 1 74 ? -1.481 -10.156 2.561 1 97 74 PRO B O 1
ATOM 3161 N N . ILE B 1 75 ? -2.4 -12.023 1.809 1 97.56 75 ILE B N 1
ATOM 3162 C CA . ILE B 1 75 ? -3.031 -11.25 0.743 1 97.56 75 ILE B CA 1
ATOM 3163 C C . ILE B 1 75 ? -4.551 -11.281 0.915 1 97.56 75 ILE B C 1
ATOM 3165 O O . ILE B 1 75 ? -5.18 -10.242 1.117 1 97.56 75 ILE B O 1
ATOM 3169 N N . LEU B 1 76 ? -5.176 -12.445 0.958 1 97.06 76 LEU B N 1
ATOM 3170 C CA . LEU B 1 76 ? -6.629 -12.555 0.934 1 97.06 76 LEU B CA 1
ATOM 3171 C C . LEU B 1 76 ? -7.242 -11.969 2.203 1 97.06 76 LEU B C 1
ATOM 3173 O O . LEU B 1 76 ? -8.195 -11.195 2.135 1 97.06 76 LEU B O 1
ATOM 3177 N N . VAL B 1 77 ? -6.723 -12.328 3.379 1 97.81 77 VAL B N 1
ATOM 3178 C CA . VAL B 1 77 ? -7.266 -11.836 4.641 1 97.81 77 VAL B CA 1
ATOM 3179 C C . VAL B 1 77 ? -7.062 -10.328 4.742 1 97.81 77 VAL B C 1
ATOM 3181 O O . VAL B 1 77 ? -7.992 -9.594 5.09 1 97.81 77 VAL B O 1
ATOM 3184 N N . ILE B 1 78 ? -5.867 -9.914 4.379 1 98.31 78 ILE B N 1
ATOM 3185 C CA . ILE B 1 78 ? -5.562 -8.484 4.441 1 98.31 78 ILE B CA 1
ATOM 3186 C C . ILE B 1 78 ? -6.477 -7.723 3.486 1 98.31 78 ILE B C 1
ATOM 3188 O O . ILE B 1 78 ? -6.965 -6.641 3.818 1 98.31 78 ILE B O 1
ATOM 3192 N N . ASN B 1 79 ? -6.723 -8.242 2.344 1 97.88 79 ASN B N 1
ATOM 3193 C CA . ASN B 1 79 ? -7.539 -7.574 1.333 1 97.88 79 ASN B CA 1
ATOM 3194 C C . ASN B 1 79 ? -9.008 -7.516 1.748 1 97.88 79 ASN B C 1
ATOM 3196 O O . ASN B 1 79 ? -9.797 -6.777 1.155 1 97.88 79 ASN B O 1
ATOM 3200 N N . LYS B 1 80 ? -9.43 -8.258 2.693 1 97.5 80 LYS B N 1
ATOM 3201 C CA . LYS B 1 80 ? -10.773 -8.141 3.262 1 97.5 80 LYS B CA 1
ATOM 3202 C C . LYS B 1 80 ? -10.805 -7.082 4.363 1 97.5 80 LYS B C 1
ATOM 3204 O O . LYS B 1 80 ? -11.828 -6.426 4.566 1 97.5 80 LYS B O 1
ATOM 3209 N N . VAL B 1 81 ? -9.703 -6.91 5.039 1 98.56 81 VAL B N 1
ATOM 3210 C CA . VAL B 1 81 ? -9.602 -5.953 6.137 1 98.56 81 VAL B CA 1
ATOM 3211 C C . VAL B 1 81 ? -9.539 -4.535 5.578 1 98.56 81 VAL B C 1
ATOM 3213 O O . VAL B 1 81 ? -10.211 -3.631 6.09 1 98.56 81 VAL B O 1
ATOM 3216 N N . LEU B 1 82 ? -8.852 -4.371 4.504 1 98.69 82 LEU B N 1
ATOM 3217 C CA . LEU B 1 82 ? -8.547 -3.051 3.973 1 98.69 82 LEU B CA 1
ATOM 3218 C C . LEU B 1 82 ? -9.82 -2.318 3.557 1 98.69 82 LEU B C 1
ATOM 3220 O O . LEU B 1 82 ? -10.047 -1.179 3.967 1 98.69 82 LEU B O 1
ATOM 3224 N N . PRO B 1 83 ? -10.688 -2.906 2.789 1 98.38 83 PRO B N 1
ATOM 3225 C CA . PRO B 1 83 ? -11.898 -2.18 2.408 1 98.38 83 PRO B CA 1
ATOM 3226 C C . PRO B 1 83 ? -12.836 -1.943 3.588 1 98.38 83 PRO B C 1
ATOM 3228 O O . PRO B 1 83 ? -13.555 -0.938 3.619 1 98.38 83 PRO B O 1
ATOM 3231 N N . MET B 1 84 ? -12.844 -2.814 4.566 1 98.38 84 MET B N 1
ATOM 3232 C CA . MET B 1 84 ? -13.633 -2.609 5.781 1 98.38 84 MET B CA 1
ATOM 3233 C C . MET B 1 84 ? -13.195 -1.341 6.504 1 98.38 84 MET B C 1
ATOM 3235 O O . MET B 1 84 ? -14.031 -0.519 6.883 1 98.38 84 MET B O 1
ATOM 3239 N N . VAL B 1 85 ? -11.938 -1.229 6.641 1 98.75 85 VAL B N 1
ATOM 3240 C CA . VAL B 1 85 ? -11.391 -0.068 7.332 1 98.75 85 VAL B CA 1
ATOM 3241 C C . VAL B 1 85 ? -11.641 1.191 6.504 1 98.75 85 VAL B C 1
ATOM 3243 O O . VAL B 1 85 ? -12.07 2.217 7.035 1 98.75 85 VAL B O 1
ATOM 3246 N N . SER B 1 86 ? -11.422 1.098 5.234 1 98.81 86 SER B N 1
ATOM 3247 C CA . SER B 1 86 ? -11.57 2.248 4.348 1 98.81 86 SER B CA 1
ATOM 3248 C C . SER B 1 86 ? -12.984 2.809 4.391 1 98.81 86 SER B C 1
ATOM 3250 O O . SER B 1 86 ? -13.18 3.998 4.648 1 98.81 86 SER B O 1
ATOM 3252 N N . ILE B 1 87 ? -13.969 2 4.195 1 98.75 87 ILE B N 1
ATOM 3253 C CA . ILE B 1 87 ? -15.344 2.475 4.09 1 98.75 87 ILE B CA 1
ATOM 3254 C C . ILE B 1 87 ? -15.828 2.945 5.457 1 98.75 87 ILE B C 1
ATOM 3256 O O . ILE B 1 87 ? -16.609 3.895 5.551 1 98.75 87 ILE B O 1
ATOM 3260 N N . THR B 1 88 ? -15.352 2.295 6.523 1 98.75 88 THR B N 1
ATOM 3261 C CA . THR B 1 88 ? -15.695 2.732 7.871 1 98.75 88 THR B CA 1
ATOM 3262 C C . THR B 1 88 ? -15.148 4.129 8.148 1 98.75 88 THR B C 1
ATOM 3264 O O . THR B 1 88 ? -15.867 5 8.633 1 98.75 88 THR B O 1
ATOM 3267 N N . LEU B 1 89 ? -13.914 4.281 7.816 1 98.88 89 LEU B N 1
ATOM 3268 C CA . LEU B 1 89 ? -13.297 5.586 8.023 1 98.88 89 LEU B CA 1
ATOM 3269 C C . LEU B 1 89 ? -13.992 6.656 7.184 1 98.88 89 LEU B C 1
ATOM 3271 O O . LEU B 1 89 ? -14.18 7.785 7.637 1 98.88 89 LEU B O 1
ATOM 3275 N N . LEU B 1 90 ? -14.344 6.32 5.992 1 98.75 90 LEU B N 1
ATOM 3276 C CA . LEU B 1 90 ? -15.047 7.277 5.148 1 98.75 90 LEU B CA 1
ATOM 3277 C C . LEU B 1 90 ? -16.391 7.652 5.762 1 98.75 90 LEU B C 1
ATOM 3279 O O . LEU B 1 90 ? -16.781 8.828 5.754 1 98.75 90 LEU B O 1
ATOM 3283 N N . ALA B 1 91 ? -17.062 6.699 6.273 1 98.75 91 ALA B N 1
ATOM 3284 C CA . ALA B 1 91 ? -18.328 6.969 6.949 1 98.75 91 ALA B CA 1
ATOM 3285 C C . ALA B 1 91 ? -18.125 7.879 8.156 1 98.75 91 ALA B C 1
ATOM 3287 O O . ALA B 1 91 ? -18.953 8.75 8.438 1 98.75 91 ALA B O 1
ATOM 3288 N N . LEU B 1 92 ? -17.016 7.707 8.789 1 98.62 92 LEU B N 1
ATOM 3289 C CA . LEU B 1 92 ? -16.719 8.492 9.977 1 98.62 92 LEU B CA 1
ATOM 3290 C C . LEU B 1 92 ? -16.344 9.922 9.609 1 98.62 92 LEU B C 1
ATOM 3292 O O . LEU B 1 92 ? -16.328 10.805 10.469 1 98.62 92 LEU B O 1
ATOM 3296 N N . VAL B 1 93 ? -15.992 10.141 8.406 1 98.44 93 VAL B N 1
ATOM 3297 C CA . VAL B 1 93 ? -15.766 11.508 7.934 1 98.44 93 VAL B CA 1
ATOM 3298 C C . VAL B 1 93 ? -17.078 12.281 7.945 1 98.44 93 VAL B C 1
ATOM 3300 O O . VAL B 1 93 ? -17.094 13.469 8.297 1 98.44 93 VAL B O 1
ATOM 3303 N N . TYR B 1 94 ? -18.172 11.633 7.668 1 98 94 TYR B N 1
ATOM 3304 C CA . TYR B 1 94 ? -19.422 12.352 7.426 1 98 94 TYR B CA 1
ATOM 3305 C C . TYR B 1 94 ? -20.375 12.203 8.602 1 98 94 TYR B C 1
ATOM 3307 O O . TYR B 1 94 ? -21.281 13.016 8.781 1 98 94 TYR B O 1
ATOM 3315 N N . LEU B 1 95 ? -20.156 11.242 9.422 1 98.38 95 LEU B N 1
ATOM 3316 C CA . LEU B 1 95 ? -21.031 10.977 10.555 1 98.38 95 LEU B CA 1
ATOM 3317 C C . LEU B 1 95 ? -21.062 12.156 11.508 1 98.38 95 LEU B C 1
ATOM 3319 O O . LEU B 1 95 ? -22.141 12.555 11.984 1 98.38 95 LEU B O 1
ATOM 3323 N N . PRO B 1 96 ? -19.938 12.766 11.852 1 97.5 96 PRO B N 1
ATOM 3324 C CA . PRO B 1 96 ? -20.016 13.898 12.781 1 97.5 96 PRO B CA 1
ATOM 3325 C C . PRO B 1 96 ? -20.844 15.055 12.227 1 97.5 96 PRO B C 1
ATOM 3327 O O . PRO B 1 96 ? -21.484 15.781 12.984 1 97.5 96 PRO B O 1
ATOM 3330 N N . GLY B 1 97 ? -20.812 15.242 10.922 1 95.75 97 GLY B N 1
ATOM 3331 C CA . GLY B 1 97 ? -21.688 16.25 10.328 1 95.75 97 GLY B CA 1
ATOM 3332 C C . GLY B 1 97 ? -23.156 15.961 10.539 1 95.75 97 GLY B C 1
ATOM 3333 O O . GLY B 1 97 ? -23.953 16.875 10.789 1 95.75 97 GLY B O 1
ATOM 3334 N N . VAL B 1 98 ? -23.484 14.781 10.43 1 96.75 98 VAL B N 1
ATOM 3335 C CA . VAL B 1 98 ? -24.859 14.352 10.672 1 96.75 98 VAL B CA 1
ATOM 3336 C C . VAL B 1 98 ? -25.234 14.586 12.133 1 96.75 98 VAL B C 1
ATOM 3338 O O . VAL B 1 98 ? -26.281 15.156 12.438 1 96.75 98 VAL B O 1
ATOM 3341 N N . ILE B 1 99 ? -24.359 14.18 13.023 1 97.62 99 ILE B N 1
ATOM 3342 C CA . ILE B 1 99 ? -24.594 14.359 14.453 1 97.62 99 ILE B CA 1
ATOM 3343 C C . ILE B 1 99 ? -24.719 15.844 14.773 1 97.62 99 ILE B C 1
ATOM 3345 O O . ILE B 1 99 ? -25.594 16.25 15.539 1 97.62 99 ILE B O 1
ATOM 3349 N N . ALA B 1 100 ? -23.875 16.625 14.227 1 96.12 100 ALA B N 1
ATOM 3350 C CA . ALA B 1 100 ? -23.906 18.078 14.438 1 96.12 100 ALA B CA 1
ATOM 3351 C C . ALA B 1 100 ? -25.234 18.672 14.008 1 96.12 100 ALA B C 1
ATOM 3353 O O . ALA B 1 100 ? -25.812 19.516 14.711 1 96.12 100 ALA B O 1
ATOM 3354 N N . ALA B 1 101 ? -25.734 18.219 12.898 1 95.69 101 ALA B N 1
ATOM 3355 C CA . ALA B 1 101 ? -27.031 18.703 12.422 1 95.69 101 ALA B CA 1
ATOM 3356 C C . ALA B 1 101 ? -28.156 18.312 13.383 1 95.69 101 ALA B C 1
ATOM 3358 O O . ALA B 1 101 ? -29.031 19.141 13.672 1 95.69 101 ALA B O 1
ATOM 3359 N N . VAL B 1 102 ? -28.125 17.156 13.875 1 95.62 102 VAL B N 1
ATOM 3360 C CA . VAL B 1 102 ? -29.141 16.672 14.812 1 95.62 102 VAL B CA 1
ATOM 3361 C C . VAL B 1 102 ? -29.062 17.469 16.109 1 95.62 102 VAL B C 1
ATOM 3363 O O . VAL B 1 102 ? -30.094 17.859 16.672 1 95.62 102 VAL B O 1
ATOM 3366 N N . VAL B 1 103 ? -27.891 17.719 16.531 1 94.31 103 VAL B N 1
ATOM 3367 C CA . VAL B 1 103 ? -27.672 18.484 17.75 1 94.31 103 VAL B CA 1
ATOM 3368 C C . VAL B 1 103 ? -28.172 19.922 17.562 1 94.31 103 VAL B C 1
ATOM 3370 O O . VAL B 1 103 ? -28.828 20.484 18.453 1 94.31 103 VAL B O 1
ATOM 3373 N N . GLN B 1 104 ? -27.891 20.438 16.469 1 94.06 104 GLN B N 1
ATOM 3374 C CA . GLN B 1 104 ? -28.344 21.781 16.172 1 94.06 104 GLN B CA 1
ATOM 3375 C C . GLN B 1 104 ? -29.875 21.844 16.094 1 94.06 104 GLN B C 1
ATOM 3377 O O . GLN B 1 104 ? -30.484 22.797 16.578 1 94.06 104 GLN B O 1
ATOM 3382 N N . LEU B 1 105 ? -30.469 20.891 15.5 1 93.62 105 LEU B N 1
ATOM 3383 C CA . LEU B 1 105 ? -31.922 20.812 15.43 1 93.62 105 LEU B CA 1
ATOM 3384 C C . LEU B 1 105 ? -32.531 20.656 16.812 1 93.62 105 LEU B C 1
ATOM 3386 O O . LEU B 1 105 ? -33.562 21.281 17.125 1 93.62 105 LEU B O 1
ATOM 3390 N N . HIS B 1 106 ? -31.906 19.891 17.594 1 92.69 106 HIS B N 1
ATOM 3391 C CA . HIS B 1 106 ? -32.375 19.672 18.953 1 92.69 106 HIS B CA 1
ATOM 3392 C C . HIS B 1 106 ? -32.219 20.922 19.797 1 92.69 106 HIS B C 1
ATOM 3394 O O . HIS B 1 106 ? -33.125 21.281 20.562 1 92.69 106 HIS B O 1
ATOM 3400 N N . ASN B 1 107 ? -31.125 21.609 19.656 1 91.81 107 ASN B N 1
ATOM 3401 C CA . ASN B 1 107 ? -30.859 22.812 20.422 1 91.81 107 ASN B CA 1
ATOM 3402 C C . ASN B 1 107 ? -31.625 24.016 19.891 1 91.81 107 ASN B C 1
ATOM 3404 O O . ASN B 1 107 ? -31.953 24.938 20.641 1 91.81 107 ASN B O 1
ATOM 3408 N N . GLY B 1 108 ? -31.766 24.109 18.578 1 91.94 108 GLY B N 1
ATOM 3409 C CA . GLY B 1 108 ? -32.5 25.203 17.938 1 91.94 108 GLY B CA 1
ATOM 3410 C C . GLY B 1 108 ? -31.641 26.453 17.766 1 91.94 108 GLY B C 1
ATOM 3411 O O . GLY B 1 108 ? -32.188 27.562 17.625 1 91.94 108 GLY B O 1
ATOM 3412 N N . THR B 1 109 ? -30.359 26.281 17.984 1 90.12 109 THR B N 1
ATOM 3413 C CA . THR B 1 109 ? -29.453 27.422 17.844 1 90.12 109 THR B CA 1
ATOM 3414 C C . THR B 1 109 ? -28.062 26.969 17.391 1 90.12 109 THR B C 1
ATOM 3416 O O . THR B 1 109 ? -27.656 25.828 17.672 1 90.12 109 THR B O 1
ATOM 3419 N N . LYS B 1 110 ? -27.406 27.797 16.672 1 90.31 110 LYS B N 1
ATOM 3420 C CA . LYS B 1 110 ? -26.031 27.516 16.266 1 90.31 110 LYS B CA 1
ATOM 3421 C C . LYS B 1 110 ? -25.031 27.984 17.328 1 90.31 110 LYS B C 1
ATOM 3423 O O . LYS B 1 110 ? -23.844 27.656 17.266 1 90.31 110 LYS B O 1
ATOM 3428 N N . TYR B 1 111 ? -25.422 28.781 18.375 1 88.81 111 TYR B N 1
ATOM 3429 C CA . TYR B 1 111 ? -24.547 29.484 19.297 1 88.81 111 TYR B CA 1
ATOM 3430 C C . TYR B 1 111 ? -24.156 28.562 20.469 1 88.81 111 TYR B C 1
ATOM 3432 O O . TYR B 1 111 ? -23.219 28.859 21.219 1 88.81 111 TYR B O 1
ATOM 3440 N N . LYS B 1 112 ? -24.984 27.531 20.672 1 89.94 112 LYS B N 1
ATOM 3441 C CA . LYS B 1 112 ? -24.562 26.547 21.656 1 89.94 112 LYS B CA 1
ATOM 3442 C C . LYS B 1 112 ? -23.375 25.719 21.125 1 89.94 112 LYS B C 1
ATOM 3444 O O . LYS B 1 112 ? -23.469 25.125 20.047 1 89.94 112 LYS B O 1
ATOM 3449 N N . LYS B 1 113 ? -22.406 25.703 21.891 1 91.06 113 LYS B N 1
ATOM 3450 C CA . LYS B 1 113 ? -21.188 25.016 21.469 1 91.06 113 LYS B CA 1
ATOM 3451 C C . LYS B 1 113 ? -21.391 23.5 21.438 1 91.06 113 LYS B C 1
ATOM 3453 O O . LYS B 1 113 ? -22.078 22.938 22.297 1 91.06 113 LYS B O 1
ATOM 3458 N N . PHE B 1 114 ? -20.75 22.875 20.484 1 93.12 114 PHE B N 1
ATOM 3459 C CA . PHE B 1 114 ? -20.75 21.406 20.422 1 93.12 114 PHE B CA 1
ATOM 3460 C C . PHE B 1 114 ? -19.969 20.812 21.562 1 93.12 114 PHE B C 1
ATOM 3462 O O . PHE B 1 114 ? -19.016 21.422 22.062 1 93.12 114 PHE B O 1
ATOM 3469 N N . PRO B 1 115 ? -20.406 19.688 22.047 1 93.38 115 PRO B N 1
ATOM 3470 C CA . PRO B 1 115 ? -19.547 18.984 23 1 93.38 115 PRO B CA 1
ATOM 3471 C C . PRO B 1 115 ? -18.125 18.781 22.484 1 93.38 115 PRO B C 1
ATOM 3473 O O . PRO B 1 115 ? -17.922 18.656 21.281 1 93.38 115 PRO B O 1
ATOM 3476 N N . HIS B 1 116 ? -17.156 18.656 23.359 1 94.5 116 HIS B N 1
ATOM 3477 C CA . HIS B 1 116 ? -15.727 18.625 23.031 1 94.5 116 HIS B CA 1
ATOM 3478 C C . HIS B 1 116 ? -15.406 17.453 22.125 1 94.5 116 HIS B C 1
ATOM 3480 O O . HIS B 1 116 ? -14.609 17.578 21.188 1 94.5 116 HIS B O 1
ATOM 3486 N N . TRP B 1 117 ? -16.031 16.312 22.438 1 94 117 TRP B N 1
ATOM 3487 C CA . TRP B 1 117 ? -15.742 15.133 21.641 1 94 117 TRP B CA 1
ATOM 3488 C C . TRP B 1 117 ? -16.203 15.32 20.203 1 94 117 TRP B C 1
ATOM 3490 O O . TRP B 1 117 ? -15.539 14.867 19.266 1 94 117 TRP B O 1
ATOM 3500 N N . LEU B 1 118 ? -17.297 15.945 19.953 1 96 118 LEU B N 1
ATOM 3501 C CA . LEU B 1 118 ? -17.812 16.188 18.609 1 96 118 LEU B CA 1
ATOM 3502 C C . LEU B 1 118 ? -16.953 17.234 17.891 1 96 118 LEU B C 1
ATOM 3504 O O . LEU B 1 118 ? -16.672 17.078 16.703 1 96 118 LEU B O 1
ATOM 3508 N N . ASP B 1 119 ? -16.547 18.25 18.609 1 94.75 119 ASP B N 1
ATOM 3509 C CA . ASP B 1 119 ? -15.68 19.281 18.047 1 94.75 119 ASP B CA 1
ATOM 3510 C C . ASP B 1 119 ? -14.352 18.688 17.578 1 94.75 119 ASP B C 1
ATOM 3512 O O . ASP B 1 119 ? -13.875 18.969 16.484 1 94.75 119 ASP B O 1
ATOM 3516 N N . ARG B 1 120 ? -13.852 17.844 18.391 1 94.56 120 ARG B N 1
ATOM 3517 C CA . ARG B 1 120 ? -12.594 17.172 18.047 1 94.56 120 ARG B CA 1
ATOM 3518 C C . ARG B 1 120 ? -12.766 16.281 16.828 1 94.56 120 ARG B C 1
ATOM 3520 O O . ARG B 1 120 ? -11.898 16.266 15.938 1 94.56 120 ARG B O 1
ATOM 3527 N N . TRP B 1 121 ? -13.82 15.57 16.797 1 96.62 121 TRP B N 1
ATOM 3528 C CA . TRP B 1 121 ? -14.141 14.703 15.664 1 96.62 121 TRP B CA 1
ATOM 3529 C C . TRP B 1 121 ? -14.297 15.523 14.391 1 96.62 121 TRP B C 1
ATOM 3531 O O . TRP B 1 121 ? -13.758 15.164 13.344 1 96.62 121 TRP B O 1
ATOM 3541 N N . MET B 1 122 ? -14.875 16.641 14.469 1 95.62 122 MET B N 1
ATOM 3542 C CA . MET B 1 122 ? -15.148 17.5 13.312 1 95.62 122 MET B CA 1
ATOM 3543 C C . MET B 1 122 ? -13.859 18.062 12.742 1 95.62 122 MET B C 1
ATOM 3545 O O . MET B 1 122 ? -13.719 18.188 11.523 1 95.62 122 MET B O 1
ATOM 3549 N N . VAL B 1 123 ? -12.906 18.312 13.57 1 94.38 123 VAL B N 1
ATOM 3550 C CA . VAL B 1 123 ? -11.688 18.969 13.125 1 94.38 123 VAL B CA 1
ATOM 3551 C C . VAL B 1 123 ? -10.711 17.938 12.578 1 94.38 123 VAL B C 1
ATOM 3553 O O . VAL B 1 123 ? -9.742 18.281 11.891 1 94.38 123 VAL B O 1
ATOM 3556 N N . THR B 1 124 ? -10.992 16.625 12.766 1 96.12 124 THR B N 1
ATOM 3557 C CA . THR B 1 124 ? -10.078 15.586 12.305 1 96.12 124 THR B CA 1
ATOM 3558 C C . THR B 1 124 ? -10.664 14.844 11.109 1 96.12 124 THR B C 1
ATOM 3560 O O . THR B 1 124 ? -10.172 13.773 10.742 1 96.12 124 THR B O 1
ATOM 3563 N N . ARG B 1 125 ? -11.703 15.359 10.492 1 96.69 125 ARG B N 1
ATOM 3564 C CA . ARG B 1 125 ? -12.375 14.703 9.383 1 96.69 125 ARG B CA 1
ATOM 3565 C C . ARG B 1 125 ? -11.438 14.539 8.188 1 96.69 125 ARG B C 1
ATOM 3567 O O . ARG B 1 125 ? -11.484 13.531 7.488 1 96.69 125 ARG B O 1
ATOM 3574 N N . LYS B 1 126 ? -10.617 15.539 8.023 1 95.5 126 LYS B N 1
ATOM 3575 C CA . LYS B 1 126 ? -9.664 15.477 6.922 1 95.5 126 LYS B CA 1
ATOM 3576 C C . LYS B 1 126 ? -8.734 14.273 7.07 1 95.5 126 LYS B C 1
ATOM 3578 O O . LYS B 1 126 ? -8.492 13.547 6.102 1 95.5 126 LYS B O 1
ATOM 3583 N N . GLN B 1 127 ? -8.211 14.07 8.273 1 96.81 127 GLN B N 1
ATOM 3584 C CA . GLN B 1 127 ? -7.305 12.953 8.555 1 96.81 127 GLN B CA 1
ATOM 3585 C C . GLN B 1 127 ? -8.016 11.617 8.383 1 96.81 127 GLN B C 1
ATOM 3587 O O . GLN B 1 127 ? -7.438 10.672 7.836 1 96.81 127 GLN B O 1
ATOM 3592 N N . PHE B 1 128 ? -9.234 11.539 8.75 1 98.31 128 PHE B N 1
ATOM 3593 C CA . PHE B 1 128 ? -10.039 10.336 8.531 1 98.31 128 PHE B CA 1
ATOM 3594 C C . PHE B 1 128 ? -10.172 10.039 7.039 1 98.31 128 PHE B C 1
ATOM 3596 O O . PHE B 1 128 ? -10.023 8.891 6.617 1 98.31 128 PHE B O 1
ATOM 3603 N N . GLY B 1 129 ? -10.453 11.062 6.336 1 98.25 129 GLY B N 1
ATOM 3604 C CA . GLY B 1 129 ? -10.617 10.906 4.902 1 98.25 129 GLY B CA 1
ATOM 3605 C C . GLY B 1 129 ? -9.344 10.461 4.203 1 98.25 129 GLY B C 1
ATOM 3606 O O . GLY B 1 129 ? -9.383 9.602 3.32 1 98.25 129 GLY B O 1
ATOM 3607 N N . LEU B 1 130 ? -8.25 11.078 4.562 1 97.31 130 LEU B N 1
ATOM 3608 C CA . LEU B 1 130 ? -6.969 10.727 3.965 1 97.31 130 LEU B CA 1
ATOM 3609 C C . LEU B 1 130 ? -6.59 9.289 4.297 1 97.31 130 LEU B C 1
ATOM 3611 O O . LEU B 1 130 ? -6.059 8.57 3.445 1 97.31 130 LEU B O 1
ATOM 3615 N N . LEU B 1 131 ? -6.859 8.867 5.52 1 98.25 131 LEU B N 1
ATOM 3616 C CA . LEU B 1 131 ? -6.625 7.48 5.895 1 98.25 131 LEU B CA 1
ATOM 3617 C C . LEU B 1 131 ? -7.535 6.547 5.105 1 98.25 131 LEU B C 1
ATOM 3619 O O . LEU B 1 131 ? -7.113 5.469 4.684 1 98.25 131 LEU B O 1
ATOM 3623 N N . SER B 1 132 ? -8.773 6.93 4.949 1 98.81 132 SER B N 1
ATOM 3624 C CA . SER B 1 132 ? -9.688 6.145 4.133 1 98.81 132 SER B CA 1
ATOM 3625 C C . SER B 1 132 ? -9.141 5.945 2.723 1 98.81 132 SER B C 1
ATOM 3627 O O . SER B 1 132 ? -9.148 4.824 2.203 1 98.81 132 SER B O 1
ATOM 3629 N N . PHE B 1 133 ? -8.68 7.012 2.184 1 98.69 133 PHE B N 1
ATOM 3630 C CA . PHE B 1 133 ? -8.102 6.949 0.847 1 98.69 133 PHE B CA 1
ATOM 3631 C C . PHE B 1 133 ? -6.898 6.012 0.823 1 98.69 133 PHE B C 1
ATOM 3633 O O . PHE B 1 133 ? -6.746 5.211 -0.102 1 98.69 133 PHE B O 1
ATOM 3640 N N . PHE B 1 134 ? -6.055 6.16 1.783 1 98.5 134 PHE B N 1
ATOM 3641 C CA . PHE B 1 134 ? -4.867 5.32 1.887 1 98.5 134 PHE B CA 1
ATOM 3642 C C . PHE B 1 134 ? -5.25 3.844 1.88 1 98.5 134 PHE B C 1
ATOM 3644 O O . PHE B 1 134 ? -4.688 3.055 1.115 1 98.5 134 PHE B O 1
ATOM 3651 N N . PHE B 1 135 ? -6.172 3.414 2.662 1 98.81 135 PHE B N 1
ATOM 3652 C CA . PHE B 1 135 ? -6.609 2.025 2.748 1 98.81 135 PHE B CA 1
ATOM 3653 C C . PHE B 1 135 ? -7.301 1.594 1.461 1 98.81 135 PHE B C 1
ATOM 3655 O O . PHE B 1 135 ? -7.199 0.434 1.055 1 98.81 135 PHE B O 1
ATOM 3662 N N . ALA B 1 136 ? -7.996 2.52 0.836 1 98.81 136 ALA B N 1
ATOM 3663 C CA . ALA B 1 136 ? -8.641 2.203 -0.434 1 98.81 136 ALA B CA 1
ATOM 3664 C C . ALA B 1 136 ? -7.609 1.895 -1.515 1 98.81 136 ALA B C 1
ATOM 3666 O O . ALA B 1 136 ? -7.789 0.966 -2.307 1 98.81 136 ALA B O 1
ATOM 3667 N N . VAL B 1 137 ? -6.574 2.67 -1.543 1 98.56 137 VAL B N 1
ATOM 3668 C CA . VAL B 1 137 ? -5.512 2.443 -2.52 1 98.56 137 VAL B CA 1
ATOM 3669 C C . VAL B 1 137 ? -4.859 1.087 -2.27 1 98.56 137 VAL B C 1
ATOM 3671 O O . VAL B 1 137 ? -4.633 0.318 -3.207 1 98.56 137 VAL B O 1
ATOM 3674 N N . LEU B 1 138 ? -4.574 0.827 -1.039 1 98.62 138 LEU B N 1
ATOM 3675 C CA . LEU B 1 138 ? -4.004 -0.473 -0.706 1 98.62 138 LEU B CA 1
ATOM 3676 C C . LEU B 1 138 ? -4.938 -1.603 -1.132 1 98.62 138 LEU B C 1
ATOM 3678 O O . LEU B 1 138 ? -4.492 -2.588 -1.726 1 98.62 138 LEU B O 1
ATOM 3682 N N . HIS B 1 139 ? -6.188 -1.468 -0.844 1 98.69 139 HIS B N 1
ATOM 3683 C CA . HIS B 1 139 ? -7.184 -2.447 -1.263 1 98.69 139 HIS B CA 1
ATOM 3684 C C . HIS B 1 139 ? -7.129 -2.678 -2.77 1 98.69 139 HIS B C 1
ATOM 3686 O O . HIS B 1 139 ? -7.141 -3.822 -3.227 1 98.69 139 HIS B O 1
ATOM 3692 N N . ALA B 1 140 ? -7.086 -1.603 -3.504 1 98.38 140 ALA B N 1
ATOM 3693 C CA . ALA B 1 140 ? -7.035 -1.7 -4.961 1 98.38 140 ALA B CA 1
ATOM 3694 C C . ALA B 1 140 ? -5.777 -2.439 -5.418 1 98.38 140 ALA B C 1
ATOM 3696 O O . ALA B 1 140 ? -5.848 -3.316 -6.281 1 98.38 140 ALA B O 1
ATOM 3697 N N . ILE B 1 141 ? -4.629 -2.125 -4.805 1 98.25 141 ILE B N 1
ATOM 3698 C CA . ILE B 1 141 ? -3.365 -2.742 -5.195 1 98.25 141 ILE B CA 1
ATOM 3699 C C . ILE B 1 141 ? -3.379 -4.223 -4.828 1 98.25 141 ILE B C 1
ATOM 3701 O O . ILE B 1 141 ? -2.98 -5.07 -5.633 1 98.25 141 ILE B O 1
ATOM 3705 N N . TYR B 1 142 ? -3.814 -4.52 -3.635 1 98.31 142 TYR B N 1
ATOM 3706 C CA . TYR B 1 142 ? -3.941 -5.918 -3.236 1 98.31 142 TYR B CA 1
ATOM 3707 C C . TYR B 1 142 ? -4.867 -6.676 -4.18 1 98.31 142 TYR B C 1
ATOM 3709 O O . TYR B 1 142 ? -4.57 -7.805 -4.574 1 98.31 142 TYR B O 1
ATOM 3717 N N . SER B 1 143 ? -5.965 -6.078 -4.586 1 97.81 143 SER B N 1
ATOM 3718 C CA . SER B 1 143 ? -6.922 -6.715 -5.484 1 97.81 143 SER B CA 1
ATOM 3719 C C . SER B 1 143 ? -6.316 -6.945 -6.863 1 97.81 143 SER B C 1
ATOM 3721 O O . SER B 1 143 ? -6.512 -8 -7.469 1 97.81 143 SER B O 1
ATOM 3723 N N . LEU B 1 144 ? -5.609 -5.977 -7.328 1 96.88 144 LEU B N 1
ATOM 3724 C CA . LEU B 1 144 ? -5 -6.07 -8.648 1 96.88 144 LEU B CA 1
ATOM 3725 C C . LEU B 1 144 ? -3.918 -7.145 -8.68 1 96.88 144 LEU B C 1
ATOM 3727 O O . LEU B 1 144 ? -3.566 -7.648 -9.75 1 96.88 144 LEU B O 1
ATOM 3731 N N . SER B 1 145 ? -3.379 -7.516 -7.527 1 96.75 145 SER B N 1
ATOM 3732 C CA . SER B 1 145 ? -2.314 -8.508 -7.461 1 96.75 145 SER B CA 1
ATOM 3733 C C . SER B 1 145 ? -2.879 -9.93 -7.469 1 96.75 145 SER B C 1
ATOM 3735 O O . SER B 1 145 ? -2.127 -10.898 -7.539 1 96.75 145 SER B O 1
ATOM 3737 N N . TYR B 1 146 ? -4.211 -10.094 -7.477 1 94.94 146 TYR B N 1
ATOM 3738 C CA . TYR B 1 146 ? -4.848 -11.398 -7.34 1 94.94 146 TYR B CA 1
ATOM 3739 C C . TYR B 1 146 ? -4.402 -12.336 -8.453 1 94.94 146 TYR B C 1
ATOM 3741 O O . TYR B 1 146 ? -4.02 -13.484 -8.188 1 94.94 146 TYR B O 1
ATOM 3749 N N . PRO B 1 147 ? -4.344 -11.844 -9.68 1 93.62 147 PRO B N 1
ATOM 3750 C CA . PRO B 1 147 ? -3.992 -12.773 -10.758 1 93.62 147 PRO B CA 1
ATOM 3751 C C . PRO B 1 147 ? -2.521 -13.188 -10.719 1 93.62 147 PRO B C 1
ATOM 3753 O O . PRO B 1 147 ? -2.135 -14.156 -11.367 1 93.62 147 PRO B O 1
ATOM 3756 N N . MET B 1 148 ? -1.76 -12.484 -9.992 1 93.69 148 MET B N 1
ATOM 3757 C CA . MET B 1 148 ? -0.333 -12.789 -9.93 1 93.69 148 MET B CA 1
ATOM 3758 C C . MET B 1 148 ? -0.063 -13.938 -8.961 1 93.69 148 MET B C 1
ATOM 3760 O O . MET B 1 148 ? 1.017 -14.531 -8.984 1 93.69 148 MET B O 1
ATOM 3764 N N . ARG B 1 149 ? -1.006 -14.203 -8.148 1 94.62 149 ARG B N 1
ATOM 3765 C CA . ARG B 1 149 ? -0.823 -15.195 -7.086 1 94.62 149 ARG B CA 1
ATOM 3766 C C . ARG B 1 149 ? -0.69 -16.594 -7.668 1 94.62 149 ARG B C 1
ATOM 3768 O O . ARG B 1 149 ? -1.37 -16.938 -8.641 1 94.62 149 ARG B O 1
ATOM 3775 N N . ARG B 1 150 ? 0.168 -17.391 -7.012 1 94.94 150 ARG B N 1
ATOM 3776 C CA . ARG B 1 150 ? 0.333 -18.766 -7.441 1 94.94 150 ARG B CA 1
ATOM 3777 C C . ARG B 1 150 ? -0.884 -19.609 -7.066 1 94.94 150 ARG B C 1
ATOM 3779 O O . ARG B 1 150 ? -1.261 -20.531 -7.797 1 94.94 150 ARG B O 1
ATOM 3786 N N . SER B 1 151 ? -1.449 -19.25 -5.926 1 94.38 151 SER B N 1
ATOM 3787 C CA . SER B 1 151 ? -2.664 -19.953 -5.527 1 94.38 151 SER B CA 1
ATOM 3788 C C . SER B 1 151 ? -3.758 -19.812 -6.582 1 94.38 151 SER B C 1
ATOM 3790 O O . SER B 1 151 ? -4.449 -20.781 -6.898 1 94.38 151 SER B O 1
ATOM 3792 N N . TYR B 1 152 ? -3.877 -18.672 -7.152 1 94.12 152 TYR B N 1
ATOM 3793 C CA . TYR B 1 152 ? -4.852 -18.422 -8.211 1 94.12 152 TYR B CA 1
ATOM 3794 C C . TYR B 1 152 ? -4.527 -19.234 -9.453 1 94.12 152 TYR B C 1
ATOM 3796 O O . TYR B 1 152 ? -5.41 -19.859 -10.039 1 94.12 152 TYR B O 1
ATOM 3804 N N . ARG B 1 153 ? -3.289 -19.234 -9.805 1 94.31 153 ARG B N 1
ATOM 3805 C CA . ARG B 1 153 ? -2.842 -19.984 -10.977 1 94.31 153 ARG B CA 1
ATOM 3806 C C . ARG B 1 153 ? -3.146 -21.469 -10.82 1 94.31 153 ARG B C 1
ATOM 3808 O O . ARG B 1 153 ? -3.68 -22.094 -11.734 1 94.31 153 ARG B O 1
ATOM 3815 N N . TYR B 1 154 ? -2.801 -22 -9.719 1 96 154 TYR B N 1
ATOM 3816 C CA . TYR B 1 154 ? -2.998 -23.438 -9.508 1 96 154 TYR B CA 1
ATOM 3817 C C . TYR B 1 154 ? -4.48 -23.781 -9.469 1 96 154 TYR B C 1
ATOM 3819 O O . TYR B 1 154 ? -4.887 -24.844 -9.953 1 96 154 TYR B O 1
ATOM 3827 N N . ARG B 1 155 ? -5.238 -22.922 -8.945 1 94.69 155 ARG B N 1
ATOM 3828 C CA . ARG B 1 155 ? -6.68 -23.156 -8.961 1 94.69 155 ARG B CA 1
ATOM 3829 C C . ARG B 1 155 ? -7.215 -23.156 -10.391 1 94.69 155 ARG B C 1
ATOM 3831 O O . ARG B 1 155 ? -8.055 -24 -10.742 1 94.69 155 ARG B O 1
ATOM 3838 N N . LEU B 1 156 ? -6.734 -22.25 -11.211 1 95.12 156 LEU B N 1
ATOM 3839 C CA . LEU B 1 156 ? -7.148 -22.188 -12.609 1 95.12 156 LEU B CA 1
ATOM 3840 C C . LEU B 1 156 ? -6.766 -23.469 -13.344 1 95.12 156 LEU B C 1
ATOM 3842 O O . LEU B 1 156 ? -7.566 -24.016 -14.117 1 95.12 156 LEU B O 1
ATOM 3846 N N . LEU B 1 157 ? -5.602 -23.922 -13.039 1 96.31 157 LEU B N 1
ATOM 3847 C CA . LEU B 1 157 ? -5.141 -25.156 -13.664 1 96.31 157 LEU B CA 1
ATOM 3848 C C . LEU B 1 157 ? -5.996 -26.344 -13.219 1 96.31 157 LEU B C 1
ATOM 3850 O O . LEU B 1 157 ? -6.375 -27.172 -14.039 1 96.31 157 LEU B O 1
ATOM 3854 N N . ASN B 1 158 ? -6.289 -26.359 -11.938 1 96.06 158 ASN B N 1
ATOM 3855 C CA . ASN B 1 158 ? -7.125 -27.438 -11.422 1 96.06 158 ASN B CA 1
ATOM 3856 C C . ASN B 1 158 ? -8.547 -27.359 -11.977 1 96.06 158 ASN B C 1
ATOM 3858 O O . ASN B 1 158 ? -9.164 -28.391 -12.25 1 96.06 158 ASN B O 1
ATOM 3862 N N . TRP B 1 159 ? -9.086 -26.203 -12.148 1 95 159 TRP B N 1
ATOM 3863 C CA . TRP B 1 159 ? -10.391 -26.031 -12.766 1 95 159 TRP B CA 1
ATOM 3864 C C . TRP B 1 159 ? -10.383 -26.516 -14.211 1 95 159 TRP B C 1
ATOM 3866 O O . TRP B 1 159 ? -11.352 -27.125 -14.672 1 95 159 TRP B O 1
ATOM 3876 N N . ALA B 1 160 ? -9.328 -26.188 -14.945 1 95.25 160 ALA B N 1
ATOM 3877 C CA . ALA B 1 160 ? -9.203 -26.656 -16.328 1 95.25 160 ALA B CA 1
ATOM 3878 C C . ALA B 1 160 ? -9.156 -28.172 -16.391 1 95.25 160 ALA B C 1
ATOM 3880 O O . ALA B 1 160 ? -9.789 -28.781 -17.25 1 95.25 160 ALA B O 1
ATOM 3881 N N . TYR B 1 161 ? -8.422 -28.719 -15.484 1 95.5 161 TYR B N 1
ATOM 3882 C CA . TYR B 1 161 ? -8.352 -30.172 -15.406 1 95.5 161 TYR B CA 1
ATOM 3883 C C . TYR B 1 161 ? -9.734 -30.781 -15.195 1 95.5 161 TYR B C 1
ATOM 3885 O O . TYR B 1 161 ? -10.133 -31.703 -15.898 1 95.5 161 TYR B O 1
ATOM 3893 N N . GLN B 1 162 ? -10.469 -30.25 -14.227 1 95.25 162 GLN B N 1
ATOM 3894 C CA . GLN B 1 162 ? -11.805 -30.734 -13.906 1 95.25 162 GLN B CA 1
ATOM 3895 C C . GLN B 1 162 ? -12.758 -30.547 -15.086 1 95.25 162 GLN B C 1
ATOM 3897 O O . GLN B 1 162 ? -13.602 -31.406 -15.352 1 95.25 162 GLN B O 1
ATOM 3902 N N . GLN B 1 163 ? -12.617 -29.453 -15.742 1 95.19 163 GLN B N 1
ATOM 3903 C CA . GLN B 1 163 ? -13.461 -29.172 -16.906 1 95.19 163 GLN B CA 1
ATOM 3904 C C . GLN B 1 163 ? -13.273 -30.234 -17.969 1 95.19 163 GLN B C 1
ATOM 3906 O O . GLN B 1 163 ? -14.25 -30.672 -18.594 1 95.19 163 GLN B O 1
ATOM 3911 N N . VAL B 1 164 ? -12.094 -30.656 -18.219 1 95.06 164 VAL B N 1
ATOM 3912 C CA . VAL B 1 164 ? -11.797 -31.672 -19.219 1 95.06 164 VAL B CA 1
ATOM 3913 C C . VAL B 1 164 ? -12.312 -33.031 -18.75 1 95.06 164 VAL B C 1
ATOM 3915 O O . VAL B 1 164 ? -12.922 -33.781 -19.516 1 95.06 164 VAL B O 1
ATOM 3918 N N . GLN B 1 165 ? -12.086 -33.281 -17.453 1 94.5 165 GLN B N 1
ATOM 3919 C CA . GLN B 1 165 ? -12.531 -34.562 -16.906 1 94.5 165 GLN B CA 1
ATOM 3920 C C . GLN B 1 165 ? -14.047 -34.688 -16.984 1 94.5 165 GLN B C 1
ATOM 3922 O O . GLN B 1 165 ? -14.57 -35.781 -17.203 1 94.5 165 GLN B O 1
ATOM 3927 N N . GLN B 1 166 ? -14.727 -33.594 -16.812 1 95.44 166 GLN B N 1
ATOM 3928 C CA . GLN B 1 166 ? -16.188 -33.594 -16.812 1 95.44 166 GLN B CA 1
ATOM 3929 C C . GLN B 1 166 ? -16.734 -33.438 -18.234 1 95.44 166 GLN B C 1
ATOM 3931 O O . GLN B 1 166 ? -17.953 -33.438 -18.438 1 95.44 166 GLN B O 1
ATOM 3936 N N . ASN B 1 167 ? -15.898 -33.219 -19.141 1 95.31 167 ASN B N 1
ATOM 3937 C CA . ASN B 1 167 ? -16.266 -33 -20.531 1 95.31 167 ASN B CA 1
ATOM 3938 C C . ASN B 1 167 ? -17.203 -31.797 -20.672 1 95.31 167 ASN B C 1
ATOM 3940 O O . ASN B 1 167 ? -18.219 -31.875 -21.375 1 95.31 167 ASN B O 1
ATOM 3944 N N . ASN B 1 168 ? -16.984 -30.859 -19.891 1 94.25 168 ASN B N 1
ATOM 3945 C CA . ASN B 1 168 ? -17.734 -29.609 -19.984 1 94.25 168 ASN B CA 1
ATOM 3946 C C . ASN B 1 168 ? -17.062 -28.625 -20.938 1 94.25 168 ASN B C 1
ATOM 3948 O O . ASN B 1 168 ? -15.977 -28.125 -20.672 1 94.25 168 ASN B O 1
ATOM 3952 N N . GLU B 1 169 ? -17.625 -28.203 -22.016 1 92.5 169 GLU B N 1
ATOM 3953 C CA . GLU B 1 169 ? -17.016 -27.406 -23.062 1 92.5 169 GLU B CA 1
ATOM 3954 C C . GLU B 1 169 ? -17 -25.922 -22.703 1 92.5 169 GLU B C 1
ATOM 3956 O O . GLU B 1 169 ? -16.25 -25.141 -23.266 1 92.5 169 GLU B O 1
ATOM 3961 N N . ASN B 1 170 ? -17.953 -25.547 -21.828 1 93.88 170 ASN B N 1
ATOM 3962 C CA . ASN B 1 170 ? -18.125 -24.125 -21.547 1 93.88 170 ASN B CA 1
ATOM 3963 C C . ASN B 1 170 ? -18.156 -23.859 -20.031 1 93.88 170 ASN B C 1
ATOM 3965 O O . ASN B 1 170 ? -19.094 -24.25 -19.344 1 93.88 170 ASN B O 1
ATOM 3969 N N . ALA B 1 171 ? -17.203 -23.141 -19.516 1 92.94 171 ALA B N 1
ATOM 3970 C CA . ALA B 1 171 ? -17.078 -22.844 -18.094 1 92.94 171 ALA B CA 1
ATOM 3971 C C . ALA B 1 171 ? -17.75 -21.516 -17.75 1 92.94 171 ALA B C 1
ATOM 3973 O O . ALA B 1 171 ? -17.719 -21.078 -16.609 1 92.94 171 ALA B O 1
ATOM 3974 N N . TRP B 1 172 ? -18.484 -20.797 -18.703 1 93.62 172 TRP B N 1
ATOM 3975 C CA . TRP B 1 172 ? -19.031 -19.453 -18.578 1 93.62 172 TRP B CA 1
ATOM 3976 C C . TRP B 1 172 ? -20.203 -19.422 -17.609 1 93.62 172 TRP B C 1
ATOM 3978 O O . TRP B 1 172 ? -21.172 -20.172 -17.766 1 93.62 172 TRP B O 1
ATOM 3988 N N . ILE B 1 173 ? -20.125 -18.594 -16.594 1 93.25 173 ILE B N 1
ATOM 3989 C CA . ILE B 1 173 ? -21.203 -18.328 -15.641 1 93.25 173 ILE B CA 1
ATOM 3990 C C . ILE B 1 173 ? -21.625 -16.875 -15.719 1 93.25 173 ILE B C 1
ATOM 3992 O O . ILE B 1 173 ? -20.922 -15.992 -15.211 1 93.25 173 ILE B O 1
ATOM 3996 N N . GLU B 1 174 ? -22.781 -16.594 -16.188 1 92.81 174 GLU B N 1
ATOM 3997 C CA . GLU B 1 174 ? -23.234 -15.258 -16.594 1 92.81 174 GLU B CA 1
ATOM 3998 C C . GLU B 1 174 ? -23.281 -14.312 -15.391 1 92.81 174 GLU B C 1
ATOM 4000 O O . GLU B 1 174 ? -22.766 -13.203 -15.438 1 92.81 174 GLU B O 1
ATOM 4005 N N . HIS B 1 175 ? -23.875 -14.695 -14.312 1 91.56 175 HIS B N 1
ATOM 4006 C CA . HIS B 1 175 ? -24.062 -13.797 -13.18 1 91.56 175 HIS B CA 1
ATOM 4007 C C . HIS B 1 175 ? -22.719 -13.461 -12.523 1 91.56 175 HIS B C 1
ATOM 4009 O O . HIS B 1 175 ? -22.547 -12.352 -12.008 1 91.56 175 HIS B O 1
ATOM 4015 N N . ASP B 1 176 ? -21.812 -14.43 -12.539 1 92.88 176 ASP B N 1
ATOM 4016 C CA . ASP B 1 176 ? -20.484 -14.18 -12 1 92.88 176 ASP B CA 1
ATOM 4017 C C . ASP B 1 176 ? -19.75 -13.125 -12.82 1 92.88 176 ASP B C 1
ATOM 4019 O O . ASP B 1 176 ? -19.031 -12.281 -12.266 1 92.88 176 ASP B O 1
ATOM 4023 N N . VAL B 1 177 ? -19.891 -13.195 -14.094 1 95 177 VAL B N 1
ATOM 4024 C CA . VAL B 1 177 ? -19.25 -12.25 -15 1 95 177 VAL B CA 1
ATOM 4025 C C . VAL B 1 177 ? -19.812 -10.844 -14.766 1 95 177 VAL B C 1
ATOM 4027 O O . VAL B 1 177 ? -19.047 -9.891 -14.594 1 95 177 VAL B O 1
ATOM 4030 N N . TRP B 1 178 ? -21.125 -10.703 -14.703 1 93.88 178 TRP B N 1
ATOM 4031 C CA . TRP B 1 178 ? -21.781 -9.414 -14.492 1 93.88 178 TRP B CA 1
ATOM 4032 C C . TRP B 1 178 ? -21.375 -8.812 -13.148 1 93.88 178 TRP B C 1
ATOM 4034 O O . TRP B 1 178 ? -21.062 -7.621 -13.062 1 93.88 178 TRP B O 1
ATOM 4044 N N . ARG B 1 179 ? -21.391 -9.586 -12.148 1 95.25 179 ARG B N 1
ATOM 4045 C CA . ARG B 1 179 ? -21.031 -9.133 -10.812 1 95.25 179 ARG B CA 1
ATOM 4046 C C . ARG B 1 179 ? -19.641 -8.508 -10.805 1 95.25 179 ARG B C 1
ATOM 4048 O O . ARG B 1 179 ? -19.469 -7.379 -10.344 1 95.25 179 ARG B O 1
ATOM 4055 N N . MET B 1 180 ? -18.672 -9.234 -11.367 1 95.56 180 MET B N 1
ATOM 4056 C CA . MET B 1 180 ? -17.281 -8.766 -11.336 1 95.56 180 MET B CA 1
ATOM 4057 C C . MET B 1 180 ? -17.125 -7.496 -12.156 1 95.56 180 MET B C 1
ATOM 4059 O O . MET B 1 180 ? -16.469 -6.551 -11.719 1 95.56 180 MET B O 1
ATOM 4063 N N . GLU B 1 181 ? -17.75 -7.418 -13.352 1 97.06 181 GLU B N 1
ATOM 4064 C CA . GLU B 1 181 ? -17.625 -6.246 -14.211 1 97.06 181 GLU B CA 1
ATOM 4065 C C . GLU B 1 181 ? -18.188 -5 -13.531 1 97.06 181 GLU B C 1
ATOM 4067 O O . GLU B 1 181 ? -17.578 -3.93 -13.578 1 97.06 181 GLU B O 1
ATOM 4072 N N . ILE B 1 182 ? -19.203 -5.223 -12.836 1 97.25 182 ILE B N 1
ATOM 4073 C CA . ILE B 1 182 ? -19.906 -4.074 -12.258 1 97.25 182 ILE B CA 1
ATOM 4074 C C . ILE B 1 182 ? -19.172 -3.611 -11 1 97.25 182 ILE B C 1
ATOM 4076 O O . ILE B 1 182 ? -18.828 -2.434 -10.875 1 97.25 182 ILE B O 1
ATOM 4080 N N . TYR B 1 183 ? -18.906 -4.551 -10.094 1 95.94 183 TYR B N 1
ATOM 4081 C CA . TYR B 1 183 ? -18.375 -4.062 -8.828 1 95.94 183 TYR B CA 1
ATOM 4082 C C . TYR B 1 183 ? -16.938 -3.568 -8.992 1 95.94 183 TYR B C 1
ATOM 4084 O O . TYR B 1 183 ? -16.516 -2.658 -8.281 1 95.94 183 TYR B O 1
ATOM 4092 N N . VAL B 1 184 ? -16.172 -4.16 -9.953 1 97.44 184 VAL B N 1
ATOM 4093 C CA . VAL B 1 184 ? -14.82 -3.656 -10.195 1 97.44 184 VAL B CA 1
ATOM 4094 C C . VAL B 1 184 ? -14.891 -2.24 -10.766 1 97.44 184 VAL B C 1
ATOM 4096 O O . VAL B 1 184 ? -14.156 -1.353 -10.328 1 97.44 184 VAL B O 1
ATOM 4099 N N . SER B 1 185 ? -15.812 -1.99 -11.727 1 98.06 185 SER B N 1
ATOM 4100 C CA . SER B 1 185 ? -15.984 -0.667 -12.32 1 98.06 185 SER B CA 1
ATOM 4101 C C . SER B 1 185 ? -16.406 0.357 -11.273 1 98.06 185 SER B C 1
ATOM 4103 O O . SER B 1 185 ? -15.852 1.458 -11.219 1 98.06 185 SER B O 1
ATOM 4105 N N . LEU B 1 186 ? -17.312 -0.014 -10.438 1 98.06 186 LEU B N 1
ATOM 4106 C CA . LEU B 1 186 ? -17.781 0.874 -9.383 1 98.06 186 LEU B CA 1
ATOM 4107 C C . LEU B 1 186 ? -16.656 1.196 -8.406 1 98.06 186 LEU B C 1
ATOM 4109 O O . LEU B 1 186 ? -16.516 2.338 -7.961 1 98.06 186 LEU B O 1
ATOM 4113 N N . GLY B 1 187 ? -15.891 0.179 -8.062 1 98.38 187 GLY B N 1
ATOM 4114 C CA . GLY B 1 187 ? -14.75 0.404 -7.195 1 98.38 187 GLY B CA 1
ATOM 4115 C C . GLY B 1 187 ? -13.734 1.369 -7.777 1 98.38 187 GLY B C 1
ATOM 4116 O O . GLY B 1 187 ? -13.211 2.229 -7.07 1 98.38 187 GLY B O 1
ATOM 4117 N N . ILE B 1 188 ? -13.453 1.237 -9.047 1 98.31 188 ILE B N 1
ATOM 4118 C CA . ILE B 1 188 ? -12.5 2.102 -9.734 1 98.31 188 ILE B CA 1
ATOM 4119 C C . ILE B 1 188 ? -13 3.543 -9.719 1 98.31 188 ILE B C 1
ATOM 4121 O O . ILE B 1 188 ? -12.25 4.465 -9.398 1 98.31 188 ILE B O 1
ATOM 4125 N N . VAL B 1 189 ? -14.234 3.756 -10.055 1 98.5 189 VAL B N 1
ATOM 4126 C CA . VAL B 1 189 ? -14.797 5.102 -10.094 1 98.5 189 VAL B CA 1
ATOM 4127 C C . VAL B 1 189 ? -14.805 5.699 -8.688 1 98.5 189 VAL B C 1
ATOM 4129 O O . VAL B 1 189 ? -14.453 6.867 -8.5 1 98.5 189 VAL B O 1
ATOM 4132 N N . ALA B 1 190 ? -15.18 4.875 -7.684 1 98.56 190 ALA B N 1
ATOM 4133 C CA . ALA B 1 190 ? -15.172 5.344 -6.301 1 98.56 190 ALA B CA 1
ATOM 4134 C C . ALA B 1 190 ? -13.766 5.762 -5.875 1 98.56 190 ALA B C 1
ATOM 4136 O O . ALA B 1 190 ? -13.586 6.801 -5.234 1 98.56 190 ALA B O 1
ATOM 4137 N N . LEU B 1 191 ? -12.789 4.984 -6.227 1 98.5 191 LEU B N 1
ATOM 4138 C CA . LEU B 1 191 ? -11.398 5.293 -5.891 1 98.5 191 LEU B CA 1
ATOM 4139 C C . LEU B 1 191 ? -10.953 6.578 -6.582 1 98.5 191 LEU B C 1
ATOM 4141 O O . LEU B 1 191 ? -10.234 7.387 -5.988 1 98.5 191 LEU B O 1
ATOM 4145 N N . ALA B 1 192 ? -11.398 6.777 -7.844 1 98.44 192 ALA B N 1
ATOM 4146 C CA . ALA B 1 192 ? -11.047 7.984 -8.586 1 98.44 192 ALA B CA 1
ATOM 4147 C C . ALA B 1 192 ? -11.586 9.234 -7.891 1 98.44 192 ALA B C 1
ATOM 4149 O O . ALA B 1 192 ? -10.891 10.242 -7.773 1 98.44 192 ALA B O 1
ATOM 4150 N N . ILE B 1 193 ? -12.75 9.156 -7.453 1 98.25 193 ILE B N 1
ATOM 4151 C CA . ILE B 1 193 ? -13.344 10.289 -6.762 1 98.25 193 ILE B CA 1
ATOM 4152 C C . ILE B 1 193 ? -12.633 10.516 -5.43 1 98.25 193 ILE B C 1
ATOM 4154 O O . ILE B 1 193 ? -12.344 11.656 -5.059 1 98.25 193 ILE B O 1
ATOM 4158 N N . LEU B 1 194 ? -12.383 9.461 -4.723 1 98.25 194 LEU B N 1
ATOM 4159 C CA . LEU B 1 194 ? -11.656 9.562 -3.463 1 98.25 194 LEU B CA 1
ATOM 4160 C C . LEU B 1 194 ? -10.281 10.195 -3.678 1 98.25 194 LEU B C 1
ATOM 4162 O O . LEU B 1 194 ? -9.812 10.977 -2.844 1 98.25 194 LEU B O 1
ATOM 4166 N N . ALA B 1 195 ? -9.656 9.836 -4.77 1 98.06 195 ALA B N 1
ATOM 4167 C CA . ALA B 1 195 ? -8.367 10.43 -5.109 1 98.06 195 ALA B CA 1
ATOM 4168 C C . ALA B 1 195 ? -8.492 11.938 -5.32 1 98.06 195 ALA B C 1
ATOM 4170 O O . ALA B 1 195 ? -7.617 12.703 -4.906 1 98.06 195 ALA B O 1
ATOM 4171 N N . LEU B 1 196 ? -9.539 12.312 -5.992 1 97.44 196 LEU B N 1
ATOM 4172 C CA . LEU B 1 196 ? -9.789 13.734 -6.184 1 97.44 196 LEU B CA 1
ATOM 4173 C C . LEU B 1 196 ? -9.969 14.445 -4.844 1 97.44 196 LEU B C 1
ATOM 4175 O O . LEU B 1 196 ? -9.43 15.531 -4.633 1 97.44 196 LEU B O 1
ATOM 4179 N N . LEU B 1 197 ? -10.656 13.789 -3.928 1 97.81 197 LEU B N 1
ATOM 4180 C CA . LEU B 1 197 ? -10.836 14.344 -2.592 1 97.81 197 LEU B CA 1
ATOM 4181 C C . LEU B 1 197 ? -9.5 14.461 -1.864 1 97.81 197 LEU B C 1
ATOM 4183 O O . LEU B 1 197 ? -9.234 15.469 -1.207 1 97.81 197 LEU B O 1
ATOM 4187 N N . ALA B 1 198 ? -8.664 13.508 -1.988 1 96.88 198 ALA B N 1
ATOM 4188 C CA . ALA B 1 198 ? -7.363 13.5 -1.331 1 96.88 198 ALA B CA 1
ATOM 4189 C C . ALA B 1 198 ? -6.461 14.602 -1.891 1 96.88 198 ALA B C 1
ATOM 4191 O O . ALA B 1 198 ? -5.82 15.328 -1.133 1 96.88 198 ALA B O 1
ATOM 4192 N N . VAL B 1 199 ? -6.477 14.742 -3.195 1 95.69 199 VAL B N 1
ATOM 4193 C CA . VAL B 1 199 ? -5.617 15.734 -3.846 1 95.69 199 VAL B CA 1
ATOM 4194 C C . VAL B 1 199 ? -6.07 17.141 -3.461 1 95.69 199 VAL B C 1
ATOM 4196 O O . VAL B 1 199 ? -5.238 18.016 -3.211 1 95.69 199 VAL B O 1
ATOM 4199 N N . THR B 1 200 ? -7.316 17.344 -3.395 1 95.94 200 THR B N 1
ATOM 4200 C CA . THR B 1 200 ? -7.828 18.672 -3.062 1 95.94 200 THR B CA 1
ATOM 4201 C C . THR B 1 200 ? -7.645 18.969 -1.577 1 95.94 200 THR B C 1
ATOM 4203 O O . THR B 1 200 ? -7.84 20.094 -1.135 1 95.94 200 THR B O 1
ATOM 4206 N N . SER B 1 201 ? -7.262 17.984 -0.779 1 93.31 201 SER B N 1
ATOM 4207 C CA . SER B 1 201 ? -6.992 18.188 0.64 1 93.31 201 SER B CA 1
ATOM 4208 C C . SER B 1 201 ? -5.543 18.594 0.872 1 93.31 201 SER B C 1
ATOM 4210 O O . SER B 1 201 ? -5.164 18.953 1.99 1 93.31 201 SER B O 1
ATOM 4212 N N . ILE B 1 202 ? -4.73 18.5 -0.135 1 89.69 202 ILE B N 1
ATOM 4213 C CA . ILE B 1 202 ? -3.357 18.984 -0.054 1 89.69 202 ILE B CA 1
ATOM 4214 C C . ILE B 1 202 ? -3.35 20.5 0.048 1 89.69 202 ILE B C 1
ATOM 4216 O O . ILE B 1 202 ? -4.027 21.188 -0.725 1 89.69 202 ILE B O 1
ATOM 4220 N N . PRO B 1 203 ? -2.537 21.062 0.92 1 90.5 203 PRO B N 1
ATOM 4221 C CA . PRO B 1 203 ? -2.6 22.5 1.18 1 90.5 203 PRO B CA 1
ATOM 4222 C C . PRO B 1 203 ? -2.387 23.344 -0.08 1 90.5 203 PRO B C 1
ATOM 4224 O O . PRO B 1 203 ? -3.113 24.312 -0.314 1 90.5 203 PRO B O 1
ATOM 4227 N N . SER B 1 204 ? -1.504 22.969 -0.941 1 90.62 204 SER B N 1
ATOM 4228 C CA . SER B 1 204 ? -1.249 23.75 -2.146 1 90.62 204 SER B CA 1
ATOM 4229 C C . SER B 1 204 ? -2.459 23.75 -3.074 1 90.62 204 SER B C 1
ATOM 4231 O O . SER B 1 204 ? -2.758 24.75 -3.717 1 90.62 204 SER B O 1
ATOM 4233 N N . VAL B 1 205 ? -3.137 22.703 -3.098 1 92.12 205 VAL B N 1
ATOM 4234 C CA . VAL B 1 205 ? -4.301 22.594 -3.969 1 92.12 205 VAL B CA 1
ATOM 4235 C C . VAL B 1 205 ? -5.512 23.234 -3.299 1 92.12 205 VAL B C 1
ATOM 4237 O O . VAL B 1 205 ? -6.238 24 -3.926 1 92.12 205 VAL B O 1
ATOM 4240 N N . SER B 1 206 ? -5.695 22.891 -2.059 1 91.06 206 SER B N 1
ATOM 4241 C CA . SER B 1 206 ? -6.828 23.453 -1.333 1 91.06 206 SER B CA 1
ATOM 4242 C C . SER B 1 206 ? -6.766 24.969 -1.301 1 91.06 206 SER B C 1
ATOM 4244 O O . SER B 1 206 ? -7.793 25.641 -1.389 1 91.06 206 SER B O 1
ATOM 4246 N N . ASP B 1 207 ? -5.57 25.484 -1.252 1 91.44 207 ASP B N 1
ATOM 4247 C CA . ASP B 1 207 ? -5.371 26.922 -1.187 1 91.44 207 ASP B CA 1
ATOM 4248 C C . ASP B 1 207 ? -5.684 27.578 -2.527 1 91.44 207 ASP B C 1
ATOM 4250 O O . ASP B 1 207 ? -5.945 28.781 -2.588 1 91.44 207 ASP B O 1
ATOM 4254 N N . SER B 1 208 ? -5.613 26.812 -3.541 1 93.69 208 SER B N 1
ATOM 4255 C CA . SER B 1 208 ? -5.895 27.359 -4.867 1 93.69 208 SER B CA 1
ATOM 4256 C C . SER B 1 208 ? -7.395 27.359 -5.156 1 93.69 208 SER B C 1
ATOM 4258 O O . SER B 1 208 ? -7.836 27.922 -6.164 1 93.69 208 SER B O 1
ATOM 4260 N N . LEU B 1 209 ? -8.188 26.781 -4.293 1 94.5 209 LEU B N 1
ATOM 4261 C CA . LEU B 1 209 ? -9.633 26.703 -4.449 1 94.5 209 LEU B CA 1
ATOM 4262 C C . LEU B 1 209 ? -10.328 27.719 -3.551 1 94.5 209 LEU B C 1
ATOM 4264 O O . LEU B 1 209 ? -9.828 28.047 -2.475 1 94.5 209 LEU B O 1
ATOM 4268 N N . THR B 1 210 ? -11.461 28.203 -4.062 1 95.38 210 THR B N 1
ATOM 4269 C CA . THR B 1 210 ? -12.312 28.969 -3.17 1 95.38 210 THR B CA 1
ATOM 4270 C C . THR B 1 210 ? -12.961 28.078 -2.123 1 95.38 210 THR B C 1
ATOM 4272 O O . THR B 1 210 ? -13.047 26.859 -2.305 1 95.38 210 THR B O 1
ATOM 4275 N N . TRP B 1 211 ? -13.359 28.703 -1.074 1 91.75 211 TRP B N 1
ATOM 4276 C CA . TRP B 1 211 ? -14.023 27.953 -0.017 1 91.75 211 TRP B CA 1
ATOM 4277 C C . TRP B 1 211 ? -15.25 27.219 -0.556 1 91.75 211 TRP B C 1
ATOM 4279 O O . TRP B 1 211 ? -15.508 26.078 -0.191 1 91.75 211 TRP B O 1
ATOM 4289 N N . ARG B 1 212 ? -15.945 27.812 -1.399 1 93.62 212 ARG B N 1
ATOM 4290 C CA . ARG B 1 212 ? -17.156 27.234 -1.969 1 93.62 212 ARG B CA 1
ATOM 4291 C C . ARG B 1 212 ? -16.812 26.016 -2.834 1 93.62 212 ARG B C 1
ATOM 4293 O O . ARG B 1 212 ? -17.5 25 -2.777 1 93.62 212 ARG B O 1
ATOM 4300 N N . GLU B 1 213 ? -15.742 26.156 -3.652 1 94.38 213 GLU B N 1
ATOM 4301 C CA . GLU B 1 213 ? -15.289 25.047 -4.484 1 94.38 213 GLU B CA 1
ATOM 4302 C C . GLU B 1 213 ? -14.82 23.859 -3.633 1 94.38 213 GLU B C 1
ATOM 4304 O O . GLU B 1 213 ? -15.18 22.719 -3.896 1 94.38 213 GLU B O 1
ATOM 4309 N N . PHE B 1 214 ? -14.078 24.234 -2.672 1 94.56 214 PHE B N 1
ATOM 4310 C CA . PHE B 1 214 ? -13.562 23.203 -1.773 1 94.56 214 PHE B CA 1
ATOM 4311 C C . PHE B 1 214 ? -14.695 22.484 -1.063 1 94.56 214 PHE B C 1
ATOM 4313 O O . PHE B 1 214 ? -14.727 21.25 -1.017 1 94.56 214 PHE B O 1
ATOM 4320 N N . HIS B 1 215 ? -15.648 23.234 -0.557 1 91.75 215 HIS B N 1
ATOM 4321 C CA . HIS B 1 215 ? -16.781 22.672 0.161 1 91.75 215 HIS B CA 1
ATOM 4322 C C . HIS B 1 215 ? -17.641 21.797 -0.758 1 91.75 215 HIS B C 1
ATOM 4324 O O . HIS B 1 215 ? -18.125 20.734 -0.348 1 91.75 215 HIS B O 1
ATOM 4330 N N . TYR B 1 216 ? -17.797 22.266 -1.919 1 93.19 216 TYR B N 1
ATOM 4331 C CA . TYR B 1 216 ? -18.562 21.484 -2.893 1 93.19 216 TYR B CA 1
ATOM 4332 C C . TYR B 1 216 ? -17.906 20.141 -3.148 1 93.19 216 TYR B C 1
ATOM 4334 O O . TYR B 1 216 ? -18.578 19.094 -3.111 1 93.19 216 TYR B O 1
ATOM 4342 N N . ILE B 1 217 ? -16.688 20.125 -3.391 1 95.12 217 ILE B N 1
ATOM 4343 C CA . ILE B 1 217 ? -15.945 18.906 -3.689 1 95.12 217 ILE B CA 1
ATOM 4344 C C . ILE B 1 217 ? -15.984 17.969 -2.486 1 95.12 217 ILE B C 1
ATOM 4346 O O . ILE B 1 217 ? -16.359 16.797 -2.617 1 95.12 217 ILE B O 1
ATOM 4350 N N . GLN B 1 218 ? -15.695 18.469 -1.33 1 94.69 218 GLN B N 1
ATOM 4351 C CA . GLN B 1 218 ? -15.555 17.625 -0.146 1 94.69 218 GLN B CA 1
ATOM 4352 C C . GLN B 1 218 ? -16.906 17.141 0.352 1 94.69 218 GLN B C 1
ATOM 4354 O O . GLN B 1 218 ? -17.016 16.047 0.887 1 94.69 218 GLN B O 1
ATOM 4359 N N . SER B 1 219 ? -17.953 17.906 0.168 1 92.62 219 SER B N 1
ATOM 4360 C CA . SER B 1 219 ? -19.266 17.531 0.692 1 92.62 219 SER B CA 1
ATOM 4361 C C . SER B 1 219 ? -20.062 16.734 -0.331 1 92.62 219 SER B C 1
ATOM 4363 O O . SER B 1 219 ? -20.531 15.625 -0.038 1 92.62 219 SER B O 1
ATOM 4365 N N . LYS B 1 220 ? -20.078 17.188 -1.546 1 93.69 220 LYS B N 1
ATOM 4366 C CA . LYS B 1 220 ? -20.922 16.531 -2.545 1 93.69 220 LYS B CA 1
ATOM 4367 C C . LYS B 1 220 ? -20.234 15.305 -3.129 1 93.69 220 LYS B C 1
ATOM 4369 O O . LYS B 1 220 ? -20.781 14.203 -3.107 1 93.69 220 LYS B O 1
ATOM 4374 N N . LEU B 1 221 ? -19.031 15.5 -3.555 1 95.69 221 LEU B N 1
ATOM 4375 C CA . LEU B 1 221 ? -18.312 14.375 -4.141 1 95.69 221 LEU B CA 1
ATOM 4376 C C . LEU B 1 221 ? -17.984 13.328 -3.08 1 95.69 221 LEU B C 1
ATOM 4378 O O . LEU B 1 221 ? -17.922 12.133 -3.375 1 95.69 221 LEU B O 1
ATOM 4382 N N . GLY B 1 222 ? -17.781 13.828 -1.894 1 96.69 222 GLY B N 1
ATOM 4383 C CA . GLY B 1 222 ? -17.516 12.898 -0.807 1 96.69 222 GLY B CA 1
ATOM 4384 C C . GLY B 1 222 ? -18.672 11.945 -0.544 1 96.69 222 GLY B C 1
ATOM 4385 O O . GLY B 1 222 ? -18.469 10.742 -0.393 1 96.69 222 GLY B O 1
ATOM 4386 N N . ILE B 1 223 ? -19.844 12.422 -0.536 1 96.75 223 ILE B N 1
ATOM 4387 C CA . ILE B 1 223 ? -21.016 11.594 -0.302 1 96.75 223 ILE B CA 1
ATOM 4388 C C . ILE B 1 223 ? -21.234 10.648 -1.48 1 96.75 223 ILE B C 1
ATOM 4390 O O . ILE B 1 223 ? -21.641 9.5 -1.296 1 96.75 223 ILE B O 1
ATOM 4394 N N . VAL B 1 224 ? -20.953 11.117 -2.643 1 97.81 224 VAL B N 1
ATOM 4395 C CA . VAL B 1 224 ? -21.047 10.273 -3.828 1 97.81 224 VAL B CA 1
ATOM 4396 C C . VAL B 1 224 ? -20.047 9.117 -3.707 1 97.81 224 VAL B C 1
ATOM 4398 O O . VAL B 1 224 ? -20.391 7.969 -4.027 1 97.81 224 VAL B O 1
ATOM 4401 N N . SER B 1 225 ? -18.875 9.445 -3.275 1 98.12 225 SER B N 1
ATOM 4402 C CA . SER B 1 225 ? -17.875 8.398 -3.088 1 98.12 225 SER B CA 1
ATOM 4403 C C . SER B 1 225 ? -18.344 7.375 -2.055 1 98.12 225 SER B C 1
ATOM 4405 O O . SER B 1 225 ? -18.172 6.172 -2.248 1 98.12 225 SER B O 1
ATOM 4407 N N . LEU B 1 226 ? -18.938 7.809 -0.972 1 98.5 226 LEU B N 1
ATOM 4408 C CA . LEU B 1 226 ? -19.469 6.91 0.045 1 98.5 226 LEU B CA 1
ATOM 4409 C C . LEU B 1 226 ? -20.578 6.035 -0.528 1 98.5 226 LEU B C 1
ATOM 4411 O O . LEU B 1 226 ? -20.609 4.828 -0.269 1 98.5 226 LEU B O 1
ATOM 4415 N N . LEU B 1 227 ? -21.406 6.645 -1.331 1 98.56 227 LEU B N 1
ATOM 4416 C CA . LEU B 1 227 ? -22.5 5.914 -1.972 1 98.56 227 LEU B CA 1
ATOM 4417 C C . LEU B 1 227 ? -21.953 4.852 -2.92 1 98.56 227 LEU B C 1
ATOM 4419 O O . LEU B 1 227 ? -22.359 3.689 -2.861 1 98.56 227 LEU B O 1
ATOM 4423 N N . LEU B 1 228 ? -21.047 5.258 -3.742 1 98.62 228 LEU B N 1
ATOM 4424 C CA . LEU B 1 228 ? -20.484 4.332 -4.715 1 98.62 228 LEU B CA 1
ATOM 4425 C C . LEU B 1 228 ? -19.75 3.191 -4.016 1 98.62 228 LEU B C 1
ATOM 4427 O O . LEU B 1 228 ? -19.844 2.035 -4.434 1 98.62 228 LEU B O 1
ATOM 4431 N N . GLY B 1 229 ? -18.984 3.551 -2.947 1 98.25 229 GLY B N 1
ATOM 4432 C CA . GLY B 1 229 ? -18.328 2.514 -2.168 1 98.25 229 GLY B CA 1
ATOM 4433 C C . GLY B 1 229 ? -19.297 1.533 -1.541 1 98.25 229 GLY B C 1
ATOM 4434 O O . GLY B 1 229 ? -19.047 0.33 -1.499 1 98.25 229 GLY B O 1
ATOM 4435 N N . THR B 1 230 ? -20.375 1.984 -1.058 1 98.38 230 THR B N 1
ATOM 4436 C CA . THR B 1 230 ? -21.406 1.139 -0.459 1 98.38 230 THR B CA 1
ATOM 4437 C C . THR B 1 230 ? -22.047 0.229 -1.509 1 98.38 230 THR B C 1
ATOM 4439 O O . THR B 1 230 ? -22.188 -0.974 -1.286 1 98.38 230 THR B O 1
ATOM 4442 N N . ILE B 1 231 ? -22.359 0.794 -2.676 1 98.31 231 ILE B N 1
ATOM 4443 C CA . ILE B 1 231 ? -22.953 0.01 -3.762 1 98.31 231 ILE B CA 1
ATOM 4444 C C . ILE B 1 231 ? -21.938 -1.031 -4.242 1 98.31 231 ILE B C 1
ATOM 4446 O O . ILE B 1 231 ? -22.297 -2.174 -4.527 1 98.31 231 ILE B O 1
ATOM 4450 N N . HIS B 1 232 ? -20.703 -0.622 -4.367 1 98.44 232 HIS B N 1
ATOM 4451 C CA . HIS B 1 232 ? -19.625 -1.535 -4.703 1 98.44 232 HIS B CA 1
ATOM 4452 C C . HIS B 1 232 ? -19.609 -2.748 -3.779 1 98.44 232 HIS B C 1
ATOM 4454 O O . HIS B 1 232 ? -19.531 -3.887 -4.246 1 98.44 232 HIS B O 1
ATOM 4460 N N . ALA B 1 233 ? -19.781 -2.529 -2.477 1 97.12 233 ALA B N 1
ATOM 4461 C CA . ALA B 1 233 ? -19.797 -3.611 -1.496 1 97.12 233 ALA B CA 1
ATOM 4462 C C . ALA B 1 233 ? -21.062 -4.453 -1.615 1 97.12 233 ALA B C 1
ATOM 4464 O O . ALA B 1 233 ? -21.016 -5.68 -1.479 1 97.12 233 ALA B O 1
ATOM 4465 N N . LEU B 1 234 ? -22.125 -3.824 -1.89 1 97 234 LEU B N 1
ATOM 4466 C CA . LEU B 1 234 ? -23.391 -4.535 -2.035 1 97 234 LEU B CA 1
ATOM 4467 C C . LEU B 1 234 ? -23.359 -5.473 -3.236 1 97 234 LEU B C 1
ATOM 4469 O O . LEU B 1 234 ? -23.781 -6.625 -3.145 1 97 234 LEU B O 1
ATOM 4473 N N . ILE B 1 235 ? -22.797 -4.965 -4.293 1 96.5 235 ILE B N 1
ATOM 4474 C CA . ILE B 1 235 ? -22.75 -5.762 -5.512 1 96.5 235 ILE B CA 1
ATOM 4475 C C . ILE B 1 235 ? -21.703 -6.867 -5.363 1 96.5 235 I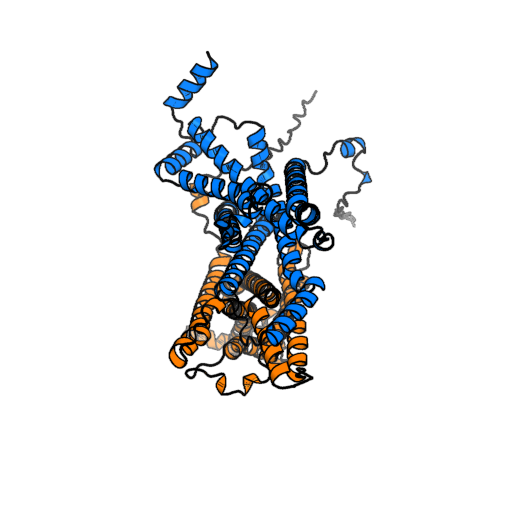LE B C 1
ATOM 4477 O O . ILE B 1 235 ? -21.891 -7.973 -5.879 1 96.5 235 ILE B O 1
ATOM 4481 N N . PHE B 1 236 ? -20.672 -6.656 -4.703 1 95.38 236 PHE B N 1
ATOM 4482 C CA . PHE B 1 236 ? -19.641 -7.66 -4.434 1 95.38 236 PHE B CA 1
ATOM 4483 C C . PHE B 1 236 ? -20.266 -8.914 -3.824 1 95.38 236 PHE B C 1
ATOM 4485 O O . PHE B 1 236 ? -19.922 -10.031 -4.211 1 95.38 236 PHE B O 1
ATOM 4492 N N . ALA B 1 237 ? -21.203 -8.727 -2.873 1 92.94 237 ALA B N 1
ATOM 4493 C CA . ALA B 1 237 ? -21.797 -9.867 -2.189 1 92.94 237 ALA B CA 1
ATOM 4494 C C . ALA B 1 237 ? -22.828 -10.562 -3.078 1 92.94 237 ALA B C 1
ATOM 4496 O O . ALA B 1 237 ? -23.031 -11.773 -2.971 1 92.94 237 ALA B O 1
ATOM 4497 N N . TRP B 1 238 ? -23.438 -9.797 -3.953 1 91.62 238 TRP B N 1
ATOM 4498 C CA . TRP B 1 238 ? -24.359 -10.328 -4.953 1 91.62 238 TRP B CA 1
ATOM 4499 C C . TRP B 1 238 ? -25.359 -11.281 -4.32 1 91.62 238 TRP B C 1
ATOM 4501 O O . TRP B 1 238 ? -26.188 -10.875 -3.504 1 91.62 238 TRP B O 1
ATOM 4511 N N . ASN B 1 239 ? -25.203 -12.641 -4.582 1 90.56 239 ASN B N 1
ATOM 4512 C CA . ASN B 1 239 ? -26.172 -13.625 -4.102 1 90.56 239 ASN B CA 1
ATOM 4513 C C . ASN B 1 239 ? -25.828 -14.109 -2.699 1 90.56 239 ASN B C 1
ATOM 4515 O O . ASN B 1 239 ? -26.609 -14.812 -2.068 1 90.56 239 ASN B O 1
ATOM 4519 N N . LYS B 1 240 ? -24.828 -13.594 -2.162 1 91.38 240 LYS B N 1
ATOM 4520 C CA . LYS B 1 240 ? -24.391 -14.047 -0.84 1 91.38 240 LYS B CA 1
ATOM 4521 C C . LYS B 1 240 ? -25.234 -13.398 0.259 1 91.38 240 LYS B C 1
ATOM 4523 O O . LYS B 1 240 ? -25.219 -13.844 1.407 1 91.38 240 LYS B O 1
ATOM 4528 N N . TRP B 1 241 ? -26 -12.422 -0.07 1 90.5 241 TRP B N 1
ATOM 4529 C CA . TRP B 1 241 ? -26.844 -11.727 0.902 1 90.5 241 TRP B CA 1
ATOM 4530 C C . TRP B 1 241 ? -27.906 -12.656 1.473 1 90.5 241 TRP B C 1
ATOM 4532 O O . TRP B 1 241 ? -28.297 -12.523 2.637 1 90.5 241 TRP B O 1
ATOM 4542 N N . VAL B 1 242 ? -28.344 -13.641 0.663 1 89.88 242 VAL B N 1
ATOM 4543 C CA . VAL B 1 242 ? -29.453 -14.492 1.079 1 89.88 242 VAL B CA 1
ATOM 4544 C C . VAL B 1 242 ? -28.938 -15.906 1.353 1 89.88 242 VAL B C 1
ATOM 4546 O O . VAL B 1 242 ? -29.734 -16.812 1.593 1 89.88 242 VAL B O 1
ATOM 4549 N N . ASP B 1 243 ? -27.656 -16.047 1.308 1 91.81 243 ASP B N 1
ATOM 4550 C CA . ASP B 1 243 ? -27.047 -17.359 1.533 1 91.81 243 ASP B CA 1
ATOM 4551 C C . ASP B 1 243 ? -26.797 -17.609 3.02 1 91.81 243 ASP B C 1
ATOM 4553 O O . ASP B 1 243 ? -25.859 -17.047 3.592 1 91.81 243 ASP B O 1
ATOM 4557 N N . ILE B 1 244 ? -27.5 -18.469 3.572 1 90.88 244 ILE B N 1
ATOM 4558 C CA . ILE B 1 244 ? -27.422 -18.734 5.004 1 90.88 244 ILE B CA 1
ATOM 4559 C C . ILE B 1 244 ? -26.078 -19.359 5.348 1 90.88 244 ILE B C 1
ATOM 4561 O O . ILE B 1 244 ? -25.594 -19.219 6.473 1 90.88 244 ILE B O 1
ATOM 4565 N N . LYS B 1 245 ? -25.422 -19.984 4.418 1 91.38 245 LYS B N 1
ATOM 4566 C CA . LYS B 1 245 ? -24.141 -20.656 4.637 1 91.38 245 LYS B CA 1
ATOM 4567 C C . LYS B 1 245 ? -23.047 -19.641 4.949 1 91.38 245 LYS B C 1
ATOM 4569 O O . LYS B 1 245 ? -21.969 -20.016 5.445 1 91.38 245 LYS B O 1
ATOM 4574 N N . GLN B 1 246 ? -23.328 -18.438 4.637 1 91.69 246 GLN B N 1
ATOM 4575 C CA . GLN B 1 246 ? -22.359 -17.391 4.891 1 91.69 246 GLN B CA 1
ATOM 4576 C C . GLN B 1 246 ? -22.25 -17.094 6.383 1 91.69 246 GLN B C 1
ATOM 4578 O O . GLN B 1 246 ? -21.281 -16.453 6.824 1 91.69 246 GLN B O 1
ATOM 4583 N N . PHE B 1 247 ? -23.219 -17.547 7.137 1 93.88 247 PHE B N 1
ATOM 4584 C CA . PHE B 1 247 ? -23.219 -17.297 8.57 1 93.88 247 PHE B CA 1
ATOM 4585 C C . PHE B 1 247 ? -22.516 -18.438 9.312 1 93.88 247 PHE B C 1
ATOM 4587 O O . PHE B 1 247 ? -23.172 -19.266 9.938 1 93.88 247 PHE B O 1
ATOM 4594 N N . ILE B 1 248 ? -21.25 -18.359 9.398 1 93.12 248 ILE B N 1
ATOM 4595 C CA . ILE B 1 248 ? -20.422 -19.359 10.055 1 93.12 248 ILE B CA 1
ATOM 4596 C C . ILE B 1 248 ? -20.328 -19.078 11.547 1 93.12 248 ILE B C 1
ATOM 4598 O O . ILE B 1 248 ? -20.031 -17.938 11.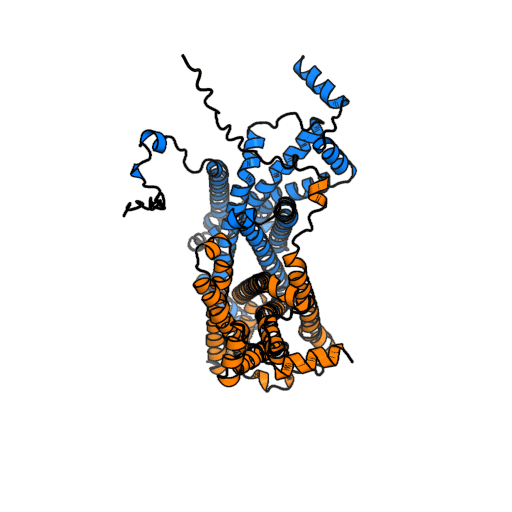945 1 93.12 248 ILE B O 1
ATOM 4602 N N . TRP B 1 249 ? -20.547 -20.062 12.43 1 94.06 249 TRP B N 1
ATOM 4603 C CA . TRP B 1 249 ? -20.594 -19.922 13.883 1 94.06 249 TRP B CA 1
ATOM 4604 C C . TRP B 1 249 ? -21.531 -18.781 14.289 1 94.06 249 TRP B C 1
ATOM 4606 O O . TRP B 1 249 ? -21.188 -17.969 15.141 1 94.06 249 TRP B O 1
ATOM 4616 N N . HIS B 1 250 ? -22.516 -18.594 13.523 1 91.38 250 HIS B N 1
ATOM 4617 C CA . HIS B 1 250 ? -23.594 -17.625 13.781 1 91.38 250 HIS B CA 1
ATOM 4618 C C . HIS B 1 250 ? -23.078 -16.203 13.688 1 91.38 250 HIS B C 1
ATOM 4620 O O . HIS B 1 250 ? -23.672 -15.289 14.273 1 91.38 250 HIS B O 1
ATOM 4626 N N . THR B 1 251 ? -22.031 -16.031 12.992 1 94.69 251 THR B N 1
ATOM 4627 C CA . THR B 1 251 ? -21.531 -14.672 12.773 1 94.69 251 THR B CA 1
ATOM 4628 C C . THR B 1 251 ? -21.797 -14.227 11.336 1 94.69 251 THR B C 1
ATOM 4630 O O . THR B 1 251 ? -21.688 -15.023 10.398 1 94.69 251 THR B O 1
ATOM 4633 N N . PRO B 1 252 ? -22.172 -12.984 11.203 1 95.19 252 PRO B N 1
ATOM 4634 C CA . PRO B 1 252 ? -22.438 -12.492 9.852 1 95.19 252 PRO B CA 1
ATOM 4635 C C . PRO B 1 252 ? -21.156 -12.32 9.031 1 95.19 252 PRO B C 1
ATOM 4637 O O . PRO B 1 252 ? -20.078 -12.109 9.594 1 95.19 252 PRO B O 1
ATOM 4640 N N . PRO B 1 253 ? -21.297 -12.469 7.691 1 94.88 253 PRO B N 1
ATOM 4641 C CA . PRO B 1 253 ? -20.125 -12.211 6.844 1 94.88 253 PRO B CA 1
ATOM 4642 C C . PRO B 1 253 ? -19.656 -10.758 6.91 1 94.88 253 PRO B C 1
ATOM 4644 O O . PRO B 1 253 ? -20.438 -9.867 7.262 1 94.88 253 PRO B O 1
ATOM 4647 N N . THR B 1 254 ? -18.422 -10.523 6.586 1 94.38 254 THR B N 1
ATOM 4648 C CA . THR B 1 254 ? -17.766 -9.234 6.773 1 94.38 254 THR B CA 1
ATOM 4649 C C . THR B 1 254 ? -18.438 -8.156 5.93 1 94.38 254 THR B C 1
ATOM 4651 O O . THR B 1 254 ? -18.531 -7 6.352 1 94.38 254 THR B O 1
ATOM 4654 N N . PHE B 1 255 ? -18.953 -8.5 4.754 1 93.88 255 PHE B N 1
ATOM 4655 C CA . PHE B 1 255 ? -19.547 -7.504 3.877 1 93.88 255 PHE B CA 1
ATOM 4656 C C . PHE B 1 255 ? -20.812 -6.922 4.508 1 93.88 255 PHE B C 1
ATOM 4658 O O . PHE B 1 255 ? -21.141 -5.758 4.277 1 93.88 255 PHE B O 1
ATOM 4665 N N . MET B 1 256 ? -21.516 -7.695 5.305 1 95.31 256 MET B N 1
ATOM 4666 C CA . MET B 1 256 ? -22.703 -7.199 5.977 1 95.31 256 MET B CA 1
ATOM 4667 C C . MET B 1 256 ? -22.344 -6.164 7.035 1 95.31 256 MET B C 1
ATOM 4669 O O . MET B 1 256 ? -23.047 -5.164 7.195 1 95.31 256 MET B O 1
ATOM 4673 N N . ILE B 1 257 ? -21.266 -6.426 7.676 1 96.75 257 ILE B N 1
ATOM 4674 C CA . ILE B 1 257 ? -20.797 -5.5 8.703 1 96.75 257 ILE B CA 1
ATOM 4675 C C . ILE B 1 257 ? -20.281 -4.223 8.047 1 96.75 257 ILE B C 1
ATOM 4677 O O . ILE B 1 257 ? -20.547 -3.119 8.539 1 96.75 257 ILE B O 1
ATOM 4681 N N . ALA B 1 258 ? -19.656 -4.348 6.961 1 96.94 258 ALA B N 1
ATOM 4682 C CA . ALA B 1 258 ? -18.984 -3.252 6.281 1 96.94 258 ALA B CA 1
ATOM 4683 C C . ALA B 1 258 ? -19.969 -2.201 5.797 1 96.94 258 ALA B C 1
ATOM 4685 O O . ALA B 1 258 ? -19.672 -1.004 5.809 1 96.94 258 ALA B O 1
ATOM 4686 N N . VAL B 1 259 ? -21.156 -2.602 5.422 1 97.38 259 VAL B N 1
ATOM 4687 C CA . VAL B 1 259 ? -22.047 -1.658 4.754 1 97.38 259 VAL B CA 1
ATOM 4688 C C . VAL B 1 259 ? -23 -1.027 5.777 1 97.38 259 VAL B C 1
ATOM 4690 O O . VAL B 1 259 ? -23.688 -0.052 5.473 1 97.38 259 VAL B O 1
ATOM 4693 N N . PHE B 1 260 ? -22.984 -1.484 6.996 1 97.75 260 PHE B N 1
ATOM 4694 C CA . PHE B 1 260 ? -23.953 -1.037 7.988 1 97.75 260 PHE B CA 1
ATOM 4695 C C . PHE B 1 260 ? -23.781 0.451 8.273 1 97.75 260 PHE B C 1
ATOM 4697 O O . PHE B 1 260 ? -24.719 1.23 8.078 1 97.75 260 PHE B O 1
ATOM 4704 N N . LEU B 1 261 ? -22.641 0.823 8.656 1 98.44 261 LEU B N 1
ATOM 4705 C CA . LEU B 1 261 ? -22.406 2.205 9.062 1 98.44 261 LEU B CA 1
ATOM 4706 C C . LEU B 1 261 ? -22.578 3.154 7.883 1 98.44 261 LEU B C 1
ATOM 4708 O O . LEU B 1 261 ? -23.266 4.172 7.992 1 98.44 261 LEU B O 1
ATOM 4712 N N . PRO B 1 262 ? -22.016 2.869 6.762 1 98.56 262 PRO B N 1
ATOM 4713 C CA . PRO B 1 262 ? -22.219 3.75 5.609 1 98.56 262 PRO B CA 1
ATOM 4714 C C . PRO B 1 262 ? -23.703 3.912 5.242 1 98.56 262 PRO B C 1
ATOM 4716 O O . PRO B 1 262 ? -24.141 5.012 4.902 1 98.56 262 PRO B O 1
ATOM 4719 N N . ILE B 1 263 ? -24.406 2.9 5.336 1 98.56 263 ILE B N 1
ATOM 4720 C CA . ILE B 1 263 ? -25.828 2.971 5.008 1 98.56 263 ILE B CA 1
ATOM 4721 C C . ILE B 1 263 ? -26.547 3.875 6.008 1 98.56 263 ILE B C 1
ATOM 4723 O O . ILE B 1 263 ? -27.375 4.695 5.625 1 98.56 263 ILE B O 1
ATOM 4727 N N . VAL B 1 264 ? -26.234 3.719 7.234 1 98.44 264 VAL B N 1
ATOM 4728 C CA . VAL B 1 264 ? -26.828 4.559 8.273 1 98.44 264 VAL B CA 1
ATOM 4729 C C . VAL B 1 264 ? -26.531 6.027 7.984 1 98.44 264 VAL B C 1
ATOM 4731 O O . VAL B 1 264 ? -27.422 6.875 8.031 1 98.44 264 VAL B O 1
ATOM 4734 N N . VAL B 1 265 ? -25.297 6.305 7.672 1 98.5 265 VAL B N 1
ATOM 4735 C CA . VAL B 1 265 ? -24.875 7.68 7.406 1 98.5 265 VAL B CA 1
ATOM 4736 C C . VAL B 1 265 ? -25.625 8.211 6.18 1 98.5 265 VAL B C 1
ATOM 4738 O O . VAL B 1 265 ? -26.125 9.336 6.195 1 98.5 265 VAL B O 1
ATOM 4741 N N . LEU B 1 266 ? -25.719 7.414 5.184 1 98.38 266 LEU B N 1
ATOM 4742 C CA . LEU B 1 266 ? -26.375 7.828 3.949 1 98.38 266 LEU B CA 1
ATOM 4743 C C . LEU B 1 266 ? -27.875 8.062 4.18 1 98.38 266 LEU B C 1
ATOM 4745 O O . LEU B 1 266 ? -28.422 9.047 3.688 1 98.38 266 LEU B O 1
ATOM 4749 N N . ILE B 1 267 ? -28.5 7.219 4.926 1 98.38 267 ILE B N 1
ATOM 4750 C CA . ILE B 1 267 ? -29.922 7.367 5.227 1 98.38 267 ILE B CA 1
ATOM 4751 C C . ILE B 1 267 ? -30.141 8.648 6.027 1 98.38 267 ILE B C 1
ATOM 4753 O O . ILE B 1 267 ? -31.062 9.414 5.738 1 98.38 267 ILE B O 1
ATOM 4757 N N . CYS B 1 268 ? -29.344 8.891 7.008 1 97.75 268 CYS B N 1
ATOM 4758 C CA . CYS B 1 268 ? -29.453 10.094 7.824 1 97.75 268 CYS B CA 1
ATOM 4759 C C . CYS B 1 268 ? -29.25 11.344 6.973 1 97.75 268 CYS B C 1
ATOM 4761 O O . CYS B 1 268 ? -29.969 12.336 7.148 1 97.75 268 CYS B O 1
ATOM 4763 N N . LYS B 1 269 ? -28.375 11.273 6.086 1 96.44 269 LYS B N 1
ATOM 4764 C CA . LYS B 1 269 ? -28.141 12.414 5.203 1 96.44 269 LYS B CA 1
ATOM 4765 C C . LYS B 1 269 ? -29.359 12.695 4.328 1 96.44 269 LYS B C 1
ATOM 4767 O O . LYS B 1 269 ? -29.734 13.852 4.125 1 96.44 269 LYS B O 1
ATOM 4772 N N . VAL B 1 270 ? -29.953 11.664 3.85 1 96.62 270 VAL B N 1
ATOM 4773 C CA . VAL B 1 270 ? -31.141 11.812 3.021 1 96.62 270 VAL B CA 1
ATOM 4774 C C . VAL B 1 270 ? -32.281 12.422 3.848 1 96.62 270 VAL B C 1
ATOM 4776 O O . VAL B 1 270 ? -32.969 13.312 3.375 1 96.62 270 VAL B O 1
ATOM 4779 N N . ILE B 1 271 ? -32.375 12.031 5.035 1 97.12 271 ILE B N 1
ATOM 4780 C CA . ILE B 1 271 ? -33.406 12.539 5.934 1 97.12 271 ILE B CA 1
ATOM 4781 C C . ILE B 1 271 ? -33.156 14.031 6.191 1 97.12 271 ILE B C 1
ATOM 4783 O O . ILE B 1 271 ? -34.094 14.828 6.152 1 97.12 271 ILE B O 1
ATOM 4787 N N . LEU B 1 272 ? -31.969 14.406 6.402 1 95.94 272 LEU B N 1
ATOM 4788 C CA . LEU B 1 272 ? -31.625 15.789 6.711 1 95.94 272 LEU B CA 1
ATOM 4789 C C . LEU B 1 272 ? -31.781 16.672 5.484 1 95.94 272 LEU B C 1
ATOM 4791 O O . LEU B 1 272 ? -31.844 17.906 5.602 1 95.94 272 LEU B O 1
ATOM 4795 N N . LEU B 1 273 ? -31.828 16.031 4.32 1 94.19 273 LEU B N 1
ATOM 4796 C CA . LEU B 1 273 ? -31.984 16.781 3.08 1 94.19 273 LEU B CA 1
ATOM 4797 C C . LEU B 1 273 ? -33.438 17.047 2.779 1 94.19 273 LEU B C 1
ATOM 4799 O O . LEU B 1 273 ? -33.781 17.812 1.867 1 94.19 273 LEU B O 1
ATOM 4803 N N . LEU B 1 274 ? -34.25 16.469 3.527 1 95.88 274 LEU B N 1
ATOM 4804 C CA . LEU B 1 274 ? -35.688 16.766 3.365 1 95.88 274 LEU B CA 1
ATOM 4805 C C . LEU B 1 274 ? -35.938 18.25 3.574 1 95.88 274 LEU B C 1
ATOM 4807 O O . LEU B 1 274 ? -35.375 18.875 4.469 1 95.88 274 LEU B O 1
ATOM 4811 N N . PRO B 1 275 ? -36.844 18.875 2.805 1 94.44 275 PRO B N 1
ATOM 4812 C CA . PRO B 1 275 ? -37.031 20.328 2.824 1 94.44 275 PRO B CA 1
ATOM 4813 C C . PRO B 1 275 ? -37.406 20.859 4.215 1 94.44 275 PRO B C 1
ATOM 4815 O O . PRO B 1 275 ? -36.875 21.891 4.625 1 94.44 275 PRO B O 1
ATOM 4818 N N . CYS B 1 276 ? -38.219 20.219 4.945 1 93.56 276 CYS B N 1
ATOM 4819 C CA . CYS B 1 276 ? -38.625 20.688 6.266 1 93.56 276 CYS B CA 1
ATOM 4820 C C . CYS B 1 276 ? -37.438 20.766 7.203 1 93.56 276 CYS B C 1
ATOM 4822 O O . CYS B 1 276 ? -37.25 21.75 7.906 1 93.56 276 CYS B O 1
ATOM 4824 N N . LEU B 1 277 ? -36.625 19.812 7.188 1 94.88 277 LEU B N 1
ATOM 4825 C CA . LEU B 1 277 ? -35.438 19.797 8.062 1 94.88 277 LEU B CA 1
ATOM 4826 C C . LEU B 1 277 ? -34.344 20.672 7.516 1 94.88 277 LEU B C 1
ATOM 4828 O O . LEU B 1 277 ? -33.688 21.406 8.266 1 94.88 277 LEU B O 1
ATOM 4832 N N . ARG B 1 278 ? -34.094 20.578 6.25 1 94.75 278 ARG B N 1
ATOM 4833 C CA . ARG B 1 278 ? -33.031 21.344 5.605 1 94.75 278 ARG B CA 1
ATOM 4834 C C . ARG B 1 278 ? -33.25 22.844 5.801 1 94.75 278 ARG B C 1
ATOM 4836 O O . ARG B 1 278 ? -32.312 23.578 6.125 1 94.75 278 ARG B O 1
ATOM 4843 N N . LYS B 1 279 ? -34.5 23.297 5.59 1 95.25 279 LYS B N 1
ATOM 4844 C CA . LYS B 1 279 ? -34.812 24.719 5.773 1 95.25 279 LYS B CA 1
ATOM 4845 C C . LYS B 1 279 ? -34.562 25.156 7.215 1 95.25 279 LYS B C 1
ATOM 4847 O O . LYS B 1 279 ? -34 26.219 7.453 1 95.25 279 LYS B O 1
ATOM 4852 N N . LYS B 1 280 ? -34.969 24.328 8.094 1 95.06 280 LYS B N 1
ATOM 4853 C CA . LYS B 1 280 ? -34.781 24.641 9.5 1 95.06 280 LYS B CA 1
ATOM 4854 C C . LYS B 1 280 ? -33.312 24.719 9.852 1 95.06 280 LYS B C 1
ATOM 4856 O O . LYS B 1 280 ? -32.875 25.625 10.562 1 95.06 280 LYS B O 1
ATOM 4861 N N . ILE B 1 281 ? -32.531 23.797 9.352 1 94.81 281 ILE B N 1
ATOM 4862 C CA . ILE B 1 281 ? -31.094 23.766 9.617 1 94.81 281 ILE B CA 1
ATOM 4863 C C . ILE B 1 281 ? -30.422 25 9.031 1 94.81 281 ILE B C 1
ATOM 4865 O O . ILE B 1 281 ? -29.578 25.625 9.68 1 94.81 281 ILE B O 1
ATOM 4869 N N . LEU B 1 282 ? -30.797 25.359 7.848 1 93.88 282 LEU B N 1
ATOM 4870 C CA . LEU B 1 282 ? -30.219 26.531 7.199 1 93.88 282 LEU B CA 1
ATOM 4871 C C . LEU B 1 282 ? -30.562 27.797 7.973 1 93.88 282 LEU B C 1
ATOM 4873 O O . LEU B 1 282 ? -29.719 28.688 8.117 1 93.88 282 LEU B O 1
ATOM 4877 N N . LYS B 1 283 ? -31.766 27.859 8.469 1 94.5 283 LYS B N 1
ATOM 4878 C CA . LYS B 1 283 ? -32.188 29 9.289 1 94.5 283 LYS B CA 1
ATOM 4879 C C . LYS B 1 283 ? -31.328 29.094 10.547 1 94.5 283 LYS B C 1
ATOM 4881 O O . LYS B 1 283 ? -30.859 30.188 10.898 1 94.5 283 LYS B O 1
ATOM 4886 N N . ILE B 1 284 ? -31.156 28.031 11.141 1 93.94 284 ILE B N 1
ATOM 4887 C CA . ILE B 1 284 ? -30.359 27.984 12.367 1 93.94 284 ILE B CA 1
ATOM 4888 C C . ILE B 1 284 ? -28.938 28.422 12.078 1 93.94 284 ILE B C 1
ATOM 4890 O O . ILE B 1 284 ? -28.359 29.234 12.812 1 93.94 284 ILE B O 1
ATOM 4894 N N . ARG B 1 285 ? -28.359 28 10.961 1 91.5 285 ARG B N 1
ATOM 4895 C CA . ARG B 1 285 ? -26.969 28.281 10.609 1 91.5 285 ARG B CA 1
ATOM 4896 C C . ARG B 1 285 ? -26.812 29.734 10.156 1 91.5 285 ARG B C 1
ATOM 4898 O O . ARG B 1 285 ? -25.703 30.266 10.156 1 91.5 285 ARG B O 1
ATOM 4905 N N . HIS B 1 286 ? -27.969 30.297 9.828 1 92.88 286 HIS B N 1
ATOM 4906 C CA . HIS B 1 286 ? -27.953 31.703 9.453 1 92.88 286 HIS B CA 1
ATOM 4907 C C . HIS B 1 286 ? -28.234 32.594 10.656 1 92.88 286 HIS B C 1
ATOM 4909 O O . HIS B 1 286 ? -28.344 33.812 10.516 1 92.88 286 HIS B O 1
ATOM 4915 N N . GLY B 1 287 ? -28.469 32 11.805 1 91.62 287 GLY B N 1
ATOM 4916 C CA . GLY B 1 287 ? -28.562 32.812 13.016 1 91.62 287 GLY B CA 1
ATOM 4917 C C . GLY B 1 287 ? -29.938 32.781 13.641 1 91.62 287 GLY B C 1
ATOM 4918 O O . GLY B 1 287 ? -30.156 33.375 14.703 1 91.62 287 GLY B O 1
ATOM 4919 N N . TRP B 1 288 ? -30.859 32.125 12.961 1 91.06 288 TRP B N 1
ATOM 4920 C CA . TRP B 1 288 ? -32.219 31.984 13.523 1 91.06 288 TRP B CA 1
ATOM 4921 C C . TRP B 1 288 ? -32.188 31.094 14.766 1 91.06 288 TRP B C 1
ATOM 4923 O O . TRP B 1 288 ? -31.453 30.109 14.828 1 91.06 288 TRP B O 1
ATOM 4933 N N . GLU B 1 289 ? -32.938 31.422 15.75 1 92.06 289 GLU B N 1
ATOM 4934 C CA . GLU B 1 289 ? -33.031 30.656 16.984 1 92.06 289 GLU B CA 1
ATOM 4935 C C . GLU B 1 289 ? -34.5 30.25 17.281 1 92.06 289 GLU B C 1
ATOM 4937 O O . GLU B 1 289 ? -35.406 31.031 17.109 1 92.06 289 GLU B O 1
ATOM 4942 N N . ASP B 1 290 ? -34.625 29.062 17.656 1 89.69 290 ASP B N 1
ATOM 4943 C CA . ASP B 1 290 ? -35.906 28.547 18.078 1 89.69 290 ASP B CA 1
ATOM 4944 C C . ASP B 1 290 ? -36.188 28.875 19.531 1 89.69 290 ASP B C 1
ATOM 4946 O O . ASP B 1 290 ? -35.688 28.188 20.438 1 89.69 290 ASP B O 1
ATOM 4950 N N . VAL B 1 291 ? -37.062 29.734 19.812 1 86 291 VAL B N 1
ATOM 4951 C CA . VAL B 1 291 ? -37.312 30.266 21.156 1 86 291 VAL B CA 1
ATOM 4952 C C . VAL B 1 291 ? -37.938 29.188 22.031 1 86 291 VAL B C 1
ATOM 4954 O O . VAL B 1 291 ? -37.656 29.125 23.234 1 86 291 VAL B O 1
ATOM 4957 N N . THR B 1 292 ? -38.656 28.312 21.484 1 84.25 292 THR B N 1
ATOM 4958 C CA . THR B 1 292 ? -39.312 27.266 22.266 1 84.25 292 THR B CA 1
ATOM 4959 C C . THR B 1 292 ? -38.281 26.281 22.812 1 84.25 292 THR B C 1
ATOM 4961 O O . THR B 1 292 ? -38.469 25.734 23.906 1 84.25 292 THR B O 1
ATOM 4964 N N . LYS B 1 293 ? -37.25 26.125 22.188 1 82 293 LYS B N 1
ATOM 4965 C CA . LYS B 1 293 ? -36.25 25.141 22.562 1 82 293 LYS B CA 1
ATOM 4966 C C . LYS B 1 293 ? -35.188 25.75 23.5 1 82 293 LYS B C 1
ATOM 4968 O O . LYS B 1 293 ? -34.688 25.062 24.391 1 82 293 LYS B O 1
ATOM 4973 N N . ILE B 1 294 ? -34.875 26.953 23.344 1 75.88 294 ILE B N 1
ATOM 4974 C CA . ILE B 1 294 ? -33.906 27.625 24.203 1 75.88 294 ILE B CA 1
ATOM 4975 C C . ILE B 1 294 ? -34.438 27.734 25.625 1 75.88 294 ILE B C 1
ATOM 4977 O O . ILE B 1 294 ? -33.719 27.531 26.594 1 75.88 294 ILE B O 1
ATOM 4981 N N . ASN B 1 295 ? -35.688 28.078 25.656 1 71.12 295 ASN B N 1
ATOM 4982 C CA . ASN B 1 295 ? -36.312 28.234 26.969 1 71.12 295 ASN B CA 1
ATOM 4983 C C . ASN B 1 295 ? -36.406 26.891 27.703 1 71.12 295 ASN B C 1
ATOM 4985 O O . ASN B 1 295 ? -36.281 26.844 28.922 1 71.12 295 ASN B O 1
ATOM 4989 N N . LYS B 1 296 ? -36.5 25.859 27.062 1 68.94 296 LYS B N 1
ATOM 4990 C CA . LYS B 1 296 ? -36.562 24.531 27.688 1 68.94 296 LYS B CA 1
ATOM 4991 C C . LYS B 1 296 ? -35.188 24.094 28.203 1 68.94 296 LYS B C 1
ATOM 4993 O O . LYS B 1 296 ? -35.094 23.5 29.266 1 68.94 296 LYS B O 1
ATOM 4998 N N . THR B 1 297 ? -34.125 24.375 27.453 1 62.94 297 THR B N 1
ATOM 4999 C CA . THR B 1 297 ? -32.781 24.031 27.875 1 62.94 297 THR B CA 1
ATOM 5000 C C . THR B 1 297 ? -32.344 24.859 29.078 1 62.94 297 THR B C 1
ATOM 5002 O O . THR B 1 297 ? -31.703 24.344 30 1 62.94 297 THR B O 1
ATOM 5005 N N . GLU B 1 298 ? -32.688 26.188 29.109 1 62.41 298 GLU B N 1
ATOM 5006 C CA . GLU B 1 298 ? -32.406 27.047 30.25 1 62.41 298 GLU B CA 1
ATOM 5007 C C . GLU B 1 298 ? -33.156 26.594 31.484 1 62.41 298 GLU B C 1
ATOM 5009 O O . GLU B 1 298 ? -32.625 26.625 32.594 1 62.41 298 GLU B O 1
ATOM 5014 N N . MET B 1 299 ? -34.344 26.188 31.203 1 60.5 299 MET B N 1
ATOM 5015 C CA . MET B 1 299 ? -35.156 25.703 32.312 1 60.5 299 MET B CA 1
ATOM 5016 C C . MET B 1 299 ? -34.594 24.391 32.875 1 60.5 299 MET B C 1
ATOM 5018 O O . MET B 1 299 ? -34.594 24.172 34.094 1 60.5 299 MET B O 1
ATOM 5022 N N . SER B 1 300 ? -34.094 23.594 31.938 1 58.72 300 SER B N 1
ATOM 5023 C CA . SER B 1 300 ? -33.562 22.328 32.375 1 58.72 300 SER B CA 1
ATOM 5024 C C . SER B 1 300 ? -32.219 22.5 33.062 1 58.72 300 SER B C 1
ATOM 5026 O O . SER B 1 300 ? -31.812 21.688 33.906 1 58.72 300 SER B O 1
ATOM 5028 N N . SER B 1 301 ? -31.516 23.5 32.719 1 56.44 301 SER B N 1
ATOM 5029 C CA . SER B 1 301 ? -30.25 23.797 33.406 1 56.44 301 SER B CA 1
ATOM 5030 C C . SER B 1 301 ? -30.484 24.406 34.781 1 56.44 301 SER B C 1
ATOM 5032 O O . SER B 1 301 ? -29.656 24.281 35.688 1 56.44 301 SER B O 1
ATOM 5034 N N . GLN B 1 302 ? -31.609 25.031 34.969 1 52.16 302 GLN B N 1
ATOM 5035 C CA . GLN B 1 302 ? -31.969 25.609 36.25 1 52.16 302 GLN B CA 1
ATOM 5036 C C . GLN B 1 302 ? -32.625 24.578 37.188 1 52.16 302 GLN B C 1
ATOM 5038 O O . GLN B 1 302 ? -32.594 24.703 38.406 1 52.16 302 GLN B O 1
ATOM 5043 N N . LEU B 1 303 ? -33.125 23.547 36.531 1 43.16 303 LEU B N 1
ATOM 5044 C CA . LEU B 1 303 ? -33.625 22.516 37.438 1 43.16 303 LEU B CA 1
ATOM 5045 C C . LEU B 1 303 ? -32.531 21.547 37.844 1 43.16 303 LEU B C 1
ATOM 5047 O O . LEU B 1 303 ? -31.688 21.156 37.031 1 43.16 303 LEU B O 1
#

InterPro domains:
  IPR013130 Ferric reductase transmembrane component-like domain [PF01794] (84-219)
  IPR051267 STEAP family metalloreductases [PTHR14239] (5-299)

Nearest PDB structures (foldseek):
  6y9b-assembly1_C  TM=9.926E-01  e=1.095E-25  Homo sapiens
  8ucd-assembly1_B  TM=9.816E-01  e=7.439E-25  Homo sapiens
  8ucd-assembly1_A  TM=9.765E-01  e=3.130E-24  Homo sapiens
  8ucd-assembly1_C  TM=9.809E-01  e=6.853E-24  Homo sapiens
  6hcy-assembly1_A  TM=9.630E-01  e=4.546E-19  Homo sapiens

Radius of gyration: 30.43 Å; Cα contacts (8 Å, |Δi|>4): 550; chains: 2; bounding box: 93×103×66 Å

Organism: Bison bison bison (NCBI:txid43346)

Foldseek 3Di:
DPPPPPPPPPPPPPPVPVPPPPPVVVVVDDDPVLQVVLVVLLVVLLVVQLVVLCCQPAVQCCVPVVDHPVVCSPQPSNLLSLLLSLLVLLLLLQVLVLVLLVVCVLQQAPPDDDPPVSVSSNVSSLSSLLVSLVSLVVSVVSVVCVVVDPVNVVVVVVVVVVCVVVVPPDPDDPLVVVLCVVLVVLSVVLSVLSVVLNVCSPCVNVVVDDPVRNCCSCPVSSLVSSVSSLVSLVSNCPVVVPPPVCQRPNHHHSSVVSNVSSVVSNVSVVVCPPPVNVVSSVCNVVGGGDPVNNVVVVVVVVD/DPPPPPPPPPPPPCPVPPPPPPPVVVVPDDDPVLQVVLVVLLVVLLVVQLVVLCCQPAVQCCVPVVDHPVVCNPQPSNLLSLLLSLLVLLLLLQVLVLVLLVVCVLQQAPPDDDDPVSVSSNVSSLSSLLSSLVSLVVSVVSVVCVCVDPVNVVVVVVVVVVCVVVVPPDPDDPLVVVLCVVLVVLSVVLSVLSVVLNVCSPCVNVVVDDPVRNCCSCPVSSLVSSVSSLVSLVSNCPVVVPPPVCQRPNHHHSSVVSNVSSVVSNVSVVVCPPPVNVVSSVCNVVGGGDPVNNVVVVVVVVD